Protein AF-A0A1G4KD55-F1 (afdb_monomer)

Sequence (572 aa):
MSKEERQDEDLQRENWERIRSNINFLVDDLDERLVLQTFHSLFSVNVILGSRLLVDALLQKAVKNNGSISSIAALSALVDAYVPSVGSLLVERAAARFLGCFKKNDARGCYAMASLISQLFNYGVAHEIVILQVLHLVTENLNPHSARLTIEIIRQCGCELLAVAKNAHDLVYEGLRTYFQDSKTSYDARREFEVIFELRKRDYRGTPPKIHLPPYEPSRHTYLIDPDQIEVESNTKIVDFVHDPDFATKEEEFGAIQTRVNLLETSPESLPQEPPKDVKIHDMTQSQNLEFKKKVYLTLKGSLSGDEAAHKLLKLRVPDRDKKVVVDTLVMACSQETTYSKFYGVTAERLCSSHRSWQFAFASSFKDGYVLIDDFQAAQVRNMGKLWGHILASDYVGLEVLEVVHMNAEETTSAGRVYLKFLLQELVLDLGIQELKKRLEEPCIQSYLTEMFPVDDVDKTRFSINFFTAIGLGSLTETMRETLKGETLTIQDGGQETNTREFEEAGGAERDDEDQTSTTWEKFNRMRKSRNPNVDDNSVPRDSRRRSRTPPRRRRSRTPTRRRSRSPQARR

InterPro domains:
  IPR003890 MIF4G-like, type 3 [SM00543] (20-203)
  IPR003891 Initiation factor eIF-4 gamma, MA3 [PF02847] (292-395)
  IPR003891 Initiation factor eIF-4 gamma, MA3 [PS51366] (291-407)
  IPR003891 Initiation factor eIF-4 gamma, MA3 [SM00544] (292-398)
  IPR016024 Armadillo-type fold [SSF48371] (10-204)
  IPR050781 Pre-mRNA-splicing factor CWC22 [PTHR18034] (9-509)

Nearest PDB structures (foldseek):
  7dvq-assembly1_V  TM=6.562E-01  e=6.114E-24  Homo sapiens
  7qtt-assembly1_W  TM=7.546E-01  e=4.825E-22  Homo sapiens
  5z58-assembly1_V  TM=7.428E-01  e=3.404E-20  Homo sapiens
  7a5p-assembly1_T  TM=8.810E-01  e=1.532E-09  Homo sapiens
  4c9b-assembly1_B  TM=8.794E-01  e=1.990E-09  Homo sapiens

Solvent-accessible surface area (backbone atoms only — not comparable to full-atom values): 33668 Å² total; per-residue (Å²): 128,55,76,66,57,50,53,52,50,53,51,53,49,54,50,49,53,52,42,47,54,51,47,47,54,47,56,73,68,53,37,80,90,38,32,65,61,43,51,60,57,49,60,77,39,66,53,76,86,32,32,59,51,48,42,50,45,52,55,52,45,27,60,76,38,65,85,37,30,62,33,50,22,52,38,43,34,60,48,23,57,77,42,54,69,47,33,44,50,38,49,45,50,40,52,52,50,23,51,54,19,54,77,70,67,36,62,67,50,27,54,29,29,46,48,38,54,26,34,21,38,69,49,31,27,30,28,70,67,41,57,52,52,53,51,48,68,39,56,74,68,72,42,79,66,35,47,50,50,51,50,51,36,45,69,69,24,37,63,62,36,45,73,75,42,43,71,61,46,53,49,53,54,49,55,52,48,53,50,64,70,76,43,97,65,56,72,66,63,51,52,57,49,51,53,54,51,53,34,54,78,49,73,44,68,83,61,83,77,77,82,90,70,79,96,74,66,67,59,59,34,77,54,86,86,60,90,79,70,70,78,81,76,83,88,68,70,76,83,50,92,71,87,60,94,59,49,69,60,54,49,52,54,42,51,55,49,42,52,54,56,54,51,47,65,71,35,93,74,54,57,81,67,60,70,75,74,57,84,70,70,72,73,85,72,54,57,69,59,54,52,51,49,50,53,52,49,50,45,51,74,73,35,93,46,21,67,55,26,30,53,56,56,60,71,64,64,71,53,78,89,53,43,37,57,52,46,49,47,50,53,52,56,46,21,72,41,97,60,72,56,69,47,59,31,48,20,50,50,53,44,31,72,71,39,68,71,44,25,54,25,48,47,53,45,50,50,55,48,60,76,52,33,75,82,48,53,73,68,28,34,40,22,43,13,36,41,51,12,45,41,48,60,68,66,60,36,66,75,57,56,49,48,78,42,53,38,36,90,87,79,42,48,75,47,49,52,50,23,50,47,33,16,53,52,34,28,35,70,76,59,32,65,67,54,50,44,55,62,61,68,34,81,87,40,44,82,32,38,43,49,48,61,35,80,91,42,72,68,36,30,51,48,29,47,54,51,35,42,74,72,72,48,46,81,75,40,52,69,57,51,51,53,51,47,54,51,51,56,59,45,63,81,61,74,76,94,77,86,94,81,88,86,84,89,85,85,87,84,81,92,77,97,71,92,60,78,67,62,64,55,56,56,60,61,61,67,74,73,78,86,85,82,87,81,88,84,91,85,89,92,86,81,88,89,80,90,82,83,88,87,83,90,81,89,81,88,80,87,84,82,88,86,84,89,80,88,83,81,88,80,136

Radius of gyration: 42.23 Å; Cα contacts (8 Å, |Δi|>4): 513; chains: 1; bounding box: 112×80×106 Å

Structure (mmCIF, N/CA/C/O backbone):
data_AF-A0A1G4KD55-F1
#
_entry.id   AF-A0A1G4KD55-F1
#
loop_
_atom_site.group_PDB
_atom_site.id
_atom_site.type_symbol
_atom_site.label_atom_id
_atom_site.label_alt_id
_atom_site.label_comp_id
_atom_site.label_asym_id
_atom_site.label_entity_id
_atom_site.label_seq_id
_atom_site.pdbx_PDB_ins_code
_atom_site.Cartn_x
_atom_site.Cartn_y
_atom_site.Cartn_z
_atom_site.occupancy
_atom_site.B_iso_or_equiv
_atom_site.auth_seq_id
_atom_site.auth_comp_id
_atom_site.auth_asym_id
_atom_site.auth_atom_id
_atom_site.pdbx_PDB_model_num
ATOM 1 N N . MET A 1 1 ? 34.534 20.663 -51.997 1.00 53.12 1 MET A N 1
ATOM 2 C CA . MET A 1 1 ? 34.188 21.815 -51.151 1.00 53.12 1 MET A CA 1
ATOM 3 C C . MET A 1 1 ? 33.954 23.051 -52.009 1.00 53.12 1 MET A C 1
ATOM 5 O O . MET A 1 1 ? 34.759 23.984 -52.008 1.00 53.12 1 MET A O 1
ATOM 9 N N . SER A 1 2 ? 32.846 23.034 -52.755 1.00 61.84 2 SER A N 1
ATOM 10 C CA . SER A 1 2 ? 32.174 24.241 -53.254 1.00 61.84 2 SER A CA 1
ATOM 11 C C . SER A 1 2 ? 31.857 25.182 -52.076 1.00 61.84 2 SER A C 1
ATOM 13 O O . SER A 1 2 ? 31.840 24.750 -50.923 1.00 61.84 2 SER A O 1
ATOM 15 N N . LYS A 1 3 ? 31.628 26.479 -52.325 1.00 65.06 3 LYS A N 1
ATOM 16 C CA . LYS A 1 3 ? 31.260 27.431 -51.253 1.00 65.06 3 LYS A CA 1
ATOM 17 C C . LYS A 1 3 ? 29.971 27.021 -50.529 1.00 65.06 3 LYS A C 1
ATOM 19 O O . LYS A 1 3 ? 29.880 27.238 -49.329 1.00 65.06 3 LYS A O 1
ATOM 24 N N . GLU A 1 4 ? 29.040 26.405 -51.249 1.00 66.31 4 GLU A N 1
ATOM 25 C CA . GLU A 1 4 ? 27.761 25.912 -50.721 1.00 66.31 4 GLU A CA 1
ATOM 26 C C . GLU A 1 4 ? 27.958 24.686 -49.814 1.00 66.31 4 GLU A C 1
ATOM 28 O O . GLU A 1 4 ? 27.433 24.661 -48.709 1.00 66.31 4 GLU A O 1
ATOM 33 N N . GLU A 1 5 ? 28.823 23.738 -50.201 1.00 65.44 5 GLU A N 1
ATOM 34 C CA . GLU A 1 5 ? 29.169 22.561 -49.377 1.00 65.44 5 GLU A CA 1
ATOM 35 C C . GLU A 1 5 ? 29.830 22.947 -48.043 1.00 65.44 5 GLU A C 1
ATOM 37 O O . GLU A 1 5 ? 29.653 22.265 -47.042 1.00 65.44 5 GLU A O 1
ATOM 42 N N . ARG A 1 6 ? 30.596 24.049 -48.007 1.00 70.06 6 ARG A N 1
ATOM 43 C CA . ARG A 1 6 ? 31.193 24.548 -46.753 1.00 70.06 6 ARG A CA 1
ATOM 44 C C . ARG A 1 6 ? 30.158 25.182 -45.827 1.00 70.06 6 ARG A C 1
ATOM 46 O O . ARG A 1 6 ? 30.255 25.013 -44.622 1.00 70.06 6 ARG A O 1
ATOM 53 N N . GLN A 1 7 ? 29.191 25.909 -46.387 1.00 76.31 7 GLN A N 1
ATOM 54 C CA . GLN A 1 7 ? 28.129 26.539 -45.599 1.00 76.31 7 GLN A CA 1
ATOM 55 C C . GLN A 1 7 ? 27.183 25.500 -44.992 1.00 76.31 7 GLN A C 1
ATOM 57 O O . GLN A 1 7 ? 26.773 25.666 -43.847 1.00 76.31 7 GLN A O 1
ATOM 62 N N . ASP A 1 8 ? 26.877 24.426 -45.723 1.00 81.88 8 ASP A N 1
ATOM 63 C CA . ASP A 1 8 ? 26.071 23.317 -45.202 1.00 81.88 8 ASP A CA 1
ATOM 64 C C . ASP A 1 8 ? 26.793 22.566 -44.071 1.00 81.88 8 ASP A C 1
ATOM 66 O O . ASP A 1 8 ? 26.222 22.344 -43.005 1.00 81.88 8 ASP A O 1
ATOM 70 N N . GLU A 1 9 ? 28.089 22.274 -44.241 1.00 84.88 9 GLU A N 1
ATOM 71 C CA . GLU A 1 9 ? 28.900 21.634 -43.197 1.00 84.88 9 GLU A CA 1
ATOM 72 C C . GLU A 1 9 ? 28.960 22.468 -41.903 1.00 84.88 9 GLU A C 1
ATOM 74 O O . GLU A 1 9 ? 28.840 21.916 -40.805 1.00 84.88 9 GLU A O 1
ATOM 79 N N . ASP A 1 10 ? 29.107 23.792 -42.017 1.00 85.25 10 ASP A N 1
ATOM 80 C CA . ASP A 1 10 ? 29.128 24.702 -40.868 1.00 85.25 10 ASP A CA 1
ATOM 81 C C . ASP A 1 10 ? 27.771 24.727 -40.132 1.00 85.25 10 ASP A C 1
ATOM 83 O O . ASP A 1 10 ? 27.735 24.699 -38.898 1.00 85.25 10 ASP A O 1
ATOM 87 N N . LEU A 1 11 ? 26.650 24.707 -40.866 1.00 84.44 11 LEU A N 1
ATOM 88 C CA . LEU A 1 11 ? 25.297 24.647 -40.293 1.00 84.44 11 LEU A CA 1
ATOM 89 C C . LEU A 1 11 ? 25.029 23.316 -39.580 1.00 84.44 11 LEU A C 1
ATOM 91 O O . LEU A 1 11 ? 24.518 23.304 -38.455 1.00 84.44 11 LEU A O 1
ATOM 95 N N . GLN A 1 12 ? 25.401 22.192 -40.200 1.00 87.50 12 GLN A N 1
ATOM 96 C CA . GLN A 1 12 ? 25.276 20.872 -39.582 1.00 87.50 12 GLN A CA 1
ATOM 97 C C . GLN A 1 12 ? 26.111 20.781 -38.298 1.00 87.50 12 GLN A C 1
ATOM 99 O O . GLN A 1 12 ? 25.661 20.203 -37.304 1.00 87.50 12 GLN A O 1
ATOM 104 N N . ARG A 1 13 ? 27.305 21.385 -38.288 1.00 88.12 13 ARG A N 1
ATOM 105 C CA . ARG A 1 13 ? 28.181 21.420 -37.113 1.00 88.12 13 ARG A CA 1
ATOM 106 C C . ARG A 1 13 ? 27.575 22.227 -35.969 1.00 88.12 13 ARG A C 1
ATOM 108 O O . ARG A 1 13 ? 27.559 21.746 -34.837 1.00 88.12 13 ARG A O 1
ATOM 115 N N . GLU A 1 14 ? 27.030 23.407 -36.253 1.00 87.62 14 GLU A N 1
ATOM 116 C CA . GLU A 1 14 ? 26.344 24.215 -35.239 1.00 87.62 14 GLU A CA 1
ATOM 117 C C . GLU A 1 14 ? 25.122 23.475 -34.669 1.00 87.62 14 GLU A C 1
ATOM 119 O O . GLU A 1 14 ? 24.916 23.443 -33.452 1.00 87.62 14 GLU A O 1
ATOM 124 N N . ASN A 1 15 ? 24.330 22.819 -35.526 1.00 88.25 15 ASN A N 1
ATOM 125 C CA . ASN A 1 15 ? 23.197 22.013 -35.076 1.00 88.25 15 ASN A CA 1
ATOM 126 C C . ASN A 1 15 ? 23.655 20.850 -34.183 1.00 88.25 15 ASN A C 1
ATOM 128 O O . ASN A 1 15 ? 23.103 20.624 -33.107 1.00 88.25 15 ASN A O 1
ATOM 132 N N . TRP A 1 16 ? 24.721 20.155 -34.574 1.00 89.75 16 TRP A N 1
ATOM 133 C CA . TRP A 1 16 ? 25.300 19.067 -33.795 1.00 89.75 16 TRP A CA 1
ATOM 134 C C . TRP A 1 16 ? 25.768 19.514 -32.398 1.00 89.75 16 TRP A C 1
ATOM 136 O O . TRP A 1 16 ? 25.500 18.827 -31.408 1.00 89.75 16 TRP A O 1
ATOM 146 N N . GLU A 1 17 ? 26.396 20.687 -32.273 1.00 89.12 17 GLU A N 1
ATOM 147 C CA . GLU A 1 17 ? 26.810 21.244 -30.975 1.00 89.12 17 GLU A CA 1
ATOM 148 C C . GLU A 1 17 ? 25.615 21.603 -30.078 1.00 89.12 17 GLU A C 1
ATOM 150 O O . GLU A 1 17 ? 25.641 21.353 -28.863 1.00 89.12 17 GLU A O 1
ATOM 155 N N . ARG A 1 18 ? 24.538 22.136 -30.670 1.00 89.25 18 ARG A N 1
ATOM 156 C CA . ARG A 1 18 ? 23.273 22.406 -29.966 1.00 89.25 18 ARG A CA 1
ATOM 157 C C . ARG A 1 18 ? 22.626 21.112 -29.479 1.00 89.25 18 ARG A C 1
ATOM 159 O O . ARG A 1 18 ? 22.265 21.020 -28.305 1.00 89.25 18 ARG A O 1
ATOM 166 N N . ILE A 1 19 ? 22.545 20.099 -30.348 1.00 90.94 19 ILE A N 1
ATOM 167 C CA . ILE A 1 19 ? 22.025 18.768 -30.011 1.00 90.94 19 ILE A CA 1
ATOM 168 C C . ILE A 1 19 ? 22.807 18.188 -28.829 1.00 90.94 19 ILE A C 1
ATOM 170 O O . ILE A 1 19 ? 22.216 17.780 -27.829 1.00 90.94 19 ILE A O 1
ATOM 174 N N . ARG A 1 20 ? 24.142 18.215 -28.902 1.00 91.38 20 ARG A N 1
ATOM 175 C CA . ARG A 1 20 ? 25.029 17.700 -27.854 1.00 91.38 20 ARG A CA 1
ATOM 176 C C . ARG A 1 20 ? 24.815 18.391 -26.511 1.00 91.38 20 ARG A C 1
ATOM 178 O O . ARG A 1 20 ? 24.722 17.716 -25.488 1.00 91.38 20 ARG A O 1
ATOM 185 N N . SER A 1 21 ? 24.751 19.721 -26.505 1.00 91.56 21 SER A N 1
ATOM 186 C CA . SER A 1 21 ? 24.595 20.505 -25.275 1.00 91.56 21 SER A CA 1
ATOM 187 C C . SER A 1 21 ? 23.249 20.235 -24.600 1.00 91.56 21 SER A C 1
ATOM 189 O O . SER A 1 21 ? 23.205 19.998 -23.393 1.00 91.56 21 SER A O 1
ATOM 191 N N . ASN A 1 22 ? 22.170 20.180 -25.386 1.00 92.56 22 ASN A N 1
ATOM 192 C CA . ASN A 1 22 ? 20.829 19.895 -24.881 1.00 92.56 22 ASN A CA 1
ATOM 193 C C . ASN A 1 22 ? 20.698 18.459 -24.355 1.00 92.56 22 ASN A C 1
ATOM 195 O O . ASN A 1 22 ? 20.178 18.262 -23.259 1.00 92.56 22 ASN A O 1
ATOM 199 N N . ILE A 1 23 ? 21.204 17.461 -25.092 1.00 93.94 23 ILE A N 1
ATOM 200 C CA . ILE A 1 23 ? 21.186 16.057 -24.652 1.00 93.94 23 ILE A CA 1
ATOM 201 C C . ILE A 1 23 ? 21.944 15.900 -23.333 1.00 93.94 23 ILE A C 1
ATOM 203 O O . ILE A 1 23 ? 21.418 15.288 -22.409 1.00 93.94 23 ILE A O 1
ATOM 207 N N . ASN A 1 24 ? 23.144 16.475 -23.215 1.00 92.88 24 ASN A N 1
ATOM 208 C CA . ASN A 1 24 ? 23.925 16.378 -21.981 1.00 92.88 24 ASN A CA 1
ATOM 209 C C . ASN A 1 24 ? 23.195 17.011 -20.794 1.00 92.88 24 ASN A C 1
ATOM 211 O O . ASN A 1 24 ? 23.136 16.401 -19.733 1.00 92.88 24 ASN A O 1
ATOM 215 N N . PHE A 1 25 ? 22.594 18.189 -20.985 1.00 92.38 25 PHE A N 1
ATOM 216 C CA . PHE A 1 25 ? 21.820 18.860 -19.943 1.00 92.38 25 PHE A CA 1
ATOM 217 C C . PHE A 1 25 ? 20.617 18.020 -19.482 1.00 92.38 25 PHE A C 1
ATOM 219 O O . PHE A 1 25 ? 20.445 17.786 -18.287 1.00 92.38 25 PHE A O 1
ATOM 226 N N . LEU A 1 26 ? 19.822 17.508 -20.429 1.00 92.31 26 LEU A N 1
ATOM 227 C CA . LEU A 1 26 ? 18.643 16.685 -20.140 1.00 92.31 26 LEU A CA 1
ATOM 228 C C . LEU A 1 26 ? 19.009 15.351 -19.483 1.00 92.31 26 LEU A C 1
ATOM 230 O O . LEU A 1 26 ? 18.340 14.907 -18.550 1.00 92.31 26 LEU A O 1
ATOM 234 N N . VAL A 1 27 ? 20.070 14.704 -19.968 1.00 92.56 27 VAL A N 1
ATOM 235 C CA . VAL A 1 27 ? 20.536 13.439 -19.406 1.00 92.56 27 VAL A CA 1
ATOM 236 C C . VAL A 1 27 ? 21.106 13.666 -18.016 1.00 92.56 27 VAL A C 1
ATOM 238 O O . VAL A 1 27 ? 20.756 12.891 -17.136 1.00 92.56 27 VAL A O 1
ATOM 241 N N . ASP A 1 28 ? 21.908 14.704 -17.764 1.00 91.44 28 ASP A N 1
ATOM 242 C CA . ASP A 1 28 ? 22.486 14.967 -16.438 1.00 91.44 28 ASP A CA 1
ATOM 243 C C . ASP A 1 28 ? 21.407 15.211 -15.363 1.00 91.44 28 ASP A C 1
ATOM 245 O O . ASP A 1 28 ? 21.547 14.675 -14.259 1.00 91.44 28 ASP A O 1
ATOM 249 N N . ASP A 1 29 ? 20.290 15.865 -15.701 1.00 88.75 29 ASP A N 1
ATOM 250 C CA . ASP A 1 29 ? 19.156 16.127 -14.789 1.00 88.75 29 ASP A CA 1
ATOM 251 C C . ASP A 1 29 ? 18.153 14.956 -14.656 1.00 88.75 29 ASP A C 1
ATOM 253 O O . ASP A 1 29 ? 17.239 14.986 -13.838 1.00 88.75 29 ASP A O 1
ATOM 257 N N . LEU A 1 30 ? 18.321 13.874 -15.428 1.00 91.25 30 LEU A N 1
ATOM 258 C CA . LEU A 1 30 ? 17.419 12.713 -15.389 1.00 91.25 30 LEU A CA 1
ATOM 259 C C . LEU A 1 30 ? 17.301 12.083 -13.982 1.00 91.25 30 LEU A C 1
ATOM 261 O O . LEU A 1 30 ? 18.277 11.546 -13.448 1.00 91.25 30 LEU A O 1
ATOM 265 N N . ASP A 1 31 ? 16.083 12.054 -13.450 1.00 87.19 31 ASP A N 1
ATOM 266 C CA . ASP A 1 31 ? 15.702 11.404 -12.191 1.00 87.19 31 ASP A CA 1
ATOM 267 C C . ASP A 1 31 ? 14.422 10.564 -12.380 1.00 87.19 31 ASP A C 1
ATOM 269 O O . ASP A 1 31 ? 13.709 10.736 -13.368 1.00 87.19 31 ASP A O 1
ATOM 273 N N . GLU A 1 32 ? 14.104 9.656 -11.448 1.00 87.00 32 GLU A N 1
ATOM 274 C CA . GLU A 1 32 ? 12.939 8.747 -11.532 1.00 87.00 32 GLU A CA 1
ATOM 275 C C . GLU A 1 32 ? 11.612 9.488 -11.765 1.00 87.00 32 GLU A C 1
ATOM 277 O O . GLU A 1 32 ? 10.743 9.007 -12.490 1.00 87.00 32 GLU A O 1
ATOM 282 N N . ARG A 1 33 ? 11.458 10.682 -11.178 1.00 87.56 33 ARG A N 1
ATOM 283 C CA . ARG A 1 33 ? 10.244 11.509 -11.304 1.00 87.56 33 ARG A CA 1
ATOM 284 C C . ARG A 1 33 ? 10.180 12.298 -12.608 1.00 87.56 33 ARG A C 1
ATOM 286 O O . ARG A 1 33 ? 9.094 12.693 -13.021 1.00 87.56 33 ARG A O 1
ATOM 293 N N . LEU A 1 34 ? 11.332 12.546 -13.228 1.00 88.12 34 LEU A N 1
ATOM 294 C CA . LEU A 1 34 ? 11.466 13.422 -14.389 1.00 88.12 34 LEU A CA 1
ATOM 295 C C . LEU A 1 34 ? 11.507 12.652 -15.710 1.00 88.12 34 LEU A C 1
ATOM 297 O O . LEU A 1 34 ? 11.429 13.287 -16.751 1.00 88.12 34 LEU A O 1
ATOM 301 N N . VAL A 1 35 ? 11.550 11.312 -15.696 1.00 91.62 35 VAL A N 1
ATOM 302 C CA . VAL A 1 35 ? 11.684 10.466 -16.902 1.00 91.62 35 VAL A CA 1
ATOM 303 C C . VAL A 1 35 ? 10.754 10.894 -18.042 1.00 91.62 35 VAL A C 1
ATOM 305 O O . VAL A 1 35 ? 11.215 11.043 -19.171 1.00 91.62 35 VAL A O 1
ATOM 308 N N . LEU A 1 36 ? 9.469 11.135 -17.758 1.00 90.06 36 LEU A N 1
ATOM 309 C CA . LEU A 1 36 ? 8.501 11.551 -18.780 1.00 90.06 36 LEU A CA 1
ATOM 310 C C . LEU A 1 36 ? 8.781 12.961 -19.299 1.00 90.06 36 LEU A C 1
ATOM 312 O O . LEU A 1 36 ? 8.829 13.176 -20.504 1.00 90.06 36 LEU A O 1
ATOM 316 N N . GLN A 1 37 ? 9.035 13.916 -18.406 1.00 89.62 37 GLN A N 1
ATOM 317 C CA . GLN A 1 37 ? 9.364 15.283 -18.804 1.00 89.62 37 GLN A CA 1
ATOM 318 C C . GLN A 1 37 ? 10.655 15.328 -19.632 1.00 89.62 37 GLN A C 1
ATOM 320 O O . GLN A 1 37 ? 10.712 16.022 -20.648 1.00 89.62 37 GLN A O 1
ATOM 325 N N . THR A 1 38 ? 11.679 14.572 -19.231 1.00 91.00 38 THR A N 1
ATOM 326 C CA . THR A 1 38 ? 12.937 14.447 -19.967 1.00 91.00 38 THR A CA 1
ATOM 327 C C . THR A 1 38 ? 12.704 13.802 -21.328 1.00 91.00 38 THR A C 1
ATOM 329 O O . THR A 1 38 ? 13.240 14.302 -22.310 1.00 91.00 38 THR A O 1
ATOM 332 N N . PHE A 1 39 ? 11.876 12.755 -21.413 1.00 92.06 39 PHE A N 1
ATOM 333 C CA . PHE A 1 39 ? 11.479 12.134 -22.678 1.00 92.06 39 PHE A CA 1
ATOM 334 C C . PHE A 1 39 ? 10.860 13.159 -23.636 1.00 92.06 39 PHE A C 1
ATOM 336 O O . PHE A 1 39 ? 11.372 13.337 -24.736 1.00 92.06 39 PHE A O 1
ATOM 343 N N . HIS A 1 40 ? 9.840 13.902 -23.205 1.00 89.62 40 HIS A N 1
ATOM 344 C CA . HIS A 1 40 ? 9.198 14.925 -24.040 1.00 89.62 40 HIS A CA 1
ATOM 345 C C . HIS A 1 40 ? 10.180 16.028 -24.460 1.00 89.62 40 HIS A C 1
ATOM 347 O O . HIS A 1 40 ? 10.271 16.391 -25.633 1.00 89.62 40 HIS A O 1
ATOM 353 N N . SER A 1 41 ? 10.996 16.504 -23.517 1.00 89.69 41 SER A N 1
ATOM 354 C CA . SER A 1 41 ? 12.012 17.529 -23.785 1.00 89.69 41 SER A CA 1
ATOM 355 C C . SER A 1 41 ? 13.081 17.043 -24.767 1.00 89.69 41 SER A C 1
ATOM 357 O O . SER A 1 41 ? 13.603 17.836 -25.546 1.00 89.69 41 SER A O 1
ATOM 359 N N . LEU A 1 42 ? 13.396 15.746 -24.777 1.00 91.12 42 LEU A N 1
ATOM 360 C CA . LEU A 1 42 ? 14.388 15.160 -25.675 1.00 91.12 42 LEU A CA 1
ATOM 361 C C . LEU A 1 42 ? 13.943 15.235 -27.142 1.00 91.12 42 LEU A C 1
ATOM 363 O O . LEU A 1 42 ? 14.772 15.492 -28.009 1.00 91.12 42 LEU A O 1
ATOM 367 N N . PHE A 1 43 ? 12.639 15.117 -27.413 1.00 89.00 43 PHE A N 1
ATOM 368 C CA . PHE A 1 43 ? 12.069 15.275 -28.757 1.00 89.00 43 PHE A CA 1
ATOM 369 C C . PHE A 1 43 ? 11.960 16.737 -29.219 1.00 89.00 43 PHE A C 1
ATOM 371 O O . PHE A 1 43 ? 11.512 16.987 -30.336 1.00 89.00 43 PHE A O 1
ATOM 378 N N . SER A 1 44 ? 12.420 17.717 -28.430 1.00 86.44 44 SER A N 1
ATOM 379 C CA . SER A 1 44 ? 12.666 19.080 -28.938 1.00 86.44 44 SER A CA 1
ATOM 380 C C . SER A 1 44 ? 13.918 19.171 -29.823 1.00 86.44 44 SER A C 1
ATOM 382 O O . SER A 1 44 ? 14.101 20.147 -30.546 1.00 86.44 44 SER A O 1
ATOM 384 N N . VAL A 1 45 ? 14.774 18.147 -29.779 1.00 88.06 45 VAL A N 1
ATOM 385 C CA . VAL A 1 45 ? 16.076 18.081 -30.443 1.00 88.06 45 VAL A CA 1
ATOM 386 C C . VAL A 1 45 ? 16.130 16.831 -31.317 1.00 88.06 45 VAL A C 1
ATOM 388 O O . VAL A 1 45 ? 15.589 15.801 -30.936 1.00 88.06 45 VAL A O 1
ATOM 391 N N . ASN A 1 46 ? 16.804 16.885 -32.472 1.00 88.06 46 ASN A N 1
ATOM 392 C CA . ASN A 1 46 ? 16.868 15.745 -33.391 1.00 88.06 46 ASN A CA 1
ATOM 393 C C . ASN A 1 46 ? 17.651 14.553 -32.799 1.00 88.06 46 ASN A C 1
ATOM 395 O O . ASN A 1 46 ? 18.881 14.483 -32.863 1.00 88.06 46 ASN A O 1
ATOM 399 N N . VAL A 1 47 ? 16.908 13.593 -32.242 1.00 88.88 47 VAL A N 1
ATOM 400 C CA . VAL A 1 47 ? 17.443 12.383 -31.598 1.00 88.88 47 VAL A CA 1
ATOM 401 C C . VAL A 1 47 ? 18.016 11.385 -32.610 1.00 88.88 47 VAL A C 1
ATOM 403 O O . VAL A 1 47 ? 18.901 10.613 -32.254 1.00 88.88 47 VAL A O 1
ATOM 406 N N . ILE A 1 48 ? 17.574 11.402 -33.873 1.00 88.12 48 ILE A N 1
ATOM 407 C CA . ILE A 1 48 ? 18.098 10.501 -34.915 1.00 88.12 48 ILE A CA 1
ATOM 408 C C . ILE A 1 48 ? 19.557 10.864 -35.214 1.00 88.12 48 ILE A C 1
ATOM 410 O O . ILE A 1 48 ? 20.453 10.020 -35.105 1.00 88.12 48 ILE A O 1
ATOM 414 N N . LEU A 1 49 ? 19.803 12.145 -35.505 1.00 86.56 49 LEU A N 1
ATOM 415 C CA . LEU A 1 49 ? 21.149 12.685 -35.719 1.00 86.56 49 LEU A CA 1
ATOM 416 C C . LEU A 1 49 ? 21.989 12.621 -34.435 1.00 86.56 49 LEU A C 1
ATOM 418 O O . LEU A 1 49 ? 23.176 12.297 -34.467 1.00 86.56 49 LEU A O 1
ATOM 422 N N . GLY A 1 50 ? 21.355 12.870 -33.287 1.00 88.19 50 GLY A N 1
ATOM 423 C CA . GLY A 1 50 ? 21.967 12.801 -31.964 1.00 88.19 50 GLY A CA 1
ATOM 424 C C . GLY A 1 50 ? 22.072 11.401 -31.354 1.00 88.19 50 GLY A C 1
ATOM 425 O O . GLY A 1 50 ? 22.450 11.300 -30.190 1.00 88.19 50 GLY A O 1
ATOM 426 N N . SER A 1 51 ? 21.760 10.322 -32.079 1.00 89.75 51 SER A N 1
ATOM 427 C CA . SER A 1 51 ? 21.646 8.963 -31.513 1.00 89.75 51 SER A CA 1
ATOM 428 C C . SER A 1 51 ? 22.918 8.508 -30.790 1.00 89.75 51 SER A C 1
ATOM 430 O O . SER A 1 51 ? 22.869 8.036 -29.654 1.00 89.75 51 SER A O 1
ATOM 432 N N . ARG A 1 52 ? 24.081 8.739 -31.406 1.00 89.44 52 ARG A N 1
ATOM 433 C CA . ARG A 1 52 ? 25.400 8.455 -30.817 1.00 89.44 52 ARG A CA 1
ATOM 434 C C . ARG A 1 52 ? 25.691 9.303 -29.578 1.00 89.44 52 ARG A C 1
ATOM 436 O O . ARG A 1 52 ? 26.248 8.793 -28.610 1.00 89.44 52 ARG A O 1
ATOM 443 N N . LEU A 1 53 ? 25.294 10.576 -29.603 1.00 91.12 53 LEU A N 1
ATOM 444 C CA . LEU A 1 53 ? 25.471 11.511 -28.489 1.00 91.12 53 LEU A CA 1
ATOM 445 C C . LEU A 1 53 ? 24.614 11.113 -27.290 1.00 91.12 53 LEU A C 1
ATOM 447 O O . LEU A 1 53 ? 25.097 11.113 -26.162 1.00 91.12 53 LEU A O 1
ATOM 451 N N . LEU A 1 54 ? 23.360 10.735 -27.547 1.00 93.56 54 LEU A N 1
ATOM 452 C CA . LEU A 1 54 ? 22.435 10.261 -26.527 1.00 93.56 54 LEU A CA 1
ATOM 453 C C . LEU A 1 54 ? 22.952 8.986 -25.869 1.00 93.56 54 LEU A C 1
ATOM 455 O O . LEU A 1 54 ? 23.038 8.929 -24.645 1.00 93.56 54 LEU A O 1
ATOM 459 N N . VAL A 1 55 ? 23.343 7.986 -26.663 1.00 93.56 55 VAL A N 1
ATOM 460 C CA . VAL A 1 55 ? 23.880 6.727 -26.132 1.00 93.56 55 VAL A CA 1
ATOM 461 C C . VAL A 1 55 ? 25.131 6.978 -25.289 1.00 93.56 55 VAL A C 1
ATOM 463 O O . VAL A 1 55 ? 25.213 6.472 -24.171 1.00 93.56 55 VAL A O 1
ATOM 466 N N . ASP A 1 56 ? 26.077 7.796 -25.757 1.00 91.75 56 ASP A N 1
ATOM 467 C CA . ASP A 1 56 ? 27.270 8.128 -24.971 1.00 91.75 56 ASP A CA 1
ATOM 468 C C . ASP A 1 56 ? 26.917 8.848 -23.657 1.00 91.75 56 ASP A C 1
ATOM 470 O O . ASP A 1 56 ? 27.380 8.437 -22.590 1.00 91.75 56 ASP A O 1
ATOM 474 N N . ALA A 1 57 ? 26.029 9.847 -23.694 1.00 92.88 57 ALA A N 1
ATOM 475 C CA . ALA A 1 57 ? 25.575 10.562 -22.501 1.00 92.88 57 ALA A CA 1
ATOM 476 C C . ALA A 1 57 ? 24.918 9.619 -21.474 1.00 92.88 57 ALA A C 1
ATOM 478 O O . ALA A 1 57 ? 25.255 9.665 -20.285 1.00 92.88 57 ALA A O 1
ATOM 479 N N . LEU A 1 58 ? 24.041 8.709 -21.917 1.00 94.75 58 LEU A N 1
ATOM 480 C CA . LEU A 1 58 ? 23.390 7.716 -21.053 1.00 94.75 58 LEU A CA 1
ATOM 481 C C . LEU A 1 58 ? 24.410 6.747 -20.436 1.00 94.75 58 LEU A C 1
ATOM 483 O O . LEU A 1 58 ? 24.378 6.498 -19.228 1.00 94.75 58 LEU A O 1
ATOM 487 N N . LEU A 1 59 ? 25.361 6.241 -21.228 1.00 93.31 59 LEU A N 1
ATOM 488 C CA . LEU A 1 59 ? 26.415 5.347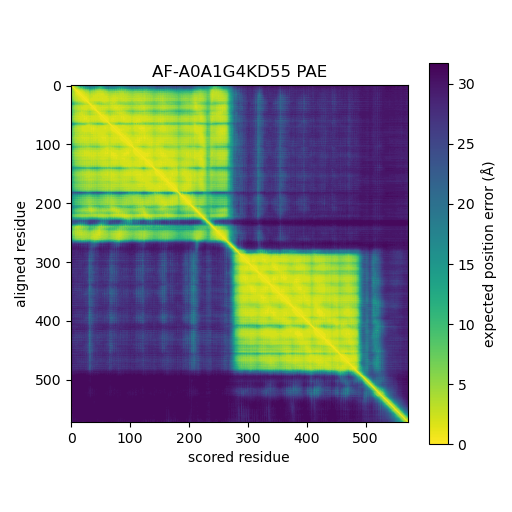 -20.736 1.00 93.31 59 LEU A CA 1
ATOM 489 C C . LEU A 1 59 ? 27.351 6.054 -19.745 1.00 93.31 59 LEU A C 1
ATOM 491 O O . LEU A 1 59 ? 27.765 5.462 -18.745 1.00 93.31 59 LEU A O 1
ATOM 495 N N . GLN A 1 60 ? 27.698 7.320 -19.991 1.00 91.81 60 GLN A N 1
ATOM 496 C CA . GLN A 1 60 ? 28.495 8.121 -19.062 1.00 91.81 60 GLN A CA 1
ATOM 497 C C . GLN A 1 60 ? 27.752 8.371 -17.751 1.00 91.81 60 GLN A C 1
ATOM 499 O O . GLN A 1 60 ? 28.344 8.203 -16.679 1.00 91.81 60 GLN A O 1
ATOM 504 N N . LYS A 1 61 ? 26.463 8.724 -17.814 1.00 92.75 61 LYS A N 1
ATOM 505 C CA . LYS A 1 61 ? 25.643 8.922 -16.618 1.00 92.75 61 LYS A CA 1
ATOM 506 C C . LYS A 1 61 ? 25.509 7.637 -15.804 1.00 92.75 61 LYS A C 1
ATOM 508 O O . LYS A 1 61 ? 25.686 7.696 -14.589 1.00 92.75 61 LYS A O 1
ATOM 513 N N . ALA A 1 62 ? 25.329 6.485 -16.453 1.00 92.81 62 ALA A N 1
ATOM 514 C CA . ALA A 1 62 ? 25.277 5.189 -15.776 1.00 92.81 62 ALA A CA 1
ATOM 515 C C . ALA A 1 62 ? 26.543 4.902 -14.946 1.00 92.81 62 ALA A C 1
ATOM 517 O O . ALA A 1 62 ? 26.436 4.418 -13.825 1.00 92.81 62 ALA A O 1
ATOM 518 N N . VAL A 1 63 ? 27.739 5.246 -15.445 1.00 91.19 63 VAL A N 1
ATOM 519 C CA . VAL A 1 63 ? 29.006 5.065 -14.700 1.00 91.19 63 VAL A CA 1
ATOM 520 C C . VAL A 1 63 ? 29.208 6.124 -13.605 1.00 91.19 63 VAL A C 1
ATOM 522 O O . VAL A 1 63 ? 29.796 5.840 -12.551 1.00 91.19 63 VAL A O 1
ATOM 525 N N . LYS A 1 64 ? 28.755 7.363 -13.838 1.00 90.75 64 LYS A N 1
ATOM 526 C CA . LYS A 1 64 ? 28.843 8.457 -12.857 1.00 90.75 64 LYS A CA 1
ATOM 527 C C . LYS A 1 64 ? 27.905 8.220 -11.670 1.00 90.75 64 LYS A C 1
ATOM 529 O O . LYS A 1 64 ? 28.356 8.362 -10.534 1.00 90.75 64 LYS A O 1
ATOM 534 N N . ASN A 1 65 ? 26.654 7.834 -11.929 1.00 87.12 65 ASN A N 1
ATOM 535 C CA . ASN A 1 65 ? 25.601 7.664 -10.932 1.00 87.12 65 ASN A CA 1
ATOM 536 C C . ASN A 1 65 ? 24.787 6.374 -11.157 1.00 87.12 65 ASN A C 1
ATOM 538 O O . ASN A 1 65 ? 23.783 6.370 -11.877 1.00 87.12 65 ASN A O 1
ATOM 542 N N . ASN A 1 66 ? 25.154 5.308 -10.440 1.00 81.06 66 ASN A N 1
ATOM 543 C CA . ASN A 1 66 ? 24.445 4.026 -10.495 1.00 81.06 66 ASN A CA 1
ATOM 544 C C . ASN A 1 66 ? 22.976 4.109 -10.033 1.00 81.06 66 ASN A C 1
ATOM 546 O O . ASN A 1 66 ? 22.176 3.263 -10.422 1.00 81.06 66 ASN A O 1
ATOM 550 N N . GLY A 1 67 ? 22.596 5.113 -9.232 1.00 84.31 67 GLY A N 1
ATOM 551 C CA . GLY A 1 67 ? 21.206 5.294 -8.796 1.00 84.31 67 GLY A CA 1
ATOM 552 C C . GLY A 1 67 ? 20.256 5.648 -9.944 1.00 84.31 67 GLY A C 1
ATOM 553 O O . GLY A 1 67 ? 19.075 5.338 -9.883 1.00 84.31 67 GLY A O 1
ATOM 554 N N . SER A 1 68 ? 20.778 6.225 -11.029 1.00 87.88 68 SER A N 1
ATOM 555 C CA . SER A 1 68 ? 19.977 6.643 -12.186 1.00 87.88 68 SER A CA 1
ATOM 556 C C . SER A 1 68 ? 19.738 5.540 -13.224 1.00 87.88 68 SER A C 1
ATOM 558 O O . SER A 1 68 ? 19.058 5.779 -14.217 1.00 87.88 68 SER A O 1
ATOM 560 N N . ILE A 1 69 ? 20.270 4.328 -13.024 1.00 93.69 69 ILE A N 1
ATOM 561 C CA . ILE A 1 69 ? 20.236 3.255 -14.035 1.00 93.69 69 ILE A CA 1
ATOM 562 C C . ILE A 1 69 ? 18.801 2.827 -14.376 1.00 93.69 69 ILE A C 1
ATOM 564 O O . ILE A 1 69 ? 18.499 2.603 -15.548 1.00 93.69 69 ILE A O 1
ATOM 568 N N . SER A 1 70 ? 17.903 2.760 -13.386 1.00 93.25 70 SER A N 1
ATOM 569 C CA . SER A 1 70 ? 16.484 2.465 -13.636 1.00 93.25 70 SER A CA 1
ATOM 570 C C . SER A 1 70 ? 15.837 3.557 -14.496 1.00 93.25 70 SER A C 1
ATOM 572 O O . SER A 1 70 ? 15.177 3.244 -15.484 1.00 93.25 70 SER A O 1
ATOM 574 N N . SER A 1 71 ? 16.100 4.831 -14.187 1.00 94.25 71 SER A N 1
ATOM 575 C CA . SER A 1 71 ? 15.611 5.987 -14.952 1.00 94.25 71 SER A CA 1
ATOM 576 C C . SER A 1 71 ? 16.173 6.024 -16.373 1.00 94.25 71 SER A C 1
ATOM 578 O O . SER A 1 71 ? 15.442 6.334 -17.309 1.00 94.25 71 SER A O 1
ATOM 580 N N . ILE A 1 72 ? 17.449 5.663 -16.555 1.00 95.25 72 ILE A N 1
ATOM 581 C CA . ILE A 1 72 ? 18.093 5.541 -17.871 1.00 95.25 72 ILE A CA 1
ATOM 582 C C . ILE A 1 72 ? 17.403 4.459 -18.696 1.00 95.25 72 ILE A C 1
ATOM 584 O O . ILE A 1 72 ? 17.052 4.710 -19.846 1.00 95.25 72 ILE A O 1
ATOM 588 N N . ALA A 1 73 ? 17.193 3.269 -18.131 1.00 95.12 73 ALA A N 1
ATOM 589 C CA . ALA A 1 73 ? 16.546 2.176 -18.849 1.00 95.12 73 ALA A CA 1
ATOM 590 C C . ALA A 1 73 ? 15.080 2.498 -19.180 1.00 95.12 73 ALA A C 1
ATOM 592 O O . ALA A 1 73 ? 14.630 2.215 -20.287 1.00 95.12 73 ALA A O 1
ATOM 593 N N . ALA A 1 74 ? 14.372 3.165 -18.265 1.00 95.06 74 ALA A N 1
ATOM 594 C CA . ALA A 1 74 ? 13.007 3.631 -18.474 1.00 95.06 74 ALA A CA 1
ATOM 595 C C . ALA A 1 74 ? 12.909 4.673 -19.605 1.00 95.06 74 ALA A C 1
ATOM 597 O O . ALA A 1 74 ? 12.089 4.523 -20.508 1.00 95.06 74 ALA A O 1
ATOM 598 N N . LEU A 1 75 ? 13.783 5.689 -19.601 1.00 95.38 75 LEU A N 1
ATOM 599 C CA . LEU A 1 75 ? 13.879 6.673 -20.685 1.00 95.38 75 LEU A CA 1
ATOM 600 C C . LEU A 1 75 ? 14.233 5.995 -22.013 1.00 95.38 75 LEU A C 1
ATOM 602 O O . LEU A 1 75 ? 13.626 6.292 -23.038 1.00 95.38 75 LEU A O 1
ATOM 606 N N . SER A 1 76 ? 15.191 5.067 -21.987 1.00 95.31 76 SER A N 1
ATOM 607 C CA . SER A 1 76 ? 15.636 4.342 -23.179 1.00 95.31 76 SER A CA 1
ATOM 608 C C . SER A 1 76 ? 14.501 3.534 -23.794 1.00 95.31 76 SER A C 1
ATOM 610 O O . SER A 1 76 ? 14.352 3.561 -25.005 1.00 95.31 76 SER A O 1
ATOM 612 N N . ALA A 1 77 ? 13.665 2.884 -22.982 1.00 95.19 77 ALA A N 1
ATOM 613 C CA . ALA A 1 77 ? 12.513 2.126 -23.463 1.00 95.19 77 ALA A CA 1
ATOM 614 C C . ALA A 1 77 ? 11.457 3.008 -24.139 1.00 95.19 77 ALA A C 1
ATOM 616 O O . ALA A 1 77 ? 10.922 2.642 -25.184 1.00 95.19 77 ALA A O 1
ATOM 617 N N . LEU A 1 78 ? 11.202 4.201 -23.589 1.00 93.62 78 LEU A N 1
ATOM 618 C CA . LEU A 1 78 ? 10.313 5.167 -24.229 1.00 93.62 78 LEU A CA 1
ATOM 619 C C . LEU A 1 78 ? 10.883 5.663 -25.558 1.00 93.62 78 LEU A C 1
ATOM 621 O O . LEU A 1 78 ? 10.155 5.710 -26.541 1.00 93.62 78 LEU A O 1
ATOM 625 N N . VAL A 1 79 ? 12.167 6.029 -25.607 1.00 93.56 79 VAL A N 1
ATOM 626 C CA . VAL A 1 79 ? 12.812 6.502 -26.845 1.00 93.56 79 VAL A CA 1
ATOM 627 C C . VAL A 1 79 ? 12.849 5.396 -27.899 1.00 93.56 79 VAL A C 1
ATOM 629 O O . VAL A 1 79 ? 12.539 5.656 -29.059 1.00 93.56 79 VAL A O 1
ATOM 632 N N . ASP A 1 80 ? 13.169 4.168 -27.496 1.00 94.75 80 ASP A N 1
ATOM 633 C CA . ASP A 1 80 ? 13.279 2.997 -28.366 1.00 94.75 80 ASP A CA 1
ATOM 634 C C . ASP A 1 80 ? 11.963 2.653 -29.080 1.00 94.75 80 ASP A C 1
ATOM 636 O O . ASP A 1 80 ? 11.972 2.305 -30.259 1.00 94.75 80 ASP A O 1
ATOM 640 N N . ALA A 1 81 ? 10.820 2.864 -28.419 1.00 91.81 81 ALA A N 1
ATOM 641 C CA . ALA A 1 81 ? 9.501 2.680 -29.027 1.00 91.81 81 ALA A CA 1
ATOM 642 C C . ALA A 1 81 ? 9.251 3.599 -30.246 1.00 91.81 81 ALA A C 1
ATOM 644 O O . ALA A 1 81 ? 8.447 3.271 -31.121 1.00 91.81 81 ALA A O 1
ATOM 645 N N . TYR A 1 82 ? 9.937 4.747 -30.332 1.00 90.88 82 TYR A N 1
ATOM 646 C CA . TYR A 1 82 ? 9.831 5.672 -31.470 1.00 90.88 82 TYR A CA 1
ATOM 647 C C . TYR A 1 82 ? 11.034 5.612 -32.401 1.00 90.88 82 TYR A C 1
ATOM 649 O O . TYR A 1 82 ? 10.861 5.770 -33.609 1.00 90.88 82 TYR A O 1
ATOM 657 N N . VAL A 1 83 ? 12.229 5.404 -31.846 1.00 92.06 83 VAL A N 1
ATOM 658 C CA . VAL A 1 83 ? 13.510 5.406 -32.556 1.00 92.06 83 VAL A CA 1
ATOM 659 C C . VAL A 1 83 ? 14.286 4.125 -32.199 1.00 92.06 83 VAL A C 1
ATOM 661 O O . VAL A 1 83 ? 15.216 4.176 -31.389 1.00 92.06 83 VAL A O 1
ATOM 664 N N . PRO A 1 84 ? 13.957 2.972 -32.820 1.00 92.06 84 PRO A N 1
ATOM 665 C CA . PRO A 1 84 ? 14.558 1.678 -32.469 1.00 92.06 84 PRO A CA 1
ATOM 666 C C . PRO A 1 84 ? 16.078 1.601 -32.675 1.00 92.06 84 PRO A C 1
ATOM 668 O O . PRO A 1 84 ? 16.776 0.795 -32.060 1.00 92.06 84 PRO A O 1
ATOM 671 N N . SER A 1 85 ? 16.622 2.458 -33.545 1.00 90.62 85 SER A N 1
ATOM 672 C CA . SER A 1 85 ? 18.066 2.558 -33.771 1.00 90.62 85 SER A CA 1
ATOM 673 C C . SER A 1 85 ? 18.827 2.988 -32.513 1.00 90.62 85 SER A C 1
ATOM 675 O O . SER A 1 85 ? 19.968 2.567 -32.324 1.00 90.62 85 SER A O 1
ATOM 677 N N . VAL A 1 86 ? 18.198 3.769 -31.623 1.00 92.62 86 VAL A N 1
ATOM 678 C CA . VAL A 1 86 ? 18.794 4.180 -30.345 1.00 92.62 86 VAL A CA 1
ATOM 679 C C . VAL A 1 86 ? 18.900 2.994 -29.390 1.00 92.62 86 VAL A C 1
ATOM 681 O O . VAL A 1 86 ? 19.962 2.811 -28.797 1.00 92.62 86 VAL A O 1
ATOM 684 N N . GLY A 1 87 ? 17.854 2.171 -29.251 1.00 93.38 87 GLY A N 1
ATOM 685 C CA . GLY A 1 87 ? 17.894 1.002 -28.368 1.00 93.38 87 GLY A CA 1
ATOM 686 C C . GLY A 1 87 ? 18.888 -0.050 -28.845 1.00 93.38 87 GLY A C 1
ATOM 687 O O . GLY A 1 87 ? 19.702 -0.515 -28.046 1.00 93.38 87 GLY A O 1
ATOM 688 N N . SER A 1 88 ? 18.911 -0.348 -30.150 1.00 92.88 88 SER A N 1
ATOM 689 C CA . SER A 1 88 ? 19.902 -1.259 -30.739 1.00 92.88 88 SER A CA 1
ATOM 690 C C . SER A 1 88 ? 21.334 -0.792 -30.460 1.00 92.88 88 SER A C 1
ATOM 692 O O . SER A 1 88 ? 22.156 -1.570 -29.972 1.00 92.88 88 SER A O 1
ATOM 694 N N . LEU A 1 89 ? 21.627 0.490 -30.715 1.00 91.81 89 LEU A N 1
ATOM 695 C CA . LEU A 1 89 ? 22.950 1.065 -30.476 1.00 91.81 89 LEU A CA 1
ATOM 696 C C . LEU A 1 89 ? 23.304 1.062 -28.981 1.00 91.81 89 LEU A C 1
ATOM 698 O O . LEU A 1 89 ? 24.436 0.756 -28.613 1.00 91.81 89 LEU A O 1
ATOM 702 N N . LEU A 1 90 ? 22.351 1.372 -28.100 1.00 94.50 90 LEU A N 1
ATOM 703 C CA . LEU A 1 90 ? 22.576 1.369 -26.656 1.00 94.50 90 LEU A CA 1
ATOM 704 C C . LEU A 1 90 ? 22.939 -0.026 -26.137 1.00 94.50 90 LEU A C 1
ATOM 706 O O . LEU A 1 90 ? 23.877 -0.149 -25.350 1.00 94.50 90 LEU A O 1
ATOM 710 N N . VAL A 1 91 ? 22.228 -1.067 -26.582 1.00 94.81 91 VAL A N 1
ATOM 711 C CA . VAL A 1 91 ? 22.487 -2.460 -26.183 1.00 94.81 91 VAL A CA 1
ATOM 712 C C . VAL A 1 91 ? 23.861 -2.919 -26.670 1.00 94.81 91 VAL A C 1
ATOM 714 O O . VAL A 1 91 ? 24.645 -3.432 -25.869 1.00 94.81 91 VAL A O 1
ATOM 717 N N . GLU A 1 92 ? 24.183 -2.674 -27.943 1.00 91.94 92 GLU A N 1
ATOM 718 C CA . GLU A 1 92 ? 25.500 -2.953 -28.528 1.00 91.94 92 GLU A CA 1
ATOM 719 C C . GLU A 1 92 ? 26.621 -2.283 -27.719 1.00 91.94 92 GLU A C 1
ATOM 721 O O . GLU A 1 92 ? 27.558 -2.942 -27.257 1.00 91.94 92 GLU A O 1
ATOM 726 N N . ARG A 1 93 ? 26.514 -0.969 -27.482 1.00 90.69 93 ARG A N 1
ATOM 727 C CA . ARG A 1 93 ? 27.568 -0.206 -26.799 1.00 90.69 93 ARG A CA 1
ATOM 728 C C . ARG A 1 93 ? 27.676 -0.535 -25.317 1.00 90.69 93 ARG A C 1
ATOM 730 O O . ARG A 1 93 ? 28.793 -0.583 -24.800 1.00 90.69 93 ARG A O 1
ATOM 737 N N . ALA A 1 94 ? 26.565 -0.793 -24.630 1.00 93.56 94 ALA A N 1
ATOM 738 C CA . ALA A 1 94 ? 26.586 -1.236 -23.239 1.00 93.56 94 ALA A CA 1
ATOM 739 C C . ALA A 1 94 ? 27.299 -2.591 -23.103 1.00 93.56 94 ALA A C 1
ATOM 741 O O . ALA A 1 94 ? 28.148 -2.746 -22.223 1.00 93.56 94 ALA A O 1
ATOM 742 N N . ALA A 1 95 ? 27.017 -3.542 -24.002 1.00 92.25 95 ALA A N 1
ATOM 743 C CA . ALA A 1 95 ? 27.654 -4.857 -24.017 1.00 92.25 95 ALA A CA 1
ATOM 744 C C . ALA A 1 95 ? 29.152 -4.780 -24.365 1.00 92.25 95 ALA A C 1
ATOM 746 O O . ALA A 1 95 ? 29.982 -5.366 -23.667 1.00 92.25 95 ALA A O 1
ATOM 747 N N . ALA A 1 96 ? 29.524 -3.996 -25.381 1.00 88.69 96 ALA A N 1
ATOM 748 C CA . ALA A 1 96 ? 30.925 -3.775 -25.741 1.00 88.69 96 ALA A CA 1
ATOM 749 C C . ALA A 1 96 ? 31.711 -3.093 -24.605 1.00 88.69 96 ALA A C 1
ATOM 751 O O . ALA A 1 96 ? 32.818 -3.514 -24.254 1.00 88.69 96 ALA A O 1
ATOM 752 N N . ARG A 1 97 ? 31.125 -2.070 -23.963 1.00 89.81 97 ARG A N 1
ATOM 753 C CA . ARG A 1 97 ? 31.739 -1.376 -22.821 1.00 89.81 97 ARG A CA 1
ATOM 754 C C . ARG A 1 97 ? 31.863 -2.285 -21.604 1.00 89.81 97 ARG A C 1
ATOM 756 O O . ARG A 1 97 ? 32.897 -2.249 -20.941 1.00 89.81 97 ARG A O 1
ATOM 763 N N . PHE A 1 98 ? 30.858 -3.120 -21.337 1.00 92.50 98 PHE A N 1
ATOM 764 C CA . PHE A 1 98 ? 30.925 -4.153 -20.306 1.00 92.50 98 PHE A CA 1
ATOM 765 C C . PHE A 1 98 ? 32.127 -5.077 -20.528 1.00 92.50 98 PHE A C 1
ATOM 767 O O . PHE A 1 98 ? 32.953 -5.231 -19.631 1.00 92.50 98 PHE A O 1
ATOM 774 N N . LEU A 1 99 ? 32.275 -5.622 -21.737 1.00 90.19 99 LEU A N 1
ATOM 775 C CA . LEU A 1 99 ? 33.363 -6.532 -22.092 1.00 90.19 99 LEU A CA 1
ATOM 776 C C . LEU A 1 99 ? 34.744 -5.862 -21.972 1.00 90.19 99 LEU A C 1
ATOM 778 O O . LEU A 1 99 ? 35.683 -6.446 -21.426 1.00 90.19 99 LEU A O 1
ATOM 782 N N . GLY A 1 100 ? 34.860 -4.608 -22.418 1.00 87.94 100 GLY A N 1
ATOM 783 C CA . GLY A 1 100 ? 36.077 -3.808 -22.272 1.00 87.94 100 GLY A CA 1
ATOM 784 C C . GLY A 1 100 ? 36.452 -3.544 -20.809 1.00 87.94 100 GLY A C 1
ATOM 785 O O . GLY A 1 100 ? 37.622 -3.677 -20.442 1.00 87.94 100 GLY A O 1
ATOM 786 N N . CYS A 1 101 ? 35.476 -3.210 -19.959 1.00 89.19 101 CYS A N 1
ATOM 787 C CA . CYS A 1 101 ? 35.683 -3.067 -18.516 1.00 89.19 101 CYS A CA 1
ATOM 788 C C . CYS A 1 101 ? 36.048 -4.410 -17.864 1.00 89.19 101 CYS A C 1
ATOM 790 O O . CYS A 1 101 ? 36.941 -4.443 -17.018 1.00 89.19 101 CYS A O 1
ATOM 792 N N . PHE A 1 102 ? 35.430 -5.514 -18.298 1.00 88.44 102 PHE A N 1
ATOM 793 C CA . PHE A 1 102 ? 35.665 -6.851 -17.751 1.00 88.44 102 PHE A CA 1
ATOM 794 C C . PHE A 1 102 ? 37.092 -7.324 -18.024 1.00 88.44 102 PHE A C 1
ATOM 796 O O . PHE A 1 102 ? 37.794 -7.723 -17.096 1.00 88.44 102 PHE A O 1
ATOM 803 N N . LYS A 1 103 ? 37.585 -7.163 -19.260 1.00 86.31 103 LYS A N 1
ATOM 804 C CA . LYS A 1 103 ? 38.981 -7.485 -19.602 1.00 86.31 103 LYS A CA 1
ATOM 805 C C . LYS A 1 103 ? 40.001 -6.596 -18.890 1.00 86.31 103 LYS A C 1
ATOM 807 O O . LYS A 1 103 ? 41.070 -7.071 -18.519 1.00 86.31 103 LYS A O 1
ATOM 812 N N . LYS A 1 104 ? 39.681 -5.315 -18.682 1.00 88.25 104 LYS A N 1
ATOM 813 C CA . LYS A 1 104 ? 40.535 -4.373 -17.933 1.00 88.25 104 LYS A CA 1
ATOM 814 C C . LYS A 1 104 ? 40.438 -4.540 -16.414 1.00 88.25 104 LYS A C 1
ATOM 816 O O . LYS A 1 104 ? 41.162 -3.855 -15.695 1.00 88.25 104 LYS A O 1
ATOM 821 N N . ASN A 1 105 ? 39.562 -5.424 -15.931 1.00 85.44 105 ASN A N 1
ATOM 822 C CA . ASN A 1 105 ? 39.248 -5.603 -14.516 1.00 85.44 105 ASN A CA 1
ATOM 823 C C . ASN A 1 105 ? 38.798 -4.294 -13.824 1.00 85.44 105 ASN A C 1
ATOM 825 O O . ASN A 1 105 ? 39.082 -4.057 -12.648 1.00 85.44 105 ASN A O 1
ATOM 829 N N . ASP A 1 106 ? 38.099 -3.423 -14.562 1.00 89.50 106 ASP A N 1
ATOM 830 C CA . ASP A 1 106 ? 37.478 -2.212 -14.024 1.00 89.50 106 ASP A CA 1
ATOM 831 C C . ASP A 1 106 ? 36.146 -2.568 -13.360 1.00 89.50 106 ASP A C 1
ATOM 833 O O . ASP A 1 106 ? 35.094 -2.623 -14.000 1.00 89.50 106 ASP A O 1
ATOM 837 N N . ALA A 1 107 ? 36.203 -2.791 -12.047 1.00 88.75 107 ALA A N 1
ATOM 838 C CA . ALA A 1 107 ? 35.043 -3.110 -11.228 1.00 88.75 107 ALA A CA 1
ATOM 839 C C . ALA A 1 107 ? 33.890 -2.116 -11.434 1.00 88.75 107 ALA A C 1
ATOM 841 O O . ALA A 1 107 ? 32.757 -2.522 -11.685 1.00 88.75 107 ALA A O 1
ATOM 842 N N . ARG A 1 108 ? 34.158 -0.807 -11.348 1.00 90.38 108 ARG A N 1
ATOM 843 C CA . ARG A 1 108 ? 33.100 0.213 -11.366 1.00 90.38 108 ARG A CA 1
ATOM 844 C C . ARG A 1 108 ? 32.359 0.207 -12.701 1.00 90.38 108 ARG A C 1
ATOM 846 O O . ARG A 1 108 ? 31.129 0.206 -12.708 1.00 90.38 108 ARG A O 1
ATOM 853 N N . GLY A 1 109 ? 33.102 0.178 -13.806 1.00 90.44 109 GLY A N 1
ATOM 854 C CA . GLY A 1 109 ? 32.532 0.099 -15.146 1.00 90.44 109 GLY A CA 1
ATOM 855 C C . GLY A 1 109 ? 31.746 -1.193 -15.376 1.00 90.44 109 GLY A C 1
ATOM 856 O O . GLY A 1 109 ? 30.625 -1.135 -15.878 1.00 90.44 109 GLY A O 1
ATOM 857 N N . CYS A 1 110 ? 32.273 -2.339 -14.931 1.00 91.81 110 CYS A N 1
ATOM 858 C CA . CYS A 1 110 ? 31.587 -3.632 -15.026 1.00 91.81 110 CYS A CA 1
ATOM 859 C C . CYS A 1 110 ? 30.236 -3.629 -14.315 1.00 91.81 110 CYS A C 1
ATOM 861 O O . CYS A 1 110 ? 29.233 -3.986 -14.925 1.00 91.81 110 CYS A O 1
ATOM 863 N N . TYR A 1 111 ? 30.192 -3.201 -13.048 1.00 93.44 111 TYR A N 1
ATOM 864 C CA . TYR A 1 111 ? 28.946 -3.165 -12.278 1.00 93.44 111 TYR A CA 1
ATOM 865 C C . TYR A 1 111 ? 27.924 -2.211 -12.892 1.00 93.44 111 TYR A C 1
ATOM 867 O O . TYR A 1 111 ? 26.752 -2.570 -12.996 1.00 93.44 111 TYR A O 1
ATOM 875 N N . ALA A 1 112 ? 28.351 -1.020 -13.323 1.00 94.50 112 ALA A N 1
ATOM 876 C CA . ALA A 1 112 ? 27.460 -0.047 -13.948 1.00 94.50 112 ALA A CA 1
ATOM 877 C C . ALA A 1 112 ? 26.856 -0.588 -15.253 1.00 94.50 112 ALA A C 1
ATOM 879 O O . ALA A 1 112 ? 25.642 -0.526 -15.436 1.00 94.50 112 ALA A O 1
ATOM 880 N N . MET A 1 113 ? 27.676 -1.166 -16.139 1.00 94.88 113 MET A N 1
ATOM 881 C CA . MET A 1 113 ? 27.190 -1.706 -17.413 1.00 94.88 113 MET A CA 1
ATOM 882 C C . MET A 1 113 ? 26.359 -2.977 -17.225 1.00 94.88 113 MET A C 1
ATOM 884 O O . MET A 1 113 ? 25.302 -3.089 -17.830 1.00 94.88 113 MET A O 1
ATOM 888 N N . ALA A 1 114 ? 26.764 -3.900 -16.349 1.00 95.00 114 ALA A N 1
ATOM 889 C CA . ALA A 1 114 ? 25.977 -5.097 -16.047 1.00 95.00 114 ALA A CA 1
ATOM 890 C C . ALA A 1 114 ? 24.598 -4.742 -15.477 1.00 95.00 114 ALA A C 1
ATOM 892 O O . ALA A 1 114 ? 23.587 -5.316 -15.884 1.00 95.00 114 ALA A O 1
ATOM 893 N N . SER A 1 115 ? 24.550 -3.752 -14.581 1.00 95.44 115 SER A N 1
ATOM 894 C CA . SER A 1 115 ? 23.297 -3.225 -14.035 1.00 95.44 115 SER A CA 1
ATOM 895 C C . SER A 1 115 ? 22.441 -2.579 -15.123 1.00 95.44 115 SER A C 1
ATOM 897 O O . SER A 1 115 ? 21.244 -2.834 -15.215 1.00 95.44 115 SER A O 1
ATOM 899 N N . LEU A 1 116 ? 23.055 -1.777 -15.998 1.00 96.31 116 LEU A N 1
ATOM 900 C CA . LEU A 1 116 ? 22.350 -1.142 -17.107 1.00 96.31 116 LEU A CA 1
ATOM 901 C C . LEU A 1 116 ? 21.747 -2.170 -18.064 1.00 96.31 116 LEU A C 1
ATOM 903 O O . LEU A 1 116 ? 20.558 -2.086 -18.347 1.00 96.31 116 LEU A O 1
ATOM 907 N N . ILE A 1 117 ? 22.516 -3.167 -18.505 1.00 96.69 117 ILE A N 1
ATOM 908 C CA . ILE A 1 117 ? 22.015 -4.234 -19.382 1.00 96.69 117 ILE A CA 1
ATOM 909 C C . ILE A 1 117 ? 20.869 -4.991 -18.684 1.00 96.69 117 ILE A C 1
ATOM 911 O O . ILE A 1 117 ? 19.838 -5.245 -19.306 1.00 96.69 117 ILE A O 1
ATOM 915 N N . SER A 1 118 ? 20.994 -5.268 -17.378 1.00 96.00 118 SER A N 1
ATOM 916 C CA . SER A 1 118 ? 19.944 -5.915 -16.570 1.00 96.00 118 SER A CA 1
ATOM 917 C C . SER A 1 118 ? 18.644 -5.107 -16.544 1.00 96.00 118 SER A C 1
ATOM 919 O O . SER A 1 118 ? 17.564 -5.667 -16.737 1.00 96.00 118 SER A O 1
ATOM 921 N N . GLN A 1 119 ? 18.726 -3.786 -16.355 1.00 95.56 119 GLN A N 1
ATOM 922 C CA . GLN A 1 119 ? 17.544 -2.924 -16.402 1.00 95.56 119 GLN A CA 1
ATOM 923 C C . GLN A 1 119 ? 16.994 -2.766 -17.826 1.00 95.56 119 GLN A C 1
ATOM 925 O O . GLN A 1 119 ? 15.780 -2.794 -18.001 1.00 95.56 119 GLN A O 1
ATOM 930 N N . LEU A 1 120 ? 17.836 -2.679 -18.859 1.00 96.38 120 LEU A N 1
ATOM 931 C CA . LEU A 1 120 ? 17.377 -2.646 -20.255 1.00 96.38 120 LEU A CA 1
ATOM 932 C C . LEU A 1 120 ? 16.585 -3.907 -20.628 1.00 96.38 120 LEU A C 1
ATOM 934 O O . LEU A 1 120 ? 15.593 -3.811 -21.346 1.00 96.38 120 LEU A O 1
ATOM 938 N N . PHE A 1 121 ? 16.967 -5.074 -20.102 1.00 96.19 121 PHE A N 1
ATOM 939 C CA . PHE A 1 121 ? 16.177 -6.299 -20.240 1.00 96.19 121 PHE A CA 1
ATOM 940 C C . PHE A 1 121 ? 14.851 -6.217 -19.466 1.00 96.19 121 PHE A C 1
ATOM 942 O O . PHE A 1 121 ? 13.801 -6.558 -20.009 1.00 96.19 121 PHE A O 1
ATOM 949 N N . ASN A 1 122 ? 14.855 -5.672 -18.243 1.00 94.56 122 ASN A N 1
ATOM 950 C CA . ASN A 1 122 ? 13.628 -5.466 -17.463 1.00 94.56 122 ASN A CA 1
ATOM 951 C C . ASN A 1 122 ? 12.607 -4.550 -18.161 1.00 94.56 122 ASN A C 1
ATOM 953 O O . ASN A 1 122 ? 11.404 -4.786 -18.032 1.00 94.56 122 ASN A O 1
ATOM 957 N N . TYR A 1 123 ? 13.055 -3.518 -18.877 1.00 94.69 123 TYR A N 1
ATOM 958 C CA . TYR A 1 123 ? 12.191 -2.630 -19.667 1.00 94.69 123 TYR A CA 1
ATOM 959 C C . TYR A 1 123 ? 12.018 -3.097 -21.127 1.00 94.69 123 TYR A C 1
ATOM 961 O O . TYR A 1 123 ? 11.498 -2.365 -21.958 1.00 94.69 123 TYR A O 1
ATOM 969 N N . GLY A 1 124 ? 12.431 -4.321 -21.469 1.00 93.25 124 GLY A N 1
ATOM 970 C CA . GLY A 1 124 ? 12.154 -4.910 -22.781 1.00 93.25 124 GLY A CA 1
ATOM 971 C C . GLY A 1 124 ? 12.914 -4.300 -23.964 1.00 93.25 124 GLY A C 1
ATOM 972 O O . GLY A 1 124 ? 12.532 -4.578 -25.096 1.00 93.25 124 GLY A O 1
ATOM 973 N N . VAL A 1 125 ? 13.978 -3.529 -23.718 1.00 96.00 125 VAL A N 1
ATOM 974 C CA . VAL A 1 125 ? 14.879 -2.986 -24.755 1.00 96.00 125 VAL A CA 1
ATOM 975 C C . VAL A 1 125 ? 15.917 -4.029 -25.166 1.00 96.00 125 VAL A C 1
ATOM 977 O O . VAL A 1 125 ? 16.201 -4.214 -26.343 1.00 96.00 125 VAL A O 1
ATOM 980 N N . ALA A 1 126 ? 16.492 -4.748 -24.200 1.00 96.56 126 ALA A N 1
ATOM 981 C CA . ALA A 1 126 ? 17.437 -5.828 -24.479 1.00 96.56 126 ALA A CA 1
ATOM 982 C C . ALA A 1 126 ? 16.716 -7.181 -24.551 1.00 96.56 126 ALA A C 1
ATOM 984 O O . ALA A 1 126 ? 15.822 -7.465 -23.755 1.00 96.56 126 ALA A O 1
ATOM 985 N N . HIS A 1 127 ? 17.133 -8.042 -25.477 1.00 95.69 127 HIS A N 1
ATOM 986 C CA . HIS A 1 127 ? 16.699 -9.437 -25.535 1.00 95.69 127 HIS A CA 1
ATOM 987 C C . HIS A 1 127 ? 17.429 -10.300 -24.484 1.00 95.69 127 HIS A C 1
ATOM 989 O O . HIS A 1 127 ? 18.584 -10.026 -24.150 1.00 95.69 127 HIS A O 1
ATOM 995 N N . GLU A 1 128 ? 16.815 -11.395 -24.007 1.00 94.62 128 GLU A N 1
ATOM 996 C CA . GLU A 1 128 ? 17.415 -12.263 -22.970 1.00 94.62 128 GLU A CA 1
ATOM 997 C C . GLU A 1 128 ? 18.785 -12.836 -23.360 1.00 94.62 128 GLU A C 1
ATOM 999 O O . GLU A 1 128 ? 19.631 -13.050 -22.500 1.00 94.62 128 GLU A O 1
ATOM 1004 N N . ILE A 1 129 ? 19.033 -13.037 -24.659 1.00 94.19 129 ILE A N 1
ATOM 1005 C CA . ILE A 1 129 ? 20.292 -13.581 -25.190 1.00 94.19 129 ILE A CA 1
ATOM 1006 C C . ILE A 1 129 ? 21.484 -12.729 -24.737 1.00 94.19 129 ILE A C 1
ATOM 1008 O O . ILE A 1 129 ? 22.516 -13.288 -24.374 1.00 94.19 129 ILE A O 1
ATOM 1012 N N . VAL A 1 130 ? 21.332 -11.401 -24.682 1.00 94.25 130 VAL A N 1
ATOM 1013 C CA . VAL A 1 130 ? 22.404 -10.493 -24.247 1.00 94.25 130 VAL A CA 1
ATOM 1014 C C . VAL A 1 130 ? 22.740 -10.736 -22.773 1.00 94.25 130 VAL A C 1
ATOM 1016 O O . VAL A 1 130 ? 23.906 -10.890 -22.415 1.00 94.25 130 VAL A O 1
ATOM 1019 N N . ILE A 1 131 ? 21.718 -10.850 -21.918 1.00 95.50 131 ILE A N 1
ATOM 1020 C CA . ILE A 1 131 ? 21.883 -11.160 -20.489 1.00 95.50 131 ILE A CA 1
ATOM 1021 C C . ILE A 1 131 ? 22.523 -12.533 -20.295 1.00 95.50 131 ILE A C 1
ATOM 1023 O O . ILE A 1 131 ? 23.419 -12.682 -19.468 1.00 95.50 131 ILE A O 1
ATOM 1027 N N . LEU A 1 132 ? 22.095 -13.533 -21.067 1.00 94.56 132 LEU A N 1
ATOM 1028 C CA . LEU A 1 132 ? 22.629 -14.890 -20.990 1.00 94.56 132 LEU A CA 1
ATOM 1029 C C . LEU A 1 132 ? 24.103 -14.957 -21.399 1.00 94.56 132 LEU A C 1
ATOM 1031 O O . LEU A 1 132 ? 24.877 -15.636 -20.731 1.00 94.56 132 LEU A O 1
ATOM 1035 N N . GLN A 1 133 ? 24.511 -14.229 -22.440 1.00 93.31 133 GLN A N 1
ATOM 1036 C CA . GLN A 1 133 ? 25.916 -14.137 -22.851 1.00 93.31 133 GLN A CA 1
ATOM 1037 C C . GLN A 1 133 ? 26.777 -13.440 -21.792 1.00 93.31 133 GLN A C 1
ATOM 1039 O O . GLN A 1 133 ? 27.860 -13.926 -21.467 1.00 93.31 133 GLN A O 1
ATOM 1044 N N . VAL A 1 134 ? 26.278 -12.347 -21.202 1.00 93.31 134 VAL A N 1
ATOM 1045 C CA . VAL A 1 134 ? 26.951 -11.658 -20.088 1.00 93.31 134 VAL A CA 1
ATOM 1046 C C . VAL A 1 134 ? 27.095 -12.588 -18.880 1.00 93.31 134 VAL A C 1
ATOM 1048 O O . VAL A 1 134 ? 28.185 -12.708 -18.326 1.00 93.31 134 VAL A O 1
ATOM 1051 N N . LEU A 1 135 ? 26.029 -13.292 -18.489 1.00 94.38 135 LEU A N 1
ATOM 1052 C CA . LEU A 1 135 ? 26.071 -14.263 -17.392 1.00 94.38 135 LEU A CA 1
ATOM 1053 C C . LEU A 1 135 ? 27.038 -15.410 -17.688 1.00 94.38 135 LEU A C 1
ATOM 1055 O O . LEU A 1 135 ? 27.790 -15.800 -16.801 1.00 94.38 135 LEU A O 1
ATOM 1059 N N . HIS A 1 136 ? 27.066 -15.923 -18.918 1.00 92.12 136 HIS A N 1
ATOM 1060 C CA . HIS A 1 136 ? 28.000 -16.973 -19.322 1.00 92.12 136 HIS A CA 1
ATOM 1061 C C . HIS A 1 136 ? 29.460 -16.524 -19.167 1.00 92.12 136 HIS A C 1
ATOM 1063 O O . HIS A 1 136 ? 30.230 -17.198 -18.487 1.00 92.12 136 HIS A O 1
ATOM 1069 N N . LEU A 1 137 ? 29.807 -15.336 -19.676 1.00 90.62 137 LEU A N 1
ATOM 1070 C CA . LEU A 1 137 ? 31.145 -14.742 -19.540 1.00 90.62 137 LEU A CA 1
ATOM 1071 C C . LEU A 1 137 ? 31.587 -14.582 -18.079 1.00 90.62 137 LEU A C 1
ATOM 1073 O O . LEU A 1 137 ? 32.742 -14.833 -17.739 1.00 90.62 137 LEU A O 1
ATOM 1077 N N . VAL A 1 138 ? 30.678 -14.149 -17.203 1.00 91.12 138 VAL A N 1
ATOM 1078 C CA . VAL A 1 138 ? 31.000 -13.911 -15.787 1.00 91.12 138 VAL A CA 1
ATOM 1079 C C . VAL A 1 138 ? 31.051 -15.223 -14.990 1.00 91.12 138 VAL A C 1
ATOM 1081 O O . VAL A 1 138 ? 31.774 -15.305 -13.999 1.00 91.12 138 VAL A O 1
ATOM 1084 N N . THR A 1 139 ? 30.323 -16.260 -15.413 1.00 90.81 139 THR A N 1
ATOM 1085 C CA . THR A 1 139 ? 30.238 -17.546 -14.695 1.00 90.81 139 THR A CA 1
ATOM 1086 C C . THR A 1 139 ? 31.245 -18.598 -15.160 1.00 90.81 139 THR A C 1
ATOM 1088 O O . THR A 1 139 ? 31.488 -19.544 -14.415 1.00 90.81 139 THR A O 1
ATOM 1091 N N . GLU A 1 140 ? 31.874 -18.437 -16.329 1.00 86.94 140 GLU A N 1
ATOM 1092 C CA . GLU A 1 140 ? 32.862 -19.391 -16.860 1.00 86.94 140 GLU A CA 1
ATOM 1093 C C . GLU A 1 140 ? 34.043 -19.608 -15.898 1.00 86.94 140 GLU A C 1
ATOM 1095 O O . GLU A 1 140 ? 34.467 -20.738 -15.668 1.00 86.94 140 GLU A O 1
ATOM 1100 N N . ASN A 1 141 ? 34.529 -18.531 -15.270 1.00 83.62 141 ASN A N 1
ATOM 1101 C CA . ASN A 1 141 ? 35.610 -18.566 -14.285 1.00 83.62 141 ASN A CA 1
ATOM 1102 C C . ASN A 1 141 ? 35.210 -17.822 -13.002 1.00 83.62 141 ASN A C 1
ATOM 1104 O O . ASN A 1 141 ? 35.626 -16.683 -12.767 1.00 83.62 141 ASN A O 1
ATOM 1108 N N . LEU A 1 142 ? 34.409 -18.479 -12.155 1.00 84.56 142 LEU A N 1
ATOM 1109 C CA . LEU A 1 142 ? 33.921 -17.899 -10.901 1.00 84.56 142 LEU A CA 1
ATOM 1110 C C . LEU A 1 142 ? 35.064 -17.593 -9.914 1.00 84.56 142 LEU A C 1
ATOM 1112 O O . LEU A 1 142 ? 35.659 -18.461 -9.279 1.00 84.56 142 LEU A O 1
ATOM 1116 N N . ASN A 1 143 ? 35.323 -16.303 -9.748 1.00 85.75 143 ASN A N 1
ATOM 1117 C CA . ASN A 1 143 ? 36.124 -15.674 -8.702 1.00 85.75 143 ASN A CA 1
ATOM 1118 C C . ASN A 1 143 ? 35.227 -14.800 -7.785 1.00 85.75 143 ASN A C 1
ATOM 1120 O O . ASN A 1 143 ? 34.083 -14.514 -8.150 1.00 85.75 143 ASN A O 1
ATOM 1124 N N . PRO A 1 144 ? 35.711 -14.294 -6.630 1.00 85.69 144 PRO A N 1
ATOM 1125 C CA . PRO A 1 144 ? 34.871 -13.511 -5.715 1.00 85.69 144 PRO A CA 1
ATOM 1126 C C . PRO A 1 144 ? 34.230 -12.263 -6.346 1.00 85.69 144 PRO A C 1
ATOM 1128 O O . PRO A 1 144 ? 33.123 -11.882 -5.978 1.00 85.69 144 PRO A O 1
ATOM 1131 N N . HIS A 1 145 ? 34.906 -11.622 -7.304 1.00 86.31 145 HIS A N 1
ATOM 1132 C CA . HIS A 1 145 ? 34.407 -10.425 -7.982 1.00 86.31 145 HIS A CA 1
ATOM 1133 C C . HIS A 1 145 ? 33.288 -10.755 -8.982 1.00 86.31 145 HIS A C 1
ATOM 1135 O O . HIS A 1 145 ? 32.227 -10.136 -8.953 1.00 86.31 145 HIS A O 1
ATOM 1141 N N . SER A 1 146 ? 33.503 -11.771 -9.814 1.00 89.31 146 SER A N 1
ATOM 1142 C CA . SER A 1 146 ? 32.539 -12.302 -10.781 1.00 89.31 146 SER A CA 1
ATOM 1143 C C . SER A 1 146 ? 31.324 -12.953 -10.109 1.00 89.31 146 SER A C 1
ATOM 1145 O O . SER A 1 146 ? 30.203 -12.767 -10.571 1.00 89.31 146 SER A O 1
ATOM 1147 N N . ALA A 1 147 ? 31.497 -13.622 -8.963 1.00 89.75 147 ALA A N 1
ATOM 1148 C CA . ALA A 1 147 ? 30.391 -14.166 -8.179 1.00 89.75 147 ALA A CA 1
ATOM 1149 C C . ALA A 1 147 ? 29.472 -13.043 -7.673 1.00 89.75 147 ALA A C 1
ATOM 1151 O O . ALA A 1 147 ? 28.253 -13.128 -7.817 1.00 89.75 147 ALA A O 1
ATOM 1152 N N . ARG A 1 148 ? 30.051 -11.950 -7.157 1.00 90.12 148 ARG A N 1
ATOM 1153 C CA . ARG A 1 148 ? 29.292 -10.755 -6.756 1.00 90.12 148 ARG A CA 1
ATOM 1154 C C . ARG A 1 148 ? 28.616 -10.056 -7.935 1.00 90.12 148 ARG A C 1
ATOM 1156 O O . ARG A 1 148 ? 27.468 -9.643 -7.817 1.00 90.12 148 ARG A O 1
ATOM 1163 N N . LEU A 1 149 ? 29.290 -9.971 -9.079 1.00 92.44 149 LEU A N 1
ATOM 1164 C CA . LEU A 1 149 ? 28.722 -9.400 -10.300 1.00 92.44 149 LEU A CA 1
ATOM 1165 C C . LEU A 1 149 ? 27.537 -10.234 -10.816 1.00 92.44 149 LEU A C 1
ATOM 1167 O O . LEU A 1 149 ? 26.504 -9.680 -11.178 1.00 92.44 149 LEU A O 1
ATOM 1171 N N . THR A 1 150 ? 27.651 -11.564 -10.773 1.00 94.12 150 THR A N 1
ATOM 1172 C CA . THR A 1 150 ? 26.565 -12.501 -11.108 1.00 94.12 150 THR A CA 1
ATOM 1173 C C . THR A 1 150 ? 25.380 -12.327 -10.159 1.00 94.12 150 THR A C 1
ATOM 1175 O O . THR A 1 150 ? 24.235 -12.252 -10.603 1.00 94.12 150 THR A O 1
ATOM 1178 N N . ILE A 1 151 ? 25.652 -12.221 -8.853 1.00 92.75 151 ILE A N 1
ATOM 1179 C CA . ILE A 1 151 ? 24.648 -11.916 -7.828 1.00 92.75 151 ILE A CA 1
ATOM 1180 C C . ILE A 1 151 ? 23.919 -10.610 -8.159 1.00 92.75 151 ILE A C 1
ATOM 1182 O O . ILE A 1 151 ? 22.692 -10.589 -8.105 1.00 92.75 151 ILE A O 1
ATOM 1186 N N . GLU A 1 152 ? 24.638 -9.554 -8.541 1.00 92.00 152 GLU A N 1
ATOM 1187 C CA . GLU A 1 152 ? 24.036 -8.260 -8.870 1.00 92.00 152 GLU A CA 1
ATOM 1188 C C . GLU A 1 152 ? 23.128 -8.335 -10.107 1.00 92.00 152 GLU A C 1
ATOM 1190 O O . GLU A 1 152 ? 21.997 -7.852 -10.062 1.00 92.00 152 GLU A O 1
ATOM 1195 N N . ILE A 1 153 ? 23.564 -9.012 -11.175 1.00 94.38 153 ILE A N 1
ATOM 1196 C CA . ILE A 1 153 ? 22.742 -9.228 -12.379 1.00 94.38 153 ILE A CA 1
ATOM 1197 C C . ILE A 1 153 ? 21.447 -9.964 -12.007 1.00 94.38 153 ILE A C 1
ATOM 1199 O O . ILE A 1 153 ? 20.343 -9.489 -12.277 1.00 94.38 153 ILE A O 1
ATOM 1203 N N . ILE A 1 154 ? 21.560 -11.094 -11.301 1.00 94.00 154 ILE A N 1
ATOM 1204 C CA . ILE A 1 154 ? 20.403 -11.899 -10.883 1.00 94.00 154 ILE A CA 1
ATOM 1205 C C . ILE A 1 154 ? 19.487 -11.132 -9.924 1.00 94.00 154 ILE A C 1
ATOM 1207 O O . ILE A 1 154 ? 18.267 -11.304 -9.965 1.00 94.00 154 ILE A O 1
ATOM 1211 N N . ARG A 1 155 ? 20.035 -10.264 -9.073 1.00 92.19 155 ARG A N 1
ATOM 1212 C CA . ARG A 1 155 ? 19.245 -9.410 -8.182 1.00 92.19 155 ARG A CA 1
ATOM 1213 C C . ARG A 1 155 ? 18.345 -8.456 -8.956 1.00 92.19 155 ARG A C 1
ATOM 1215 O O . ARG A 1 155 ? 17.213 -8.224 -8.537 1.00 92.19 155 ARG A O 1
ATOM 1222 N N . GLN A 1 156 ? 18.856 -7.904 -10.052 1.00 91.56 156 GLN A N 1
ATOM 1223 C CA . GLN A 1 156 ? 18.161 -6.895 -10.840 1.00 91.56 156 GLN A CA 1
ATOM 1224 C C . GLN A 1 156 ? 17.181 -7.500 -11.841 1.00 91.56 156 GLN A C 1
ATOM 1226 O O . GLN A 1 156 ? 16.057 -7.014 -11.938 1.00 91.56 156 GLN A O 1
ATOM 1231 N N . CYS A 1 157 ? 17.576 -8.549 -12.567 1.00 94.31 157 CYS A N 1
ATOM 1232 C CA . CYS A 1 157 ? 16.773 -9.104 -13.659 1.00 94.31 157 CYS A CA 1
ATOM 1233 C C . CYS A 1 157 ? 16.319 -10.556 -13.464 1.00 94.31 157 CYS A C 1
ATOM 1235 O O . CYS A 1 157 ? 15.712 -11.141 -14.359 1.00 94.31 157 CYS A O 1
ATOM 1237 N N . GLY A 1 158 ? 16.586 -11.164 -12.305 1.00 93.88 158 GLY A N 1
ATOM 1238 C CA . GLY A 1 158 ? 16.285 -12.576 -12.064 1.00 93.88 158 GLY A CA 1
ATOM 1239 C C . GLY A 1 158 ? 14.797 -12.929 -12.133 1.00 93.88 158 GLY A C 1
ATOM 1240 O O . GLY A 1 158 ? 14.475 -14.051 -12.507 1.00 93.88 158 GLY A O 1
ATOM 1241 N N . CYS A 1 159 ? 13.897 -11.986 -11.833 1.00 93.44 159 CYS A N 1
ATOM 1242 C CA . CYS A 1 159 ? 12.449 -12.191 -11.950 1.00 93.44 159 CYS A CA 1
ATOM 1243 C C . CYS A 1 159 ? 12.015 -12.379 -13.415 1.00 93.44 159 CYS A C 1
ATOM 1245 O O . CYS A 1 159 ? 11.387 -13.380 -13.754 1.00 93.44 159 CYS A O 1
ATOM 1247 N N . GLU A 1 160 ? 12.418 -11.459 -14.297 1.00 92.88 160 GLU A N 1
ATOM 1248 C CA . GLU A 1 160 ? 12.144 -11.553 -15.738 1.00 92.88 160 GLU A CA 1
ATOM 1249 C C . GLU A 1 160 ? 12.874 -12.746 -16.366 1.00 92.88 160 GLU A C 1
ATOM 1251 O O . GLU A 1 160 ? 12.310 -13.478 -17.176 1.00 92.88 160 GLU A O 1
ATOM 1256 N N . LEU A 1 161 ? 14.109 -13.020 -15.933 1.00 94.94 161 LEU A N 1
ATOM 1257 C CA . LEU A 1 161 ? 14.870 -14.164 -16.428 1.00 94.94 161 LEU A CA 1
ATOM 1258 C C . LEU A 1 161 ? 14.222 -15.500 -16.032 1.00 94.94 161 LEU A C 1
ATOM 1260 O O . LEU A 1 161 ? 14.208 -16.430 -16.833 1.00 94.94 161 LEU A O 1
ATOM 1264 N N . LEU A 1 162 ? 13.647 -15.594 -14.829 1.00 94.56 162 LEU A N 1
ATOM 1265 C CA . LEU A 1 162 ? 12.879 -16.760 -14.389 1.00 94.56 162 LEU A CA 1
ATOM 1266 C C . LEU A 1 162 ? 11.615 -16.963 -15.239 1.00 94.56 162 LEU A C 1
ATOM 1268 O O . LEU A 1 162 ? 11.247 -18.105 -15.515 1.00 94.56 162 LEU A O 1
ATOM 1272 N N . ALA A 1 163 ? 10.963 -15.873 -15.656 1.00 93.00 163 ALA A N 1
ATOM 1273 C CA . ALA A 1 163 ? 9.762 -15.923 -16.484 1.00 93.00 163 ALA A CA 1
ATOM 1274 C C . ALA A 1 163 ? 10.059 -16.357 -17.927 1.00 93.00 163 ALA A C 1
ATOM 1276 O O . ALA A 1 163 ? 9.297 -17.140 -18.494 1.00 93.00 163 ALA A O 1
ATOM 1277 N N . VAL A 1 164 ? 11.161 -15.873 -18.510 1.00 94.19 164 VAL A N 1
ATOM 1278 C CA . VAL A 1 164 ? 11.462 -16.092 -19.932 1.00 94.19 164 VAL A CA 1
ATOM 1279 C C . VAL A 1 164 ? 12.409 -17.275 -20.173 1.00 94.19 164 VAL A C 1
ATOM 1281 O O . VAL A 1 164 ? 12.163 -18.093 -21.055 1.00 94.19 164 VAL A O 1
ATOM 1284 N N . ALA A 1 165 ? 13.457 -17.428 -19.358 1.00 94.25 165 ALA A N 1
ATOM 1285 C CA . ALA A 1 165 ? 14.530 -18.409 -19.552 1.00 94.25 165 ALA A CA 1
ATOM 1286 C C . ALA A 1 165 ? 14.860 -19.188 -18.262 1.00 94.25 165 ALA A C 1
ATOM 1288 O O . ALA A 1 165 ? 16.006 -19.228 -17.803 1.00 94.25 165 ALA A O 1
ATOM 1289 N N . LYS A 1 166 ? 13.854 -19.868 -17.693 1.00 94.62 166 LYS A N 1
ATOM 1290 C CA . LYS A 1 166 ? 13.962 -20.617 -16.425 1.00 94.62 166 LYS A CA 1
ATOM 1291 C C . LYS A 1 166 ? 15.162 -21.570 -16.347 1.00 94.62 166 LYS A C 1
ATOM 1293 O O . LYS A 1 166 ? 15.849 -21.598 -15.335 1.00 94.62 166 LYS A O 1
ATOM 1298 N N . ASN A 1 167 ? 15.437 -22.340 -17.400 1.00 94.50 167 ASN A N 1
ATOM 1299 C CA . ASN A 1 167 ? 16.529 -23.323 -17.369 1.00 94.50 167 ASN A CA 1
ATOM 1300 C C . ASN A 1 167 ? 17.901 -22.655 -17.195 1.00 94.50 167 ASN A C 1
ATOM 1302 O O . ASN A 1 167 ? 18.746 -23.156 -16.458 1.00 94.50 167 ASN A O 1
ATOM 1306 N N . ALA A 1 168 ? 18.119 -21.522 -17.866 1.00 93.00 168 ALA A N 1
ATOM 1307 C CA . ALA A 1 168 ? 19.369 -20.781 -17.760 1.00 93.00 168 ALA A CA 1
ATOM 1308 C C . ALA A 1 168 ? 19.487 -20.079 -16.401 1.00 93.00 168 ALA A C 1
ATOM 1310 O O . ALA A 1 168 ? 20.549 -20.099 -15.784 1.00 93.00 168 ALA A O 1
ATOM 1311 N N . HIS A 1 169 ? 18.377 -19.529 -15.901 1.00 95.00 169 HIS A N 1
ATOM 1312 C CA . HIS A 1 169 ? 18.278 -19.009 -14.538 1.00 95.00 169 HIS A CA 1
ATOM 1313 C C . HIS A 1 169 ? 18.669 -20.066 -13.492 1.00 95.00 169 HIS A C 1
ATOM 1315 O O . HIS A 1 169 ? 19.546 -19.818 -12.662 1.00 95.00 169 HIS A O 1
ATOM 1321 N N . ASP A 1 170 ? 18.086 -21.263 -13.577 1.00 94.31 170 ASP A N 1
ATOM 1322 C CA . ASP A 1 170 ? 18.357 -22.367 -12.655 1.00 94.31 170 ASP A CA 1
ATOM 1323 C C . ASP A 1 170 ? 19.834 -22.807 -12.711 1.00 94.31 170 ASP A C 1
ATOM 1325 O O . ASP A 1 170 ? 20.437 -23.059 -11.665 1.00 94.31 170 ASP A O 1
ATOM 1329 N N . LEU A 1 171 ? 20.442 -22.827 -13.905 1.00 93.94 171 LEU A N 1
ATOM 1330 C CA . LEU A 1 171 ? 21.857 -23.167 -14.103 1.00 93.94 171 LEU A CA 1
ATOM 1331 C C . LEU A 1 171 ? 22.797 -22.157 -13.431 1.00 93.94 171 LEU A C 1
ATOM 1333 O O . LEU A 1 171 ? 23.758 -22.561 -12.777 1.00 93.94 171 LEU A O 1
ATOM 1337 N N . VAL A 1 172 ? 22.505 -20.856 -13.526 1.00 93.88 172 VAL A N 1
ATOM 1338 C CA . VAL A 1 172 ? 23.298 -19.812 -12.851 1.00 93.88 172 VAL A CA 1
ATOM 1339 C C . VAL A 1 172 ? 23.240 -19.976 -11.331 1.00 93.88 172 VAL A C 1
ATOM 1341 O O . VAL A 1 172 ? 24.264 -19.875 -10.654 1.00 93.88 172 VAL A O 1
ATOM 1344 N N . TYR A 1 173 ? 22.062 -20.279 -10.781 1.00 93.06 173 TYR A N 1
ATOM 1345 C CA . TYR A 1 173 ? 21.912 -20.548 -9.350 1.00 93.06 173 TYR A CA 1
ATOM 1346 C C . TYR A 1 173 ? 22.688 -21.787 -8.896 1.00 93.06 173 TYR A C 1
ATOM 1348 O O . TYR A 1 173 ? 23.249 -21.777 -7.798 1.00 93.06 173 TYR A O 1
ATOM 1356 N N . GLU A 1 174 ? 22.727 -22.837 -9.717 1.00 91.88 174 GLU A N 1
ATOM 1357 C CA . GLU A 1 174 ? 23.506 -24.037 -9.418 1.00 91.88 174 GLU A CA 1
ATOM 1358 C C . GLU A 1 174 ? 25.014 -23.752 -9.466 1.00 91.88 174 GLU A C 1
ATOM 1360 O O . GLU A 1 174 ? 25.731 -24.134 -8.545 1.00 91.88 174 GLU A O 1
ATOM 1365 N N . GLY A 1 175 ? 25.486 -22.988 -10.458 1.00 90.25 175 GLY A N 1
ATOM 1366 C CA . GLY A 1 175 ? 26.887 -22.560 -10.545 1.00 90.25 175 GLY A CA 1
ATOM 1367 C C . GLY A 1 175 ? 27.337 -21.707 -9.352 1.00 90.25 175 GLY A C 1
ATOM 1368 O O . GLY A 1 175 ? 28.422 -21.907 -8.808 1.00 90.25 175 GLY A O 1
ATOM 1369 N N . LEU A 1 176 ? 26.486 -20.793 -8.874 1.00 91.00 176 LEU A N 1
ATOM 1370 C CA . LEU A 1 176 ? 26.768 -20.057 -7.638 1.00 91.00 176 LEU A CA 1
ATOM 1371 C C . LEU A 1 176 ? 26.776 -20.995 -6.421 1.00 91.00 176 LEU A C 1
ATOM 1373 O O . LEU A 1 176 ? 27.635 -20.868 -5.549 1.00 91.00 176 LEU A O 1
ATOM 1377 N N . ARG A 1 177 ? 25.849 -21.956 -6.348 1.00 90.44 177 ARG A N 1
ATOM 1378 C CA . ARG A 1 177 ? 25.763 -22.900 -5.228 1.00 90.44 177 ARG A CA 1
ATOM 1379 C C . ARG A 1 177 ? 27.018 -23.754 -5.089 1.00 90.44 177 ARG A C 1
ATOM 1381 O O . ARG A 1 177 ? 27.542 -23.840 -3.978 1.00 90.44 177 ARG A O 1
ATOM 1388 N N . THR A 1 178 ? 27.494 -24.353 -6.177 1.00 89.94 178 THR A N 1
ATOM 1389 C CA . THR A 1 178 ? 28.716 -25.170 -6.171 1.00 89.94 178 THR A CA 1
ATOM 1390 C C . THR A 1 178 ? 29.919 -24.332 -5.748 1.00 89.94 178 THR A C 1
ATOM 1392 O O . THR A 1 178 ? 30.642 -24.710 -4.827 1.00 89.94 178 THR A O 1
ATOM 1395 N N . TYR A 1 179 ? 30.054 -23.121 -6.299 1.00 88.88 179 TYR A N 1
ATOM 1396 C CA . TYR A 1 179 ? 31.116 -22.192 -5.920 1.00 88.88 179 TYR A CA 1
ATOM 1397 C C . TYR A 1 179 ? 31.135 -21.899 -4.413 1.00 88.88 179 TYR A C 1
ATOM 1399 O O . TYR A 1 179 ? 32.188 -22.004 -3.783 1.00 88.88 179 TYR A O 1
ATOM 1407 N N . PHE A 1 180 ? 29.996 -21.562 -3.799 1.00 87.44 180 PHE A N 1
ATOM 1408 C CA . PHE A 1 180 ? 29.939 -21.222 -2.370 1.00 87.44 180 PHE A CA 1
ATOM 1409 C C . PHE A 1 180 ? 30.070 -22.429 -1.424 1.00 87.44 180 PHE A C 1
ATOM 1411 O O . PHE A 1 180 ? 30.462 -22.238 -0.270 1.00 87.44 180 PHE A O 1
ATOM 1418 N N . GLN A 1 181 ? 29.770 -23.646 -1.891 1.00 85.81 181 GLN A N 1
ATOM 1419 C CA . GLN A 1 181 ? 29.960 -24.886 -1.129 1.00 85.81 181 GLN A CA 1
ATOM 1420 C C . GLN A 1 181 ? 31.424 -25.341 -1.114 1.00 85.81 181 GLN A C 1
ATOM 1422 O O . GLN A 1 181 ? 31.936 -25.696 -0.051 1.00 85.81 181 GLN A O 1
ATOM 1427 N N . ASP A 1 182 ? 32.100 -25.279 -2.263 1.00 77.69 182 ASP A N 1
ATOM 1428 C CA . ASP A 1 182 ? 33.453 -25.821 -2.432 1.00 77.69 182 ASP A CA 1
ATOM 1429 C C . ASP A 1 182 ? 34.551 -24.837 -1.998 1.00 77.69 182 ASP A C 1
ATOM 1431 O O . ASP A 1 182 ? 35.642 -25.237 -1.580 1.00 77.69 182 ASP A O 1
ATOM 1435 N N . SER A 1 183 ? 34.280 -23.530 -2.056 1.00 69.81 183 SER A N 1
ATOM 1436 C CA . SER A 1 183 ? 35.269 -22.502 -1.728 1.00 69.81 183 SER A CA 1
ATOM 1437 C C . SER A 1 183 ? 35.223 -22.059 -0.256 1.00 69.81 183 SER A C 1
ATOM 1439 O O . SER A 1 183 ? 34.168 -21.843 0.355 1.00 69.81 183 SER A O 1
ATOM 1441 N N . LYS A 1 184 ? 36.408 -21.820 0.328 1.00 70.31 184 LYS A N 1
ATOM 1442 C CA . LYS A 1 184 ? 36.560 -21.042 1.573 1.00 70.31 184 LYS A CA 1
ATOM 1443 C C . LYS A 1 184 ? 36.282 -19.560 1.283 1.00 70.31 184 LYS A C 1
ATOM 1445 O O . LYS A 1 184 ? 37.191 -18.738 1.236 1.00 70.31 184 LYS A O 1
ATOM 1450 N N . THR A 1 185 ? 35.019 -19.241 1.027 1.00 73.44 185 THR A N 1
ATOM 1451 C CA . THR A 1 185 ? 34.513 -17.886 0.787 1.00 73.44 185 THR A CA 1
ATOM 1452 C C . THR A 1 185 ? 34.448 -17.069 2.071 1.00 73.44 185 THR A C 1
ATOM 1454 O O . THR A 1 185 ? 34.274 -17.607 3.167 1.00 73.44 185 THR A O 1
ATOM 1457 N N . SER A 1 186 ? 34.585 -15.748 1.932 1.00 78.81 186 SER A N 1
ATOM 1458 C CA . SER A 1 186 ? 34.395 -14.817 3.042 1.00 78.81 186 SER A CA 1
ATOM 1459 C C . SER A 1 186 ? 32.957 -14.870 3.565 1.00 78.81 186 SER A C 1
ATOM 1461 O O . SER A 1 186 ? 32.017 -15.191 2.833 1.00 78.81 186 SER A O 1
ATOM 1463 N N . TYR A 1 187 ? 32.784 -14.523 4.841 1.00 82.56 187 TYR A N 1
ATOM 1464 C CA . TYR A 1 187 ? 31.468 -14.443 5.476 1.00 82.56 187 TYR A CA 1
ATOM 1465 C C . TYR A 1 187 ? 30.517 -13.499 4.718 1.00 82.56 187 TYR A C 1
ATOM 1467 O O . TYR A 1 187 ? 29.362 -13.846 4.482 1.00 82.56 187 TYR A O 1
ATOM 1475 N N . ASP A 1 188 ? 31.025 -12.354 4.252 1.00 81.00 188 ASP A N 1
ATOM 1476 C CA . ASP A 1 188 ? 30.226 -11.359 3.528 1.00 81.00 188 ASP A CA 1
ATOM 1477 C C . ASP A 1 188 ? 29.676 -11.896 2.204 1.00 81.00 188 ASP A C 1
ATOM 1479 O O . ASP A 1 188 ? 28.497 -11.716 1.907 1.00 81.00 188 ASP A O 1
ATOM 1483 N N . ALA A 1 189 ? 30.499 -12.610 1.429 1.00 80.06 189 ALA A N 1
ATOM 1484 C CA . ALA A 1 189 ? 30.069 -13.175 0.152 1.00 80.06 189 ALA A CA 1
ATOM 1485 C C . ALA A 1 189 ? 29.013 -14.281 0.348 1.00 80.06 189 ALA A C 1
ATOM 1487 O O . ALA A 1 189 ? 28.070 -14.387 -0.433 1.00 80.06 189 ALA A O 1
ATOM 1488 N N . ARG A 1 190 ? 29.123 -15.071 1.428 1.00 83.69 190 ARG A N 1
ATOM 1489 C CA . ARG A 1 190 ? 28.106 -16.073 1.796 1.00 83.69 190 ARG A CA 1
ATOM 1490 C C . ARG A 1 190 ? 26.782 -15.426 2.184 1.00 83.69 190 ARG A C 1
ATOM 1492 O O . ARG A 1 190 ? 25.734 -15.879 1.737 1.00 83.69 190 ARG A O 1
ATOM 1499 N N . ARG A 1 191 ? 26.824 -14.336 2.953 1.00 86.25 191 ARG A N 1
ATOM 1500 C CA . ARG A 1 191 ? 25.624 -13.569 3.308 1.00 86.25 191 ARG A CA 1
ATOM 1501 C C . ARG A 1 191 ? 24.940 -12.985 2.067 1.00 86.25 191 ARG A C 1
ATOM 1503 O O . ARG A 1 191 ? 23.721 -13.060 1.959 1.00 86.25 191 ARG A O 1
ATOM 1510 N N . GLU A 1 192 ? 25.702 -12.417 1.130 1.00 84.62 192 GLU A N 1
ATOM 1511 C CA . GLU A 1 192 ? 25.172 -11.904 -0.146 1.00 84.62 192 GLU A CA 1
ATOM 1512 C C . GLU A 1 192 ? 24.476 -13.012 -0.954 1.00 84.62 192 GLU A C 1
ATOM 1514 O O . GLU A 1 192 ? 23.368 -12.820 -1.459 1.00 84.62 192 GLU A O 1
ATOM 1519 N N . PHE A 1 193 ? 25.081 -14.198 -1.006 1.00 87.06 193 PHE A N 1
ATOM 1520 C CA . PHE A 1 193 ? 24.503 -15.376 -1.647 1.00 87.06 193 PHE A CA 1
ATOM 1521 C C . PHE A 1 193 ? 23.207 -15.858 -0.972 1.00 87.06 193 PHE A C 1
ATOM 1523 O O . PHE A 1 193 ? 22.212 -16.110 -1.657 1.00 87.06 193 PHE A O 1
ATOM 1530 N N . GLU A 1 194 ? 23.174 -15.935 0.362 1.00 88.69 194 GLU A N 1
ATOM 1531 C CA . GLU A 1 194 ? 21.976 -16.314 1.125 1.00 88.69 194 GLU A CA 1
ATOM 1532 C C . GLU A 1 194 ? 20.801 -15.366 0.858 1.00 88.69 194 GLU A C 1
ATOM 1534 O O . GLU A 1 194 ? 19.673 -15.821 0.659 1.00 88.69 194 GLU A O 1
ATOM 1539 N N . VAL A 1 195 ? 21.063 -14.056 0.778 1.00 89.06 195 VAL A N 1
ATOM 1540 C CA . VAL A 1 195 ? 20.042 -13.044 0.463 1.00 89.06 195 VAL A CA 1
ATOM 1541 C C . VAL A 1 195 ? 19.409 -13.299 -0.907 1.00 89.06 195 VAL A C 1
ATOM 1543 O O . VAL A 1 195 ? 18.189 -13.212 -1.045 1.00 89.06 195 VAL A O 1
ATOM 1546 N N . ILE A 1 196 ? 20.207 -13.649 -1.918 1.00 90.06 196 ILE A N 1
ATOM 1547 C CA . ILE A 1 196 ? 19.711 -13.939 -3.272 1.00 90.06 196 ILE A CA 1
ATOM 1548 C C . ILE A 1 196 ? 18.970 -15.279 -3.346 1.00 90.06 196 ILE A C 1
ATOM 1550 O O . ILE A 1 196 ? 18.009 -15.415 -4.110 1.00 90.06 196 ILE A O 1
ATOM 1554 N N . PHE A 1 197 ? 19.365 -16.265 -2.540 1.00 89.75 197 PHE A N 1
ATOM 1555 C CA . PHE A 1 197 ? 18.633 -17.526 -2.410 1.00 89.75 197 PHE A CA 1
ATOM 1556 C C . PHE A 1 197 ? 17.275 -17.337 -1.729 1.00 89.75 197 PHE A C 1
ATOM 1558 O O . PHE A 1 197 ? 16.276 -17.885 -2.194 1.00 89.75 197 PHE A O 1
ATOM 1565 N N . GLU A 1 198 ? 17.209 -16.534 -0.668 1.00 91.12 198 GLU A N 1
ATOM 1566 C CA . GLU A 1 198 ? 15.944 -16.144 -0.038 1.00 91.12 198 GLU A CA 1
ATOM 1567 C C . GLU A 1 198 ? 15.057 -15.343 -0.998 1.00 91.12 198 GLU A C 1
ATOM 1569 O O . GLU A 1 198 ? 13.850 -15.582 -1.060 1.00 91.12 198 GLU A O 1
ATOM 1574 N N . LEU A 1 199 ? 15.646 -14.453 -1.806 1.00 90.25 199 LEU A N 1
ATOM 1575 C CA . LEU A 1 199 ? 14.918 -13.722 -2.842 1.00 90.25 199 LEU A CA 1
ATOM 1576 C C . LEU A 1 199 ? 14.282 -14.680 -3.864 1.00 90.25 199 LEU A C 1
ATOM 1578 O O . LEU A 1 199 ? 13.099 -14.538 -4.167 1.00 90.25 199 LEU A O 1
ATOM 1582 N N . ARG A 1 200 ? 15.019 -15.704 -4.323 1.00 91.38 200 ARG A N 1
ATOM 1583 C CA . ARG A 1 200 ? 14.485 -16.750 -5.215 1.00 91.38 200 ARG A CA 1
ATOM 1584 C C . ARG A 1 200 ? 13.375 -17.567 -4.561 1.00 91.38 200 ARG A C 1
ATOM 1586 O O . ARG A 1 200 ? 12.356 -17.795 -5.197 1.00 91.38 200 ARG A O 1
ATOM 1593 N N . LYS A 1 201 ? 13.532 -17.990 -3.299 1.00 91.12 201 LYS A N 1
ATOM 1594 C CA . LYS A 1 201 ? 12.492 -18.747 -2.565 1.00 91.12 201 LYS A CA 1
ATOM 1595 C C . LYS A 1 201 ? 11.178 -17.978 -2.436 1.00 91.12 201 LYS A C 1
ATOM 1597 O O . LYS A 1 201 ? 10.122 -18.587 -2.293 1.00 91.12 201 LYS A O 1
ATOM 1602 N N . ARG A 1 202 ? 11.251 -16.648 -2.431 1.00 92.06 202 ARG A N 1
ATOM 1603 C CA . ARG A 1 202 ? 10.093 -15.751 -2.380 1.00 92.06 202 ARG A CA 1
ATOM 1604 C C . ARG A 1 202 ? 9.585 -15.366 -3.768 1.00 92.06 202 ARG A C 1
ATOM 1606 O O . ARG A 1 202 ? 8.810 -14.419 -3.851 1.00 92.06 202 ARG A O 1
ATOM 1613 N N . ASP A 1 203 ? 10.024 -16.033 -4.835 1.00 88.38 203 ASP A N 1
ATOM 1614 C CA . ASP A 1 203 ? 9.700 -15.694 -6.226 1.00 88.38 203 ASP A CA 1
ATOM 1615 C C . ASP A 1 203 ? 9.969 -14.212 -6.542 1.00 88.38 203 ASP A C 1
ATOM 1617 O O . ASP A 1 203 ? 9.137 -13.526 -7.131 1.00 88.38 203 ASP A O 1
ATOM 1621 N N . TYR A 1 204 ? 11.103 -13.681 -6.068 1.00 91.56 204 TYR A N 1
ATOM 1622 C CA . TYR A 1 204 ? 11.502 -12.275 -6.223 1.00 91.56 204 TYR A CA 1
ATOM 1623 C C . TYR A 1 204 ? 10.545 -11.241 -5.601 1.00 91.56 204 TYR A C 1
ATOM 1625 O O . TYR A 1 204 ? 10.667 -10.042 -5.848 1.00 91.56 204 TYR A O 1
ATOM 1633 N N . ARG A 1 205 ? 9.631 -11.654 -4.714 1.00 82.62 205 ARG A N 1
ATOM 1634 C CA . ARG A 1 205 ? 8.779 -10.716 -3.966 1.00 82.62 205 ARG A CA 1
ATOM 1635 C C . ARG A 1 205 ? 9.639 -9.830 -3.060 1.00 82.62 205 ARG A C 1
ATOM 1637 O O . ARG A 1 205 ? 10.266 -10.318 -2.119 1.00 82.62 205 ARG A O 1
ATOM 1644 N N . GLY A 1 206 ? 9.629 -8.524 -3.330 1.00 76.62 206 GLY A N 1
ATOM 1645 C CA . GLY A 1 206 ? 10.413 -7.519 -2.605 1.00 76.62 206 GLY A CA 1
ATOM 1646 C C . GLY A 1 206 ? 11.531 -6.863 -3.422 1.00 76.62 206 GLY A C 1
ATOM 1647 O O . GLY A 1 206 ? 12.242 -6.024 -2.874 1.00 76.62 206 GLY A O 1
ATOM 1648 N N . THR A 1 207 ? 11.693 -7.200 -4.708 1.00 81.56 207 THR A N 1
ATOM 1649 C CA . THR A 1 207 ? 12.487 -6.367 -5.627 1.00 81.56 207 THR A CA 1
ATOM 1650 C C . THR A 1 207 ? 11.843 -4.985 -5.779 1.00 81.56 207 THR A C 1
ATOM 1652 O O . THR A 1 207 ? 10.609 -4.898 -5.771 1.00 81.56 207 THR A O 1
ATOM 1655 N N . PRO A 1 208 ? 12.635 -3.904 -5.919 1.00 78.12 208 PRO A N 1
ATOM 1656 C CA . PRO A 1 208 ? 12.086 -2.574 -6.151 1.00 78.12 208 PRO A CA 1
ATOM 1657 C C . PRO A 1 208 ? 11.182 -2.584 -7.396 1.00 78.12 208 PRO A C 1
ATOM 1659 O O . PRO A 1 208 ? 11.518 -3.247 -8.383 1.00 78.12 208 PRO A O 1
ATOM 1662 N N . PRO A 1 209 ? 10.019 -1.912 -7.349 1.00 81.25 209 PRO A N 1
ATOM 1663 C CA . PRO A 1 209 ? 9.118 -1.859 -8.491 1.00 81.25 209 PRO A CA 1
ATOM 1664 C C . PRO A 1 209 ? 9.771 -1.111 -9.659 1.00 81.25 209 PRO A C 1
ATOM 1666 O O . PRO A 1 209 ? 10.566 -0.193 -9.455 1.00 81.25 209 PRO A O 1
ATOM 1669 N N . LYS A 1 210 ? 9.410 -1.496 -10.888 1.00 86.25 210 LYS A N 1
ATOM 1670 C CA . LYS A 1 210 ? 9.782 -0.744 -12.094 1.00 86.25 210 LYS A CA 1
ATOM 1671 C C . LYS A 1 210 ? 9.136 0.645 -12.053 1.00 86.25 210 LYS A C 1
ATOM 1673 O O . LYS A 1 210 ? 8.052 0.809 -11.487 1.00 86.25 210 LYS A O 1
ATOM 1678 N N . ILE A 1 211 ? 9.780 1.623 -12.683 1.00 88.62 211 ILE A N 1
ATOM 1679 C CA . ILE A 1 211 ? 9.214 2.961 -12.867 1.00 88.62 211 ILE A CA 1
ATOM 1680 C C . ILE A 1 211 ? 7.954 2.818 -13.721 1.00 88.62 211 ILE A C 1
ATOM 1682 O O . ILE A 1 211 ? 7.951 2.119 -14.736 1.00 88.62 211 ILE A O 1
ATOM 1686 N N . HIS A 1 212 ? 6.871 3.456 -13.284 1.00 85.81 212 HIS A N 1
ATOM 1687 C CA . HIS A 1 212 ? 5.611 3.422 -14.008 1.00 85.81 212 HIS A CA 1
ATOM 1688 C C . HIS A 1 212 ? 5.730 4.252 -15.289 1.00 85.81 212 HIS A C 1
ATOM 1690 O O . HIS A 1 212 ? 5.873 5.474 -15.235 1.00 85.81 212 HIS A O 1
ATOM 1696 N N . LEU A 1 213 ? 5.638 3.584 -16.435 1.00 87.25 213 LEU A N 1
ATOM 1697 C CA . LEU A 1 213 ? 5.673 4.198 -17.758 1.00 87.25 213 LEU A CA 1
ATOM 1698 C C . LEU A 1 213 ? 4.292 4.101 -18.427 1.00 87.25 213 LEU A C 1
ATOM 1700 O O . LEU A 1 213 ? 3.555 3.152 -18.147 1.00 87.25 213 LEU A O 1
ATOM 1704 N N . PRO A 1 214 ? 3.932 5.048 -19.314 1.00 85.06 214 PRO A N 1
ATOM 1705 C CA . PRO A 1 214 ? 2.818 4.880 -20.239 1.00 85.06 214 PRO A CA 1
ATOM 1706 C C . PRO A 1 214 ? 2.952 3.567 -21.024 1.00 85.06 214 PRO A C 1
ATOM 1708 O O . PRO A 1 214 ? 4.079 3.117 -21.236 1.00 85.06 214 PRO A O 1
ATOM 1711 N N . PRO A 1 215 ? 1.850 2.946 -21.476 1.00 83.50 215 PRO A N 1
ATOM 1712 C CA . PRO A 1 215 ? 1.929 1.766 -22.330 1.00 83.50 215 PRO A CA 1
ATOM 1713 C C . PRO A 1 215 ? 2.779 2.048 -23.577 1.00 83.50 215 PRO A C 1
ATOM 1715 O O . PRO A 1 215 ? 2.508 2.998 -24.309 1.00 83.50 215 PRO A O 1
ATOM 1718 N N . TYR A 1 216 ? 3.795 1.222 -23.817 1.00 86.69 216 TYR A N 1
ATOM 1719 C CA . TYR A 1 216 ? 4.631 1.258 -25.017 1.00 86.69 216 TYR A CA 1
ATOM 1720 C C . TYR A 1 216 ? 4.839 -0.162 -25.544 1.00 86.69 216 TYR A C 1
ATOM 1722 O O . TYR A 1 216 ? 4.719 -1.138 -24.798 1.00 86.69 216 TYR A O 1
ATOM 1730 N N . GLU A 1 217 ? 5.144 -0.278 -26.834 1.00 84.88 217 GLU A N 1
ATOM 1731 C CA . GLU A 1 217 ? 5.491 -1.552 -27.461 1.00 84.88 217 GLU A CA 1
ATOM 1732 C C . GLU A 1 217 ? 7.002 -1.798 -27.306 1.00 84.88 217 GLU A C 1
ATOM 1734 O O . GLU A 1 217 ? 7.798 -1.019 -27.833 1.00 84.88 217 GLU A O 1
ATOM 1739 N N . PRO A 1 218 ? 7.433 -2.836 -26.564 1.00 85.38 218 PRO A N 1
ATOM 1740 C CA . PRO A 1 218 ? 8.852 -3.099 -26.354 1.00 85.38 218 PRO A CA 1
ATOM 1741 C C . PRO A 1 218 ? 9.500 -3.678 -27.620 1.00 85.38 218 PRO A C 1
ATOM 1743 O O . PRO A 1 218 ? 9.061 -4.713 -28.129 1.00 85.38 218 PRO A O 1
ATOM 1746 N N . SER A 1 219 ? 10.588 -3.059 -28.082 1.00 88.31 219 SER A N 1
ATOM 1747 C CA . SER A 1 219 ? 11.435 -3.586 -29.154 1.00 88.31 219 SER A CA 1
ATOM 1748 C C . SER A 1 219 ? 12.660 -4.275 -28.548 1.00 88.31 219 SER A C 1
ATOM 1750 O O . SER A 1 219 ? 13.595 -3.637 -28.081 1.00 88.31 219 SER A O 1
ATOM 1752 N N . ARG A 1 220 ? 12.664 -5.613 -28.537 1.00 91.38 220 ARG A N 1
ATOM 1753 C CA . ARG A 1 220 ? 13.763 -6.393 -27.946 1.00 91.38 220 ARG A CA 1
ATOM 1754 C C . ARG A 1 220 ? 14.922 -6.537 -28.924 1.00 91.38 220 ARG A C 1
ATOM 1756 O O . ARG A 1 220 ? 14.860 -7.348 -29.846 1.00 91.38 220 ARG A O 1
ATOM 1763 N N . HIS A 1 221 ? 16.006 -5.819 -28.667 1.00 93.25 221 HIS A N 1
ATOM 1764 C CA . HIS A 1 221 ? 17.217 -5.856 -29.481 1.00 93.25 221 HIS A CA 1
ATOM 1765 C C . HIS A 1 221 ? 18.168 -6.965 -29.033 1.00 93.25 221 HIS A C 1
ATOM 1767 O O . HIS A 1 221 ? 18.490 -7.111 -27.850 1.00 93.25 221 HIS A O 1
ATOM 1773 N N . THR A 1 222 ? 18.638 -7.756 -29.994 1.00 91.81 222 THR A N 1
ATOM 1774 C CA . THR A 1 222 ? 19.679 -8.768 -29.792 1.00 91.81 222 THR A CA 1
ATOM 1775 C C . THR A 1 222 ? 21.036 -8.218 -30.201 1.00 91.81 222 THR A C 1
ATOM 1777 O O . THR A 1 222 ? 21.159 -7.617 -31.263 1.00 91.81 222 THR A O 1
ATOM 1780 N N . TYR A 1 223 ? 22.066 -8.523 -29.422 1.00 89.75 223 TYR A N 1
ATOM 1781 C CA . TYR A 1 223 ? 23.455 -8.282 -29.790 1.00 89.75 223 TYR A CA 1
ATOM 1782 C C . TYR A 1 223 ? 24.278 -9.520 -29.440 1.00 89.75 223 TYR A C 1
ATOM 1784 O O . TYR A 1 223 ? 24.127 -10.063 -28.345 1.00 89.75 223 TYR A O 1
ATOM 1792 N N . LEU A 1 224 ? 25.100 -9.992 -30.378 1.00 87.88 224 LEU A N 1
ATOM 1793 C CA . LEU A 1 224 ? 25.989 -11.127 -30.158 1.00 87.88 224 LEU A CA 1
ATOM 1794 C C . LEU A 1 224 ? 27.345 -10.597 -29.698 1.00 87.88 224 LEU A C 1
ATOM 1796 O O . LEU A 1 224 ? 28.044 -9.922 -30.448 1.00 87.88 224 LEU A O 1
ATOM 1800 N N . ILE A 1 225 ? 27.697 -10.884 -28.449 1.00 82.88 225 ILE A N 1
ATOM 1801 C CA . ILE A 1 225 ? 28.972 -10.483 -27.865 1.00 82.88 225 ILE A CA 1
ATOM 1802 C C . ILE A 1 225 ? 30.069 -11.402 -28.407 1.00 82.88 225 ILE A C 1
ATOM 1804 O O . ILE A 1 225 ? 30.162 -12.555 -27.991 1.00 82.88 225 ILE A O 1
ATOM 1808 N N . ASP A 1 226 ? 30.928 -10.874 -29.277 1.00 79.38 226 ASP A N 1
ATOM 1809 C CA . ASP A 1 226 ? 32.155 -11.559 -29.681 1.00 79.38 226 ASP A CA 1
ATOM 1810 C C . ASP A 1 226 ? 33.312 -11.202 -28.727 1.00 79.38 226 ASP A C 1
ATOM 1812 O O . ASP A 1 226 ? 33.720 -10.036 -28.657 1.00 79.38 226 ASP A O 1
ATOM 1816 N N . PRO A 1 227 ? 33.895 -12.176 -27.998 1.00 70.00 227 PRO A N 1
ATOM 1817 C CA . PRO A 1 227 ? 35.002 -11.923 -27.077 1.00 70.00 227 PRO A CA 1
ATOM 1818 C C . PRO A 1 227 ? 36.293 -11.491 -27.789 1.00 70.00 227 PRO A C 1
ATOM 1820 O O . PRO A 1 227 ? 37.156 -10.889 -27.145 1.00 70.00 227 PRO A O 1
ATOM 1823 N N . ASP A 1 228 ? 36.427 -11.760 -29.089 1.00 68.44 228 ASP A N 1
ATOM 1824 C CA . ASP A 1 228 ? 37.645 -11.513 -29.870 1.00 68.44 228 ASP A CA 1
ATOM 1825 C C . ASP A 1 228 ? 37.604 -10.209 -30.687 1.00 68.44 228 ASP A C 1
ATOM 1827 O O . ASP A 1 228 ? 38.654 -9.658 -31.009 1.00 68.44 228 ASP A O 1
ATOM 1831 N N . GLN A 1 229 ? 36.422 -9.636 -30.946 1.00 63.53 229 GLN A N 1
ATOM 1832 C CA . GLN A 1 229 ? 36.250 -8.397 -31.729 1.00 63.53 229 GLN A CA 1
ATOM 1833 C C . GLN A 1 229 ? 36.520 -7.104 -30.923 1.00 63.53 229 GLN A C 1
ATOM 1835 O O . GLN A 1 229 ? 35.869 -6.083 -31.111 1.00 63.53 229 GLN A O 1
ATOM 1840 N N . ILE A 1 230 ? 37.471 -7.123 -29.986 1.00 54.31 230 ILE A N 1
ATOM 1841 C CA . ILE A 1 230 ? 37.682 -6.013 -29.026 1.00 54.31 230 ILE A CA 1
ATOM 1842 C C . ILE A 1 230 ? 38.681 -4.963 -29.521 1.00 54.31 230 ILE A C 1
ATOM 1844 O O . ILE A 1 230 ? 38.916 -3.943 -28.867 1.00 54.31 230 ILE A O 1
ATOM 1848 N N . GLU A 1 231 ? 39.272 -5.166 -30.690 1.00 51.19 231 GLU A N 1
ATOM 1849 C CA . GLU A 1 231 ? 40.057 -4.110 -31.307 1.00 51.19 231 GLU A CA 1
ATOM 1850 C C . GLU A 1 231 ? 39.121 -3.121 -32.009 1.00 51.19 231 GLU A C 1
ATOM 1852 O O . GLU A 1 231 ? 38.390 -3.490 -32.920 1.00 51.19 231 GLU A O 1
ATOM 1857 N N . VAL A 1 232 ? 39.218 -1.850 -31.590 1.00 48.31 232 VAL A N 1
ATOM 1858 C CA . VAL A 1 232 ? 38.476 -0.667 -32.072 1.00 48.31 232 VAL A CA 1
ATOM 1859 C C . VAL A 1 232 ? 37.093 -0.551 -31.416 1.00 48.31 232 VAL A C 1
ATOM 1861 O O . VAL A 1 232 ? 36.106 -1.074 -31.891 1.00 48.31 232 VAL A O 1
ATOM 1864 N N . GLU A 1 233 ? 36.950 0.076 -30.250 1.00 46.91 233 GLU A N 1
ATOM 1865 C CA . GLU A 1 233 ? 36.807 1.531 -30.156 1.00 46.91 233 GLU A CA 1
ATOM 1866 C C . GLU A 1 233 ? 37.263 2.019 -28.774 1.00 46.91 233 GLU A C 1
ATOM 1868 O O . GLU A 1 233 ? 36.506 2.167 -27.812 1.00 46.91 233 GLU A O 1
ATOM 1873 N N . SER A 1 234 ? 38.545 2.334 -28.670 1.00 45.84 234 SER A N 1
ATOM 1874 C CA . SER A 1 234 ? 39.024 3.272 -27.667 1.00 45.84 234 SER A CA 1
ATOM 1875 C C . SER A 1 234 ? 38.353 4.641 -27.884 1.00 45.84 234 SER A C 1
ATOM 1877 O O . SER A 1 234 ? 38.841 5.454 -28.657 1.00 45.84 234 SER A O 1
ATOM 1879 N N . ASN A 1 235 ? 37.217 4.871 -27.228 1.00 46.50 235 ASN A N 1
ATOM 1880 C CA . ASN A 1 235 ? 36.830 6.098 -26.518 1.00 46.50 235 ASN A CA 1
ATOM 1881 C C . ASN A 1 235 ? 36.965 7.503 -27.156 1.00 46.50 235 ASN A C 1
ATOM 1883 O O . ASN A 1 235 ? 36.860 8.461 -26.396 1.00 46.50 235 ASN A O 1
ATOM 1887 N N . THR A 1 236 ? 37.141 7.712 -28.466 1.00 48.47 236 THR A N 1
ATOM 1888 C CA . THR A 1 236 ? 37.300 9.109 -28.951 1.00 48.47 236 THR A CA 1
ATOM 1889 C C . THR A 1 236 ? 36.645 9.526 -30.263 1.00 48.47 236 THR A C 1
ATOM 1891 O O . THR A 1 236 ? 36.491 10.724 -30.428 1.00 48.47 236 THR A O 1
ATOM 1894 N N . LYS A 1 237 ? 36.194 8.636 -31.160 1.00 54.00 237 LYS A N 1
ATOM 1895 C CA . LYS A 1 237 ? 35.711 9.072 -32.499 1.00 54.00 237 LYS A CA 1
ATOM 1896 C C . LYS A 1 237 ? 34.197 9.039 -32.731 1.00 54.00 237 LYS A C 1
ATOM 1898 O O . LYS A 1 237 ? 33.726 9.421 -33.794 1.00 54.00 237 LYS A O 1
ATOM 1903 N N . ILE A 1 238 ? 33.418 8.561 -31.761 1.00 60.44 238 ILE A N 1
ATOM 1904 C CA . ILE A 1 238 ? 31.953 8.406 -31.905 1.00 60.44 238 ILE A CA 1
ATOM 1905 C C . ILE A 1 238 ? 31.226 9.740 -31.681 1.00 60.44 238 ILE A C 1
ATOM 1907 O O . ILE A 1 238 ? 30.154 9.970 -32.238 1.00 60.44 238 ILE A O 1
ATOM 1911 N N . VAL A 1 239 ? 31.839 10.607 -30.872 1.00 65.75 239 VAL A N 1
ATOM 1912 C CA . VAL A 1 239 ? 31.382 11.961 -30.529 1.00 65.75 239 VAL A CA 1
ATOM 1913 C C . VAL A 1 239 ? 32.043 12.993 -31.450 1.00 65.75 239 VAL A C 1
ATOM 1915 O O . VAL A 1 239 ? 31.951 14.185 -31.195 1.00 65.75 239 VAL A O 1
ATOM 1918 N N . ASP A 1 240 ? 32.738 12.572 -32.504 1.00 77.81 240 ASP A N 1
ATOM 1919 C CA . ASP A 1 240 ? 33.256 13.520 -33.484 1.00 77.81 240 ASP A CA 1
ATOM 1920 C C . ASP A 1 240 ? 32.152 13.850 -34.489 1.00 77.81 240 ASP A C 1
ATOM 1922 O O . ASP A 1 240 ? 31.369 12.986 -34.897 1.00 77.81 240 ASP A O 1
ATOM 1926 N N . PHE A 1 241 ? 32.082 15.120 -34.877 1.00 81.56 241 PHE A N 1
ATOM 1927 C CA . PHE A 1 241 ? 31.180 15.562 -35.927 1.00 81.56 241 PHE A CA 1
ATOM 1928 C C . PHE A 1 241 ? 31.548 14.877 -37.250 1.00 81.56 241 PHE A C 1
ATOM 1930 O O . PHE A 1 241 ? 32.705 14.900 -37.676 1.00 81.56 241 PHE A O 1
ATOM 1937 N N . VAL A 1 242 ? 30.549 14.286 -37.903 1.00 81.56 242 VAL A N 1
ATOM 1938 C CA . VAL A 1 242 ? 30.666 13.701 -39.239 1.00 81.56 242 VAL A CA 1
ATOM 1939 C C . VAL A 1 242 ? 29.604 14.351 -40.109 1.00 81.56 242 VAL A C 1
ATOM 1941 O O . VAL A 1 242 ? 28.428 14.308 -39.760 1.00 81.56 242 VAL A O 1
ATOM 1944 N N . HIS A 1 243 ? 30.029 14.940 -41.227 1.00 82.06 243 HIS A N 1
ATOM 1945 C CA . HIS A 1 243 ? 29.120 15.506 -42.218 1.00 82.06 243 HIS A CA 1
ATOM 1946 C C . HIS A 1 243 ? 28.217 14.409 -42.791 1.00 82.06 243 HIS A C 1
ATOM 1948 O O . HIS A 1 243 ? 28.714 13.394 -43.291 1.00 82.06 243 HIS A O 1
ATOM 1954 N N . ASP A 1 244 ? 26.905 14.629 -42.742 1.00 82.00 244 ASP A N 1
ATOM 1955 C CA . ASP A 1 244 ? 25.910 13.665 -43.196 1.00 82.00 244 ASP A CA 1
ATOM 1956 C C . ASP A 1 244 ? 25.325 14.116 -44.543 1.00 82.00 244 ASP A C 1
ATOM 1958 O O . ASP A 1 244 ? 24.680 15.164 -44.606 1.00 82.00 244 ASP A O 1
ATOM 1962 N N . PRO A 1 245 ? 25.547 13.370 -45.641 1.00 82.81 245 PRO A N 1
ATOM 1963 C CA . PRO A 1 245 ? 24.956 13.713 -46.932 1.00 82.81 245 PRO A CA 1
ATOM 1964 C C . PRO A 1 245 ? 23.427 13.545 -46.943 1.00 82.81 245 PRO A C 1
ATOM 1966 O O . PRO A 1 245 ? 22.758 14.194 -47.742 1.00 82.81 245 PRO A O 1
ATOM 1969 N N . ASP A 1 246 ? 22.870 12.728 -46.040 1.00 84.81 246 ASP A N 1
ATOM 1970 C CA . ASP A 1 246 ? 21.435 12.428 -45.955 1.00 84.81 246 ASP A CA 1
ATOM 1971 C C . ASP A 1 246 ? 20.724 13.271 -44.876 1.00 84.81 246 ASP A C 1
ATOM 1973 O O . ASP A 1 246 ? 19.621 12.936 -44.434 1.00 84.81 246 ASP A O 1
ATOM 1977 N N . PHE A 1 247 ? 21.340 14.377 -44.441 1.00 85.31 247 PHE A N 1
ATOM 1978 C CA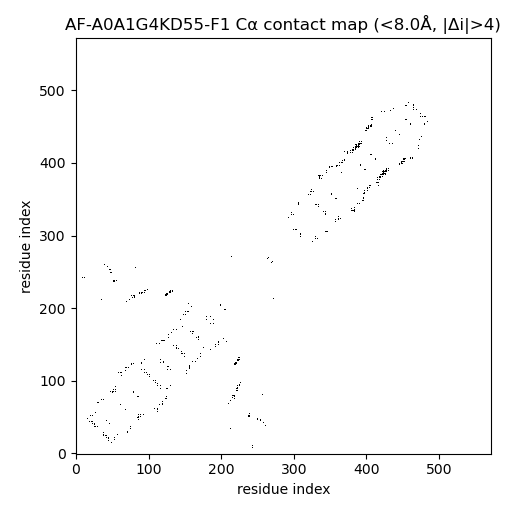 . PHE A 1 247 ? 20.869 15.222 -43.339 1.00 85.31 247 PHE A CA 1
ATOM 1979 C C . PHE A 1 247 ? 19.393 15.633 -43.475 1.00 85.31 247 PHE A C 1
ATOM 1981 O O . PHE A 1 247 ? 18.619 15.454 -42.534 1.00 85.31 247 PHE A O 1
ATOM 1988 N N . ALA A 1 248 ? 18.983 16.094 -44.662 1.00 85.19 248 ALA A N 1
ATOM 1989 C CA . ALA A 1 248 ? 17.608 16.525 -44.922 1.00 85.19 248 ALA A CA 1
ATOM 1990 C C . ALA A 1 248 ? 16.586 15.391 -44.723 1.00 85.19 248 ALA A C 1
ATOM 1992 O O . ALA A 1 248 ? 15.538 15.597 -44.119 1.00 85.19 248 ALA A O 1
ATOM 1993 N N . THR A 1 249 ? 16.910 14.167 -45.158 1.00 88.44 249 THR A N 1
ATOM 1994 C CA . THR A 1 249 ? 16.002 13.015 -45.012 1.00 88.44 249 THR A CA 1
ATOM 1995 C C . THR A 1 249 ? 15.812 12.622 -43.547 1.00 88.44 249 THR A C 1
ATOM 1997 O O . THR A 1 249 ? 14.689 12.387 -43.108 1.00 88.44 249 THR A O 1
ATOM 2000 N N . LYS A 1 250 ? 16.887 12.641 -42.749 1.00 85.94 250 LYS A N 1
ATOM 2001 C CA . LYS A 1 250 ? 16.831 12.358 -41.305 1.00 85.94 250 LYS A CA 1
ATOM 2002 C C . LYS A 1 250 ? 16.111 13.454 -40.527 1.00 85.94 250 LYS A C 1
ATOM 2004 O O . LYS A 1 250 ? 15.532 13.187 -39.474 1.00 85.94 250 LYS A O 1
ATOM 2009 N N . GLU A 1 251 ? 16.154 14.691 -41.012 1.00 87.00 251 GLU A N 1
ATOM 2010 C CA . GLU A 1 251 ? 15.388 15.800 -40.448 1.00 87.00 251 GLU A CA 1
ATOM 2011 C C . GLU A 1 251 ? 13.885 15.647 -40.725 1.00 87.00 251 GLU A C 1
ATOM 2013 O O . GLU A 1 251 ? 13.081 15.804 -39.805 1.00 87.00 251 GLU A O 1
ATOM 2018 N N . GLU A 1 252 ? 13.505 15.233 -41.938 1.00 88.44 252 GLU A N 1
ATOM 2019 C CA . GLU A 1 252 ? 12.117 14.902 -42.287 1.00 88.44 252 GLU A CA 1
ATOM 2020 C C . GLU A 1 252 ? 11.581 13.708 -41.479 1.00 88.44 252 GLU A C 1
ATOM 2022 O O . GLU A 1 252 ? 10.493 13.787 -40.897 1.00 88.44 252 GLU A O 1
ATOM 2027 N N . GLU A 1 253 ? 12.357 12.621 -41.380 1.00 88.44 253 GLU A N 1
ATOM 2028 C CA . GLU A 1 253 ? 12.020 11.451 -40.557 1.00 88.44 253 GLU A CA 1
ATOM 2029 C C . GLU A 1 253 ? 11.813 11.843 -39.090 1.00 88.44 253 GLU A C 1
ATOM 2031 O O . GLU A 1 253 ? 10.824 11.448 -38.462 1.00 88.44 253 GLU A O 1
ATOM 2036 N N . PHE A 1 254 ? 12.711 12.666 -38.543 1.00 89.75 254 PHE A N 1
ATOM 2037 C CA . PHE A 1 254 ? 12.581 13.158 -37.179 1.00 89.75 254 PHE A CA 1
ATOM 2038 C C . PHE A 1 254 ? 11.339 14.041 -37.006 1.00 89.75 254 PHE A C 1
ATOM 2040 O O . PHE A 1 254 ? 10.611 13.868 -36.030 1.00 89.75 254 PHE A O 1
ATOM 2047 N N . GLY A 1 255 ? 11.043 14.933 -37.958 1.00 87.81 255 GLY A N 1
ATOM 2048 C CA . GLY A 1 255 ? 9.845 15.777 -37.935 1.00 87.81 255 GLY A CA 1
ATOM 2049 C C . GLY A 1 255 ? 8.542 14.968 -37.918 1.00 87.81 255 GLY A C 1
ATOM 2050 O O . GLY A 1 255 ? 7.604 15.296 -37.180 1.00 87.81 255 GLY A O 1
ATOM 2051 N N . ALA A 1 256 ? 8.493 13.854 -38.655 1.00 88.31 256 ALA A N 1
ATOM 2052 C CA . ALA A 1 256 ? 7.365 12.925 -38.621 1.00 88.31 256 ALA A CA 1
ATOM 2053 C C . ALA A 1 256 ? 7.208 12.258 -37.241 1.00 88.31 256 ALA A C 1
ATOM 2055 O O . ALA A 1 256 ? 6.098 12.174 -36.705 1.00 88.31 256 ALA A O 1
ATOM 2056 N N . ILE A 1 257 ? 8.317 11.827 -36.629 1.00 87.38 257 ILE A N 1
ATOM 2057 C CA . ILE A 1 257 ? 8.310 11.230 -35.286 1.00 87.38 257 ILE A CA 1
ATOM 2058 C C . ILE A 1 257 ? 7.911 12.261 -34.226 1.00 87.38 257 ILE A C 1
ATOM 2060 O O . ILE A 1 257 ? 7.065 11.960 -33.386 1.00 87.38 257 ILE A O 1
ATOM 2064 N N . GLN A 1 258 ? 8.455 13.476 -34.285 1.00 87.81 258 GLN A N 1
ATOM 2065 C CA . GLN A 1 258 ? 8.138 14.566 -33.364 1.00 87.81 258 GLN A CA 1
ATOM 2066 C C . GLN A 1 258 ? 6.645 14.914 -33.410 1.00 87.81 258 GLN A C 1
ATOM 2068 O O . GLN A 1 258 ? 6.000 15.050 -32.371 1.00 87.81 258 GLN A O 1
ATOM 2073 N N . THR A 1 259 ? 6.062 14.971 -34.611 1.00 85.88 259 THR A N 1
ATOM 2074 C CA . THR A 1 259 ? 4.618 15.185 -34.783 1.00 85.88 259 THR A CA 1
ATOM 2075 C C . THR A 1 259 ? 3.812 14.062 -34.128 1.00 85.88 259 THR A C 1
ATOM 2077 O O . THR A 1 259 ? 2.835 14.332 -33.433 1.00 85.88 259 THR A O 1
ATOM 2080 N N . ARG A 1 260 ? 4.236 12.802 -34.290 1.00 84.38 260 ARG A N 1
ATOM 2081 C CA . ARG A 1 260 ? 3.590 11.642 -33.659 1.00 84.38 260 ARG A CA 1
ATOM 2082 C C . ARG A 1 260 ? 3.662 11.693 -32.127 1.00 84.38 260 ARG A C 1
ATOM 2084 O O . ARG A 1 260 ? 2.659 11.405 -31.482 1.00 84.38 260 ARG A O 1
ATOM 2091 N N . VAL A 1 261 ? 4.802 12.086 -31.556 1.00 83.31 261 VAL A N 1
ATOM 2092 C CA . VAL A 1 261 ? 4.973 12.255 -30.099 1.00 83.31 261 VAL A CA 1
ATOM 2093 C C . VAL A 1 261 ? 4.063 13.373 -29.568 1.00 83.31 261 VAL A C 1
ATOM 2095 O O . VAL A 1 261 ? 3.326 13.156 -28.610 1.00 83.31 261 VAL A O 1
ATOM 2098 N N . ASN A 1 262 ? 4.011 14.524 -30.243 1.00 81.62 262 ASN A N 1
ATOM 2099 C CA . ASN A 1 262 ? 3.168 15.658 -29.836 1.00 81.62 262 ASN A CA 1
ATOM 2100 C C . ASN A 1 262 ? 1.658 15.383 -29.991 1.00 81.62 262 ASN A C 1
ATOM 2102 O O . ASN A 1 262 ? 0.840 15.869 -29.206 1.00 81.62 262 ASN A O 1
ATOM 2106 N N . LEU A 1 263 ? 1.263 14.600 -31.002 1.00 77.88 263 LEU A N 1
ATOM 2107 C CA . LEU A 1 263 ? -0.126 14.162 -31.192 1.00 77.88 263 LEU A CA 1
ATOM 2108 C C . LEU A 1 263 ? -0.593 13.244 -30.065 1.00 77.88 263 LEU A C 1
ATOM 2110 O O . LEU A 1 263 ? -1.764 13.286 -29.691 1.00 77.88 263 LEU A O 1
ATOM 2114 N N . LEU A 1 264 ? 0.313 12.443 -29.501 1.00 67.19 264 LEU A N 1
ATOM 2115 C CA . LEU A 1 264 ? -0.011 11.644 -28.331 1.00 67.19 264 LEU A CA 1
ATOM 2116 C C . LEU A 1 264 ? -0.310 12.546 -27.136 1.00 67.19 264 LEU A C 1
ATOM 2118 O O . LEU A 1 264 ? -1.326 12.305 -26.506 1.00 67.19 264 LEU A O 1
ATOM 2122 N N . GLU A 1 265 ? 0.444 13.624 -26.890 1.00 60.12 265 GLU A N 1
ATOM 2123 C CA . GLU A 1 265 ? 0.186 14.592 -25.800 1.00 60.12 265 GLU A CA 1
ATOM 2124 C C . GLU A 1 265 ? -1.117 15.396 -25.950 1.00 60.12 265 GLU A C 1
ATOM 2126 O O . GLU A 1 265 ? -1.762 15.739 -24.960 1.00 60.12 265 GLU A O 1
ATOM 2131 N N . THR A 1 266 ? -1.508 15.722 -27.185 1.00 53.41 266 THR A N 1
ATOM 2132 C CA . THR A 1 266 ? -2.719 16.520 -27.467 1.00 53.41 266 THR A CA 1
ATOM 2133 C C . THR A 1 266 ? -3.986 15.682 -27.587 1.00 53.41 266 THR A C 1
ATOM 2135 O O . THR A 1 266 ? -5.092 16.227 -27.528 1.00 53.41 266 THR A O 1
ATOM 2138 N N . SER A 1 267 ? -3.851 14.361 -27.699 1.00 41.97 267 SER A N 1
ATOM 2139 C CA . SER A 1 267 ? -4.976 13.455 -27.529 1.00 41.97 267 SER A CA 1
ATOM 2140 C C . SER A 1 267 ? -5.383 13.454 -26.048 1.00 41.97 267 SER A C 1
ATOM 2142 O O . SER A 1 267 ? -4.552 13.132 -25.198 1.00 41.97 267 SER A O 1
ATOM 2144 N N . PRO A 1 268 ? -6.648 13.746 -25.689 1.00 45.59 268 PRO A N 1
ATOM 2145 C CA . PRO A 1 268 ? -7.125 13.751 -24.298 1.00 45.59 268 PRO A CA 1
ATOM 2146 C C . PRO A 1 268 ? -7.074 12.375 -23.593 1.00 45.59 268 PRO A C 1
ATOM 2148 O O . PRO A 1 268 ? -7.631 12.213 -22.508 1.00 45.59 268 PRO A O 1
ATOM 2151 N N . GLU A 1 269 ? -6.404 11.391 -24.194 1.00 43.81 269 GLU A N 1
ATOM 2152 C CA . GLU A 1 269 ? -6.165 10.038 -23.691 1.00 43.81 269 GLU A CA 1
ATOM 2153 C C . GLU A 1 269 ? -4.770 9.838 -23.055 1.00 43.81 269 GLU A C 1
ATOM 2155 O O . GLU A 1 269 ? -4.532 8.765 -22.504 1.00 43.81 269 GLU A O 1
ATOM 2160 N N . SER A 1 270 ? -3.863 10.830 -23.097 1.00 42.56 270 SER A N 1
ATOM 2161 C CA . SER A 1 270 ? -2.463 10.711 -22.620 1.00 42.56 270 SER A CA 1
ATOM 2162 C C . SER A 1 270 ? -2.071 11.611 -21.440 1.00 42.56 270 SER A C 1
ATOM 2164 O O . SER A 1 270 ? -0.915 11.614 -21.013 1.00 42.56 270 SER A O 1
ATOM 2166 N N . LEU A 1 271 ? -3.031 12.299 -20.815 1.00 37.78 271 LEU A N 1
ATOM 2167 C CA . LEU A 1 271 ? -2.928 12.445 -19.361 1.00 37.78 271 LEU A CA 1
ATOM 2168 C C . LEU A 1 271 ? -2.808 11.017 -18.810 1.00 37.78 271 LEU A C 1
ATOM 2170 O O . LEU A 1 271 ? -3.482 10.145 -19.368 1.00 37.78 271 LEU A O 1
ATOM 2174 N N . PRO A 1 272 ? -1.972 10.737 -17.784 1.00 34.88 272 PRO A N 1
ATOM 2175 C CA . PRO A 1 272 ? -1.931 9.408 -17.184 1.00 34.88 272 PRO A CA 1
ATOM 2176 C C . PRO A 1 272 ? -3.374 8.978 -17.014 1.00 34.88 272 PRO A C 1
ATOM 2178 O O . PRO A 1 272 ? -4.136 9.733 -16.407 1.00 34.88 272 PRO A O 1
ATOM 2181 N N . GLN A 1 273 ? -3.766 7.876 -17.664 1.00 34.44 273 GLN A N 1
ATOM 2182 C CA . GLN A 1 273 ? -5.119 7.371 -17.544 1.00 34.44 273 GLN A CA 1
ATOM 2183 C C . GLN A 1 273 ? -5.372 7.265 -16.042 1.00 34.44 273 GLN A C 1
ATOM 2185 O O . GLN A 1 273 ? -4.910 6.336 -15.380 1.00 34.44 273 GLN A O 1
ATOM 2190 N N . GLU A 1 274 ? -6.121 8.226 -15.490 1.00 38.34 274 GLU A N 1
ATOM 2191 C CA . GLU A 1 274 ? -7.070 7.867 -14.464 1.00 38.34 274 GLU A CA 1
ATOM 2192 C C . GLU A 1 274 ? -7.762 6.639 -15.049 1.00 38.34 274 GLU A C 1
ATOM 2194 O O . GLU A 1 274 ? -8.200 6.716 -16.209 1.00 38.34 274 GLU A O 1
ATOM 2199 N N . PRO A 1 275 ? -7.728 5.505 -14.324 1.00 35.44 275 PRO A N 1
ATOM 2200 C CA . PRO A 1 275 ? -8.171 4.213 -14.830 1.00 35.44 275 PRO A CA 1
ATOM 2201 C C . PRO A 1 275 ? -9.439 4.434 -15.639 1.00 35.44 275 PRO A C 1
ATOM 2203 O O . PRO A 1 275 ? -10.302 5.176 -15.152 1.00 35.44 275 PRO A O 1
ATOM 2206 N N . PRO A 1 276 ? -9.450 3.898 -16.877 1.00 37.88 276 PRO A N 1
ATOM 2207 C CA . PRO A 1 276 ? -10.174 4.420 -18.041 1.00 37.88 276 PRO A CA 1
ATOM 2208 C C . PRO A 1 276 ? -11.435 5.053 -17.540 1.00 37.88 276 PRO A C 1
ATOM 2210 O O . PRO A 1 276 ? -12.207 4.226 -17.076 1.00 37.88 276 PRO A O 1
ATOM 2213 N N . LYS A 1 277 ? -11.566 6.409 -17.499 1.00 46.75 277 LYS A N 1
ATOM 2214 C CA . LYS A 1 277 ? -12.639 7.100 -16.744 1.00 46.75 277 LYS A CA 1
ATOM 2215 C C . LYS A 1 277 ? -13.828 6.199 -16.826 1.00 46.75 277 LYS A C 1
ATOM 2217 O O . LYS A 1 277 ? -14.454 6.141 -17.894 1.00 46.75 277 LYS A O 1
ATOM 2222 N N . ASP A 1 278 ? -14.026 5.424 -15.748 1.00 44.62 278 ASP A N 1
ATOM 2223 C CA . ASP A 1 278 ? -15.105 4.467 -15.761 1.00 44.62 278 ASP A CA 1
ATOM 2224 C C . ASP A 1 278 ? -16.253 5.382 -16.157 1.00 44.62 278 ASP A C 1
ATOM 2226 O O . ASP A 1 278 ? -16.314 6.546 -15.706 1.00 44.62 278 ASP A O 1
ATOM 2230 N N . VAL A 1 279 ? -17.153 4.949 -17.034 1.00 49.16 279 VAL A N 1
ATOM 2231 C CA . VAL A 1 279 ? -18.488 5.486 -16.842 1.00 49.16 279 VAL A CA 1
ATOM 2232 C C . VAL A 1 279 ? -18.748 5.079 -15.399 1.00 49.16 279 VAL A C 1
ATOM 2234 O O . VAL A 1 279 ? -19.038 3.916 -15.135 1.00 49.16 279 VAL A O 1
ATOM 2237 N N . LYS A 1 280 ? -18.438 5.976 -14.447 1.00 46.16 280 LYS A N 1
ATOM 2238 C CA . LYS A 1 280 ? -18.641 5.809 -13.027 1.00 46.16 280 LYS A CA 1
ATOM 2239 C C . LYS A 1 280 ? -20.133 5.920 -13.026 1.00 46.16 280 LYS A C 1
ATOM 2241 O O . LYS A 1 280 ? -20.685 7.012 -12.919 1.00 46.16 280 LYS A O 1
ATOM 2246 N N . ILE A 1 281 ? -20.760 4.786 -13.334 1.00 62.44 281 ILE A N 1
ATOM 2247 C CA . ILE A 1 281 ? -22.165 4.543 -13.165 1.00 62.44 281 ILE A CA 1
ATOM 2248 C C . ILE A 1 281 ? -22.294 4.823 -11.688 1.00 62.44 281 ILE A C 1
ATOM 2250 O O . ILE A 1 281 ? -21.875 4.024 -10.850 1.00 62.44 281 ILE A O 1
ATOM 2254 N N . HIS A 1 282 ? -22.690 6.056 -11.390 1.00 53.03 282 HIS A N 1
ATOM 2255 C CA . HIS A 1 282 ? -22.820 6.500 -10.032 1.00 53.03 282 HIS A CA 1
ATOM 2256 C C . HIS A 1 282 ? -23.968 5.663 -9.512 1.00 53.03 282 HIS A C 1
ATOM 2258 O O . HIS A 1 282 ? -25.119 5.865 -9.905 1.00 53.03 282 HIS A O 1
ATOM 2264 N N . ASP A 1 283 ? -23.629 4.642 -8.732 1.00 56.38 283 ASP A N 1
ATOM 2265 C CA . ASP A 1 283 ? -24.610 3.701 -8.247 1.00 56.38 283 ASP A CA 1
ATOM 2266 C C . ASP A 1 283 ? -25.496 4.432 -7.238 1.00 56.38 283 ASP A C 1
ATOM 2268 O O . ASP A 1 283 ? -25.197 4.528 -6.050 1.00 56.38 283 ASP A O 1
ATOM 2272 N N . MET A 1 284 ? -26.599 4.988 -7.736 1.00 75.00 284 MET A N 1
ATOM 2273 C CA . MET A 1 284 ? -27.638 5.601 -6.915 1.00 75.00 284 MET A CA 1
ATOM 2274 C C . MET A 1 284 ? -28.407 4.545 -6.108 1.00 75.00 284 MET A C 1
ATOM 2276 O O . MET A 1 284 ? -29.212 4.901 -5.253 1.00 75.00 284 MET A O 1
ATOM 2280 N N . THR A 1 285 ? -28.199 3.249 -6.377 1.00 69.81 285 THR A N 1
ATOM 2281 C CA . THR A 1 285 ? -29.040 2.166 -5.852 1.00 69.81 285 THR A CA 1
ATOM 2282 C C . THR A 1 285 ? -28.525 1.546 -4.552 1.00 69.81 285 THR A C 1
ATOM 2284 O O . THR A 1 285 ? -29.243 0.746 -3.957 1.00 69.81 285 THR A O 1
ATOM 2287 N N . GLN A 1 286 ? -27.326 1.916 -4.067 1.00 77.69 286 GLN A N 1
ATOM 2288 C CA . GLN A 1 286 ? -26.700 1.374 -2.840 1.00 77.69 286 GLN A CA 1
ATOM 2289 C C . GLN A 1 286 ? -26.792 -0.168 -2.724 1.00 77.69 286 GLN A C 1
ATOM 2291 O O . GLN A 1 286 ? -26.807 -0.727 -1.620 1.00 77.69 286 GLN A O 1
ATOM 2296 N N . SER A 1 287 ? -26.854 -0.877 -3.858 1.00 81.81 287 SER A N 1
ATOM 2297 C CA . SER A 1 287 ? -27.247 -2.291 -3.903 1.00 81.81 287 SER A CA 1
ATOM 2298 C C . SER A 1 287 ? -26.249 -3.183 -3.163 1.00 81.81 287 SER A C 1
ATOM 2300 O O . SER A 1 287 ? -26.643 -4.063 -2.395 1.00 81.81 287 SER A O 1
ATOM 2302 N N . GLN A 1 288 ? -24.955 -2.889 -3.310 1.00 83.88 288 GLN A N 1
ATOM 2303 C CA . GLN A 1 288 ? -23.874 -3.610 -2.632 1.00 83.88 288 GLN A CA 1
ATOM 2304 C C . GLN A 1 288 ? -23.926 -3.441 -1.105 1.00 83.88 288 GLN A C 1
ATOM 2306 O O . GLN A 1 288 ? -23.711 -4.401 -0.366 1.00 83.88 288 GLN A O 1
ATOM 2311 N N . ASN A 1 289 ? -24.272 -2.244 -0.616 1.00 86.62 289 ASN A N 1
ATOM 2312 C CA . ASN A 1 289 ? -24.398 -1.980 0.819 1.00 86.62 289 ASN A CA 1
ATOM 2313 C C . ASN A 1 289 ? -25.594 -2.749 1.406 1.00 86.62 289 ASN A C 1
ATOM 2315 O O . ASN A 1 289 ? -25.482 -3.388 2.450 1.00 86.62 289 ASN A O 1
ATOM 2319 N N . LEU A 1 290 ? -26.727 -2.779 0.697 1.00 88.94 290 LEU A N 1
ATOM 2320 C CA . LEU A 1 290 ? -27.892 -3.569 1.107 1.00 88.94 290 LEU A CA 1
ATOM 2321 C C . LEU A 1 290 ? -27.599 -5.073 1.136 1.00 88.94 290 LEU A C 1
ATOM 2323 O O . LEU A 1 290 ? -28.021 -5.758 2.068 1.00 88.94 290 LEU A O 1
ATOM 2327 N N . GLU A 1 291 ? -26.884 -5.599 0.143 1.00 91.31 291 GLU A N 1
ATOM 2328 C CA . GLU A 1 291 ? -26.478 -7.006 0.125 1.00 91.31 291 GLU A CA 1
ATOM 2329 C C . GLU A 1 291 ? -25.522 -7.332 1.280 1.00 91.31 291 GLU A C 1
ATOM 2331 O O . GLU A 1 291 ? -25.702 -8.338 1.974 1.00 91.31 291 GLU A O 1
ATOM 2336 N N . PHE A 1 292 ? -24.571 -6.441 1.564 1.00 93.19 292 PHE A N 1
ATOM 2337 C CA . PHE A 1 292 ? -23.669 -6.580 2.701 1.00 93.19 292 PHE A CA 1
ATOM 2338 C C . PHE A 1 292 ? -24.417 -6.552 4.044 1.00 93.19 292 PHE A C 1
ATOM 2340 O O . PHE A 1 292 ? -24.244 -7.463 4.857 1.00 93.19 292 PHE A O 1
ATOM 2347 N N . LYS A 1 293 ? -25.328 -5.591 4.255 1.00 93.75 293 LYS A N 1
ATOM 2348 C CA . LYS A 1 293 ? -26.193 -5.531 5.449 1.00 93.75 293 LYS A CA 1
ATOM 2349 C C . LYS A 1 293 ? -27.036 -6.797 5.606 1.00 93.75 293 LYS A C 1
ATOM 2351 O O . LYS A 1 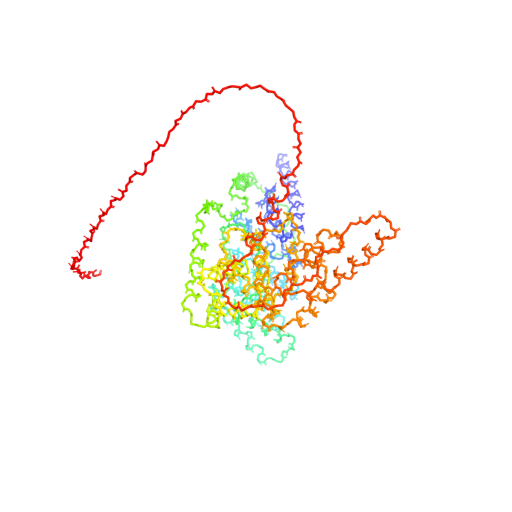293 ? -27.103 -7.357 6.699 1.00 93.75 293 LYS A O 1
ATOM 2356 N N . LYS A 1 294 ? -27.628 -7.310 4.518 1.00 94.25 294 LYS A N 1
ATOM 2357 C CA . LYS A 1 294 ? -28.368 -8.587 4.530 1.00 94.25 294 LYS A CA 1
ATOM 2358 C C . LYS A 1 294 ? -27.473 -9.750 4.949 1.00 94.25 294 LYS A C 1
ATOM 2360 O O . LYS A 1 294 ? -27.891 -10.568 5.764 1.00 94.25 294 LYS A O 1
ATOM 2365 N N . LYS A 1 295 ? -26.242 -9.818 4.435 1.00 95.19 295 LYS A N 1
ATOM 2366 C CA . LYS A 1 295 ? -25.267 -10.857 4.793 1.00 95.19 295 LYS A CA 1
ATOM 2367 C C . LYS A 1 295 ? -24.905 -10.811 6.280 1.00 95.19 295 LYS A C 1
ATOM 2369 O O . LYS A 1 295 ? -24.892 -11.858 6.929 1.00 95.19 295 LYS A O 1
ATOM 2374 N N . VAL A 1 296 ? -24.658 -9.622 6.832 1.00 96.25 296 VAL A N 1
ATOM 2375 C CA . VAL A 1 296 ? -24.395 -9.427 8.269 1.00 96.25 296 VAL A CA 1
ATOM 2376 C C . VAL A 1 296 ? -25.612 -9.840 9.099 1.00 96.25 296 VAL A C 1
ATOM 2378 O O . VAL A 1 296 ? -25.480 -10.658 10.006 1.00 96.25 296 VAL A O 1
ATOM 2381 N N . TYR A 1 297 ? -26.807 -9.363 8.743 1.00 96.50 297 TYR A N 1
ATOM 2382 C CA . TYR A 1 297 ? -28.052 -9.695 9.440 1.00 96.50 297 TYR A CA 1
ATOM 2383 C C . TYR A 1 297 ? -28.338 -11.205 9.456 1.00 96.50 297 TYR A C 1
ATOM 2385 O O . TYR A 1 297 ? -28.638 -11.774 10.505 1.00 96.50 297 TYR A O 1
ATOM 2393 N N . LEU A 1 298 ? -28.185 -11.881 8.313 1.00 95.94 298 LEU A N 1
ATOM 2394 C CA . LEU A 1 298 ? -28.336 -13.336 8.212 1.00 95.94 298 LEU A CA 1
ATOM 2395 C C . LEU A 1 298 ? -27.286 -14.083 9.041 1.00 95.94 298 LEU A C 1
ATOM 2397 O O . LEU A 1 298 ? -27.591 -15.126 9.612 1.00 95.94 298 LEU A O 1
ATOM 2401 N N . THR A 1 299 ? -26.068 -13.548 9.143 1.00 95.69 299 THR A N 1
ATOM 2402 C CA . THR A 1 299 ? -25.013 -14.130 9.987 1.00 95.69 299 THR A CA 1
ATOM 2403 C C . THR A 1 299 ? -25.370 -14.022 11.471 1.00 95.69 299 THR A C 1
ATOM 2405 O O . THR A 1 299 ? -25.192 -14.994 12.205 1.00 95.69 299 THR A O 1
ATOM 2408 N N . LEU A 1 300 ? -25.923 -12.882 11.901 1.00 95.81 300 LEU A N 1
ATOM 2409 C CA . LEU A 1 300 ? -26.396 -12.673 13.274 1.00 95.81 300 LEU A CA 1
ATOM 2410 C C . LEU A 1 300 ? -27.554 -13.625 13.606 1.00 95.81 300 LEU A C 1
ATOM 2412 O O . L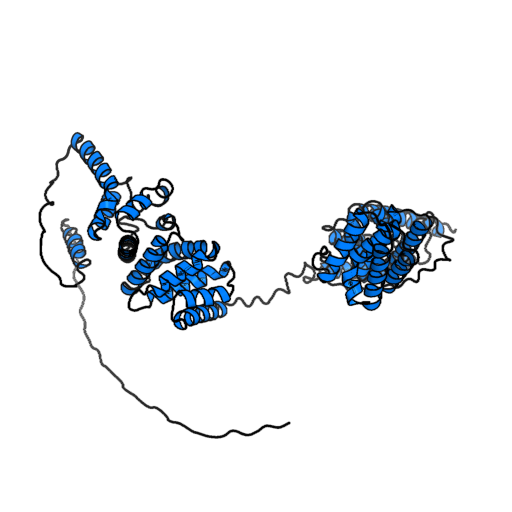EU A 1 300 ? -27.461 -14.396 14.554 1.00 95.81 300 LEU A O 1
ATOM 2416 N N . LYS A 1 301 ? -28.612 -13.639 12.787 1.00 93.12 301 LYS A N 1
ATOM 2417 C CA . LYS A 1 301 ? -29.807 -14.474 13.015 1.00 93.12 301 LYS A CA 1
ATOM 2418 C C . LYS A 1 301 ? -29.579 -15.972 12.799 1.00 93.12 301 LYS A C 1
ATOM 2420 O O . LYS A 1 301 ? -30.323 -16.781 13.340 1.00 93.12 301 LYS A O 1
ATOM 2425 N N . GLY A 1 302 ? -28.576 -16.349 12.009 1.00 93.75 302 GLY A N 1
ATOM 2426 C CA . GLY A 1 302 ? -28.180 -17.740 11.777 1.00 93.75 302 GLY A CA 1
ATOM 2427 C C . GLY A 1 302 ? -27.185 -18.293 12.802 1.00 93.75 302 GLY A C 1
ATOM 2428 O O . GLY A 1 302 ? -26.610 -19.356 12.565 1.00 93.75 302 GLY A O 1
ATOM 2429 N N . SER A 1 303 ? -26.914 -17.570 13.889 1.00 96.44 303 SER A N 1
ATOM 2430 C CA . SER A 1 303 ? -26.006 -17.995 14.958 1.00 96.44 303 SER A CA 1
ATOM 2431 C C . SER A 1 303 ? -26.777 -18.222 16.251 1.00 96.44 303 SER A C 1
ATOM 2433 O O . SER A 1 303 ? -27.727 -17.499 16.537 1.00 96.44 303 SER A O 1
ATOM 2435 N N . LEU A 1 304 ? -26.377 -19.235 17.021 1.00 92.94 304 LEU A N 1
ATOM 2436 C CA . LEU A 1 304 ? -27.057 -19.594 18.265 1.00 92.94 304 LEU A CA 1
ATOM 2437 C C . LEU A 1 304 ? -26.528 -18.784 19.456 1.00 92.94 304 LEU A C 1
ATOM 2439 O O . LEU A 1 304 ? -27.301 -18.375 20.317 1.00 92.94 304 LEU A O 1
ATOM 2443 N N . SER A 1 305 ? -25.212 -18.557 19.501 1.00 96.25 305 SER A N 1
ATOM 2444 C CA . SER A 1 305 ? -24.529 -17.812 20.567 1.00 96.25 305 SER A CA 1
ATOM 2445 C C . SER A 1 305 ? -23.838 -16.561 20.025 1.00 96.25 305 SER A C 1
ATOM 2447 O O . SER A 1 305 ? -23.424 -16.527 18.862 1.00 96.25 305 SER A O 1
ATOM 2449 N N . GLY A 1 306 ? -23.671 -15.547 20.881 1.00 95.06 306 GLY A N 1
ATOM 2450 C CA . GLY A 1 306 ? -22.953 -14.318 20.536 1.00 95.06 306 GLY A CA 1
ATOM 2451 C C . GLY A 1 306 ? -21.488 -14.579 20.169 1.00 95.06 306 GLY A C 1
ATOM 2452 O O . GLY A 1 306 ? -20.974 -13.989 19.222 1.00 95.06 306 GLY A O 1
ATOM 2453 N N . ASP A 1 307 ? -20.845 -15.552 20.824 1.00 95.88 307 ASP A N 1
ATOM 2454 C CA . ASP A 1 307 ? -19.480 -15.983 20.483 1.00 95.88 307 ASP A CA 1
ATOM 2455 C C . ASP A 1 307 ? -19.399 -16.559 19.060 1.00 95.88 307 ASP A C 1
ATOM 2457 O O . ASP A 1 307 ? -18.474 -16.269 18.298 1.00 95.88 307 ASP A O 1
ATOM 2461 N N . GLU A 1 308 ? -20.396 -17.362 18.676 1.00 96.94 308 GLU A N 1
ATOM 2462 C CA . GLU A 1 308 ? -20.480 -17.958 17.343 1.00 96.94 308 GLU A CA 1
ATOM 2463 C C . GLU A 1 308 ? -20.705 -16.878 16.276 1.00 96.94 308 GLU A C 1
ATOM 2465 O O . GLU A 1 308 ? -20.051 -16.888 15.227 1.00 96.94 308 GLU A O 1
ATOM 2470 N N . ALA A 1 309 ? -21.601 -15.928 16.559 1.00 97.44 309 ALA A N 1
ATOM 2471 C CA . ALA A 1 309 ? -21.879 -14.798 15.684 1.00 97.44 309 ALA A CA 1
ATOM 2472 C C . ALA A 1 309 ? -20.626 -13.937 15.476 1.00 97.44 309 ALA A C 1
ATOM 2474 O O . ALA A 1 309 ? -20.253 -13.664 14.333 1.00 97.44 309 ALA A O 1
ATOM 2475 N N . ALA A 1 310 ? -19.928 -13.582 16.559 1.00 96.94 310 ALA A N 1
ATOM 2476 C CA . ALA A 1 310 ? -18.689 -12.818 16.499 1.00 96.94 310 ALA A CA 1
ATOM 2477 C C . ALA A 1 310 ? -17.606 -13.557 15.702 1.00 96.94 310 ALA A C 1
ATOM 2479 O O . ALA A 1 310 ? -17.003 -12.977 14.801 1.00 96.94 310 ALA A O 1
ATOM 2480 N N . HIS A 1 311 ? -17.408 -14.856 15.946 1.00 96.69 311 HIS A N 1
ATOM 2481 C CA . HIS A 1 311 ? -16.439 -15.654 15.194 1.00 96.69 311 HIS A CA 1
ATOM 2482 C C . HIS A 1 311 ? -16.750 -15.681 13.687 1.00 96.69 311 HIS A C 1
ATOM 2484 O O . HIS A 1 311 ? -15.852 -15.492 12.859 1.00 96.69 311 HIS A O 1
ATOM 2490 N N . LYS A 1 312 ? -18.023 -15.859 13.300 1.00 97.31 312 LYS A N 1
ATOM 2491 C CA . LYS A 1 312 ? -18.438 -15.809 11.887 1.00 97.31 312 LYS A CA 1
ATOM 2492 C C . LYS A 1 312 ? -18.217 -14.425 11.272 1.00 97.31 312 LYS A C 1
ATOM 2494 O O . LYS A 1 312 ? -17.723 -14.355 10.147 1.00 97.31 312 LYS A O 1
ATOM 2499 N N . LEU A 1 313 ? -18.534 -13.344 11.988 1.00 96.44 313 LEU A N 1
ATOM 2500 C CA . LEU A 1 313 ? -18.317 -11.970 11.519 1.00 96.44 313 LEU A CA 1
ATOM 2501 C C . LEU A 1 313 ? -16.826 -11.650 11.348 1.00 96.44 313 LEU A C 1
ATOM 2503 O O . LEU A 1 313 ? -16.435 -11.087 10.327 1.00 96.44 313 LEU A O 1
ATOM 2507 N N . LEU A 1 314 ? -15.972 -12.078 12.280 1.00 95.50 314 LEU A N 1
ATOM 2508 C CA . LEU A 1 314 ? -14.520 -11.899 12.177 1.00 95.50 314 LEU A CA 1
ATOM 2509 C C . LEU A 1 314 ? -13.923 -12.698 11.011 1.00 95.50 314 LEU A C 1
ATOM 2511 O O . LEU A 1 314 ? -13.015 -12.219 10.327 1.00 95.50 314 LEU A O 1
ATOM 2515 N N . LYS A 1 315 ? -14.481 -13.877 10.705 1.00 96.19 315 LYS A N 1
ATOM 2516 C CA . LYS A 1 315 ? -14.076 -14.683 9.544 1.00 96.19 315 LYS A CA 1
ATOM 2517 C C . LYS A 1 315 ? -14.339 -13.982 8.204 1.00 96.19 315 LYS A C 1
ATOM 2519 O O . LYS A 1 315 ? -13.656 -14.293 7.230 1.00 96.19 315 LYS A O 1
ATOM 2524 N N . LEU A 1 316 ? -15.267 -13.019 8.145 1.00 92.19 316 LEU A N 1
ATOM 2525 C CA . LEU A 1 316 ? -15.519 -12.219 6.940 1.00 92.19 316 LEU A CA 1
ATOM 2526 C C . LEU A 1 316 ? -14.388 -11.231 6.617 1.00 92.19 316 LEU A C 1
ATOM 2528 O O . LEU A 1 316 ? -14.351 -10.746 5.490 1.00 92.19 316 LEU A O 1
ATOM 2532 N N . ARG A 1 317 ? -13.481 -10.942 7.567 1.00 92.38 317 ARG A N 1
ATOM 2533 C CA . ARG A 1 317 ? -12.355 -9.998 7.405 1.00 92.38 317 ARG A CA 1
ATOM 2534 C C . ARG A 1 317 ? -12.789 -8.657 6.800 1.00 92.38 317 ARG A C 1
ATOM 2536 O O . ARG A 1 317 ? -12.235 -8.193 5.807 1.00 92.38 317 ARG A O 1
ATOM 2543 N N . VAL A 1 318 ? -13.811 -8.056 7.407 1.00 92.94 318 VAL A N 1
ATOM 2544 C CA . VAL A 1 318 ? -14.393 -6.787 6.955 1.00 92.94 318 VAL A CA 1
ATOM 2545 C C . VAL A 1 318 ? -13.339 -5.663 7.017 1.00 92.94 318 VAL A C 1
ATOM 2547 O O . VAL A 1 318 ? -12.712 -5.504 8.071 1.00 92.94 318 VAL A O 1
ATOM 2550 N N . PRO A 1 319 ? -13.137 -4.885 5.931 1.00 92.88 319 PRO A N 1
ATOM 2551 C CA . PRO A 1 319 ? -12.254 -3.717 5.926 1.00 92.88 319 PRO A CA 1
ATOM 2552 C C . PRO A 1 319 ? -12.681 -2.664 6.954 1.00 92.88 319 PRO A C 1
ATOM 2554 O O . PRO A 1 319 ? -13.871 -2.509 7.213 1.00 92.88 319 PRO A O 1
ATOM 2557 N N . ASP A 1 320 ? -11.737 -1.888 7.494 1.00 92.56 320 ASP A N 1
ATOM 2558 C CA . ASP A 1 320 ? -12.025 -0.929 8.576 1.00 92.56 320 ASP A CA 1
ATOM 2559 C C . ASP A 1 320 ? -13.119 0.093 8.224 1.00 92.56 320 ASP A C 1
ATOM 2561 O O . ASP A 1 320 ? -13.969 0.386 9.062 1.00 92.56 320 ASP A O 1
ATOM 2565 N N . ARG A 1 321 ? -13.168 0.553 6.966 1.00 90.94 321 ARG A N 1
ATOM 2566 C CA . ARG A 1 321 ? -14.202 1.478 6.465 1.00 90.94 321 ARG A CA 1
ATOM 2567 C C . ARG A 1 321 ? -15.633 0.930 6.579 1.00 90.94 321 ARG A C 1
ATOM 2569 O O . ARG A 1 321 ? -16.567 1.695 6.782 1.00 90.94 321 ARG A O 1
ATOM 2576 N N . ASP A 1 322 ? -15.796 -0.389 6.475 1.00 93.81 322 ASP A N 1
ATOM 2577 C CA . ASP A 1 322 ? -17.100 -1.058 6.419 1.00 93.81 322 ASP A CA 1
ATOM 2578 C C . ASP A 1 322 ? -17.510 -1.623 7.793 1.00 93.81 322 ASP A C 1
ATOM 2580 O O . ASP A 1 322 ? -18.635 -2.093 7.971 1.00 93.81 322 ASP A O 1
ATOM 2584 N N . LYS A 1 323 ? -16.627 -1.554 8.804 1.00 95.56 323 LYS A N 1
ATOM 2585 C CA . LYS A 1 323 ? -16.911 -2.043 10.165 1.00 95.56 323 LYS A CA 1
ATOM 2586 C C . LYS A 1 323 ? -18.063 -1.296 10.821 1.00 95.56 323 LYS A C 1
ATOM 2588 O O . LYS A 1 323 ? -18.886 -1.933 11.474 1.00 95.56 323 LYS A O 1
ATOM 2593 N N . LYS A 1 324 ? -18.178 0.016 10.592 1.00 95.62 324 LYS A N 1
ATOM 2594 C CA . LYS A 1 324 ? -19.314 0.813 11.080 1.00 95.62 324 LYS A CA 1
ATOM 2595 C C . LYS A 1 324 ? -20.648 0.251 10.581 1.00 95.62 324 LYS A C 1
ATOM 2597 O O . LYS A 1 324 ? -21.554 0.059 11.376 1.00 95.62 324 LYS A O 1
ATOM 2602 N N . VAL A 1 325 ? -20.732 -0.149 9.309 1.00 95.56 325 VAL A N 1
ATOM 2603 C CA . VAL A 1 325 ? -21.949 -0.750 8.732 1.00 95.56 325 VAL A CA 1
ATOM 2604 C C . VAL A 1 325 ? -22.335 -2.050 9.443 1.00 95.56 325 VAL A C 1
ATOM 2606 O O . VAL A 1 325 ? -23.521 -2.316 9.648 1.00 95.56 325 VAL A O 1
ATOM 2609 N N . VAL A 1 326 ? -21.350 -2.862 9.840 1.00 97.19 326 VAL A N 1
ATOM 2610 C CA . VAL A 1 326 ? -21.588 -4.086 10.620 1.00 97.19 326 VAL A CA 1
ATOM 2611 C C . VAL A 1 326 ? -22.153 -3.744 11.997 1.00 97.19 326 VAL A C 1
ATOM 2613 O O . VAL A 1 326 ? -23.145 -4.349 12.402 1.00 97.19 326 VAL A O 1
ATOM 2616 N N . VAL A 1 327 ? -21.556 -2.767 12.686 1.00 97.56 327 VAL A N 1
ATOM 2617 C CA . VAL A 1 327 ? -22.015 -2.303 14.002 1.00 97.56 327 VAL A CA 1
ATOM 2618 C C . VAL A 1 327 ? -23.431 -1.737 13.920 1.00 97.56 327 VAL A C 1
ATOM 2620 O O . VAL A 1 327 ? -24.300 -2.189 14.658 1.00 97.56 327 VAL A O 1
ATOM 2623 N N . ASP A 1 328 ? -23.703 -0.841 12.972 1.00 96.44 328 ASP A N 1
ATOM 2624 C CA . ASP A 1 328 ? -25.034 -0.259 12.778 1.00 96.44 328 ASP A CA 1
ATOM 2625 C C . ASP A 1 328 ? -26.069 -1.357 12.492 1.00 96.44 328 ASP A C 1
ATOM 2627 O O . ASP A 1 328 ? -27.170 -1.347 13.033 1.00 96.44 328 ASP A O 1
ATOM 2631 N N . THR A 1 329 ? -25.712 -2.366 11.690 1.00 96.75 329 THR A N 1
ATOM 2632 C CA . THR A 1 329 ? -26.599 -3.509 11.418 1.00 96.75 329 THR A CA 1
ATOM 2633 C C . THR A 1 329 ? -26.849 -4.354 12.671 1.00 96.75 329 THR A C 1
ATOM 2635 O O . THR A 1 329 ? -27.963 -4.841 12.856 1.00 96.75 329 THR A O 1
ATOM 2638 N N . LEU A 1 330 ? -25.847 -4.521 13.540 1.00 97.56 330 LEU A N 1
ATOM 2639 C CA . LEU A 1 330 ? -25.975 -5.218 14.823 1.00 97.56 330 LEU A CA 1
ATOM 2640 C C . LEU A 1 330 ? -26.904 -4.456 15.777 1.00 97.56 330 LEU A C 1
ATOM 2642 O O . LEU A 1 330 ? -27.826 -5.057 16.327 1.00 97.56 330 LEU A O 1
ATOM 2646 N N . VAL A 1 331 ? -26.711 -3.141 15.921 1.00 96.69 331 VAL A N 1
ATOM 2647 C CA . VAL A 1 331 ? -27.552 -2.269 16.760 1.00 96.69 331 VAL A CA 1
ATOM 2648 C C . VAL A 1 331 ? -28.992 -2.259 16.244 1.00 96.69 331 VAL A C 1
ATOM 2650 O O . VAL A 1 331 ? -29.928 -2.452 17.018 1.00 96.69 331 VAL A O 1
ATOM 2653 N N . MET A 1 332 ? -29.179 -2.136 14.927 1.00 95.12 332 MET A N 1
ATOM 2654 C CA . MET A 1 332 ? -30.498 -2.206 14.296 1.00 95.12 332 MET A CA 1
ATOM 2655 C C . MET A 1 332 ? -31.154 -3.579 14.461 1.00 95.12 332 MET A C 1
ATOM 2657 O O . MET A 1 332 ? -32.356 -3.661 14.680 1.00 95.12 332 MET A O 1
ATOM 2661 N N . ALA A 1 333 ? -30.400 -4.677 14.380 1.00 95.94 333 ALA A N 1
ATOM 2662 C CA . ALA A 1 333 ? -30.951 -6.008 14.627 1.00 95.94 333 ALA A CA 1
ATOM 2663 C C . ALA A 1 333 ? -31.408 -6.171 16.086 1.00 95.94 333 ALA A C 1
ATOM 2665 O O . ALA A 1 333 ? -32.475 -6.737 16.321 1.00 95.94 333 ALA A O 1
ATOM 2666 N N . CYS A 1 334 ? -30.641 -5.632 17.039 1.00 96.38 334 CYS A N 1
ATOM 2667 C CA . CYS A 1 334 ? -30.987 -5.619 18.459 1.00 96.38 334 CYS A CA 1
ATOM 2668 C C . CYS A 1 334 ? -32.229 -4.763 18.748 1.00 96.38 334 CYS A C 1
ATOM 2670 O O . CYS A 1 334 ? -33.070 -5.150 19.559 1.00 96.38 334 CYS A O 1
ATOM 2672 N N . SER A 1 335 ? -32.370 -3.610 18.088 1.00 95.12 335 SER A N 1
ATOM 2673 C CA . SER A 1 335 ? -33.505 -2.710 18.316 1.00 95.12 335 SER A CA 1
ATOM 2674 C C . SER A 1 335 ? -34.836 -3.330 17.882 1.00 95.12 335 SER A C 1
ATOM 2676 O O . SER A 1 335 ? -35.847 -3.117 18.544 1.00 95.12 335 SER A O 1
ATOM 2678 N N . GLN A 1 336 ? -34.830 -4.156 16.828 1.00 94.81 336 GLN A N 1
ATOM 2679 C CA . GLN A 1 336 ? -36.021 -4.834 16.299 1.00 94.81 336 GLN A CA 1
ATOM 2680 C C . GLN A 1 336 ? -36.468 -6.068 17.100 1.00 94.81 336 GLN A C 1
ATOM 2682 O O . GLN A 1 336 ? -37.523 -6.629 16.799 1.00 94.81 336 GLN A O 1
ATOM 2687 N N . GLU A 1 337 ? -35.697 -6.533 18.087 1.00 93.88 337 GLU A N 1
ATOM 2688 C CA . GLU A 1 337 ? -36.162 -7.614 18.962 1.00 93.88 337 GLU A CA 1
ATOM 2689 C C . GLU A 1 337 ? -37.322 -7.149 19.847 1.00 93.88 337 GLU A C 1
ATOM 2691 O O . GLU A 1 337 ? -37.426 -5.981 20.214 1.00 93.88 337 GLU A O 1
ATOM 2696 N N . THR A 1 338 ? -38.185 -8.073 20.267 1.00 93.06 338 THR A N 1
ATOM 2697 C CA . THR A 1 338 ? -39.257 -7.744 21.224 1.00 93.06 338 THR A CA 1
ATOM 2698 C C . THR A 1 338 ? -38.703 -7.364 22.595 1.00 93.06 338 THR A C 1
ATOM 2700 O O . THR A 1 338 ? -39.276 -6.538 23.298 1.00 93.06 338 THR A O 1
ATOM 2703 N N . THR A 1 339 ? -37.584 -7.975 22.976 1.00 94.19 339 THR A N 1
ATOM 2704 C CA . THR A 1 339 ? -36.912 -7.793 24.263 1.00 94.19 339 THR A CA 1
ATOM 2705 C C . THR A 1 339 ? -35.408 -7.865 24.063 1.00 94.19 339 THR A C 1
ATOM 2707 O O . THR A 1 339 ? -34.931 -8.711 23.304 1.00 94.19 339 THR A O 1
ATOM 2710 N N . TYR A 1 340 ? -34.666 -7.028 24.785 1.00 95.75 340 TYR A N 1
ATOM 2711 C CA . TYR A 1 340 ? -33.208 -7.056 24.782 1.00 95.75 340 TYR A CA 1
ATOM 2712 C C . TYR A 1 340 ? -32.661 -8.459 25.081 1.00 95.75 340 TYR A C 1
ATOM 2714 O O . TYR A 1 340 ? -33.090 -9.124 26.026 1.00 95.75 340 TYR A O 1
ATOM 2722 N N . SER A 1 341 ? -31.689 -8.884 24.275 1.00 94.81 341 SER A N 1
ATOM 2723 C CA . SER A 1 341 ? -30.991 -10.157 24.421 1.00 94.81 341 SER A CA 1
ATOM 2724 C C . SER A 1 341 ? -29.498 -9.914 24.605 1.00 94.81 341 SER A C 1
ATOM 2726 O O . SER A 1 341 ? -28.867 -9.264 23.767 1.00 94.81 341 SER A O 1
ATOM 2728 N N . LYS A 1 342 ? -28.912 -10.522 25.648 1.00 94.56 342 LYS A N 1
ATOM 2729 C CA . LYS A 1 342 ? -27.463 -10.471 25.923 1.00 94.56 342 LYS A CA 1
ATOM 2730 C C . LYS A 1 342 ? -26.609 -11.015 24.771 1.00 94.56 342 LYS A C 1
ATOM 2732 O O . LYS A 1 342 ? -25.426 -10.708 24.701 1.00 94.56 342 LYS A O 1
ATOM 2737 N N . PHE A 1 343 ? -27.203 -11.766 23.837 1.00 97.31 343 PHE A N 1
ATOM 2738 C CA . PHE A 1 343 ? -26.561 -12.193 22.591 1.00 97.31 343 PHE A CA 1
ATOM 2739 C C . PHE A 1 343 ? -25.847 -11.038 21.867 1.00 97.31 343 PHE A C 1
ATOM 2741 O O . PHE A 1 343 ? -24.702 -11.198 21.442 1.00 97.31 343 PHE A O 1
ATOM 2748 N N . 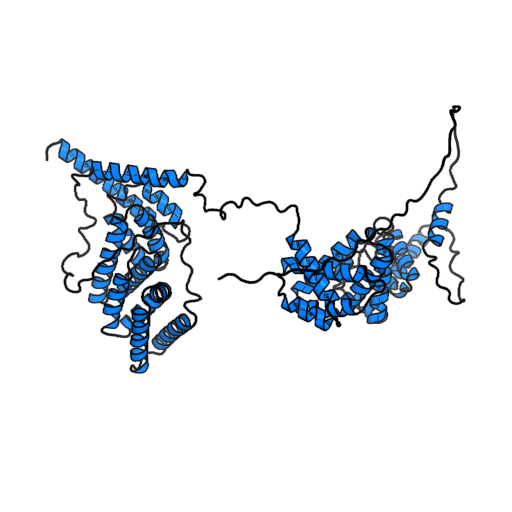TYR A 1 344 ? -26.495 -9.874 21.745 1.00 97.50 344 TYR A N 1
ATOM 2749 C CA . TYR A 1 344 ? -25.929 -8.725 21.030 1.00 97.50 344 TYR A CA 1
ATOM 2750 C C . TYR A 1 344 ? -24.799 -8.059 21.818 1.00 97.50 344 TYR A C 1
ATOM 2752 O O . TYR A 1 344 ? -23.789 -7.692 21.220 1.00 97.50 344 TYR A O 1
ATOM 2760 N N . GLY A 1 345 ? -24.939 -7.985 23.145 1.00 96.12 345 GLY A N 1
ATOM 2761 C CA . GLY A 1 345 ? -23.901 -7.504 24.055 1.00 96.12 345 GLY A CA 1
ATOM 2762 C C . GLY A 1 345 ? -22.621 -8.337 23.963 1.00 96.12 345 GLY A C 1
ATOM 2763 O O . GLY A 1 345 ? -21.580 -7.817 23.576 1.00 96.12 345 GLY A O 1
ATOM 2764 N N . VAL A 1 346 ? -22.729 -9.657 24.146 1.00 96.81 346 VAL A N 1
ATOM 2765 C CA . VAL A 1 346 ? -21.591 -10.590 24.029 1.00 96.81 346 VAL A CA 1
ATOM 2766 C C . VAL A 1 346 ? -20.964 -10.545 22.631 1.00 96.81 346 VAL A C 1
ATOM 2768 O O . VAL A 1 346 ? -19.744 -10.591 22.483 1.00 96.81 346 VAL A O 1
ATOM 2771 N N . THR A 1 347 ? -21.777 -10.418 21.575 1.00 97.69 347 THR A N 1
ATOM 2772 C CA . THR A 1 347 ? -21.247 -10.263 20.209 1.00 97.69 347 THR A CA 1
ATOM 2773 C C . THR A 1 347 ? -20.399 -8.993 20.090 1.00 97.69 347 THR A C 1
ATOM 2775 O O . THR A 1 347 ? -19.309 -9.038 19.517 1.00 97.69 347 THR A O 1
ATOM 2778 N N . ALA A 1 348 ? -20.871 -7.870 20.640 1.00 97.38 348 ALA A N 1
ATOM 2779 C CA . ALA A 1 348 ? -20.143 -6.607 20.636 1.00 97.38 348 ALA A CA 1
ATOM 2780 C C . ALA A 1 348 ? -18.837 -6.691 21.442 1.00 97.38 348 ALA A C 1
ATOM 2782 O O . ALA A 1 348 ? -17.792 -6.295 20.926 1.00 97.38 348 ALA A O 1
ATOM 2783 N N . GLU A 1 349 ? -18.857 -7.297 22.633 1.00 96.12 349 GLU A N 1
ATOM 2784 C CA . GLU A 1 349 ? -17.658 -7.529 23.452 1.00 96.12 349 GLU A CA 1
ATOM 2785 C C . GLU A 1 349 ? -16.580 -8.288 22.672 1.00 96.12 349 GLU A C 1
ATOM 2787 O O . GLU A 1 349 ? -15.429 -7.860 22.595 1.00 96.12 349 GLU A O 1
ATOM 2792 N N . ARG A 1 350 ? -16.949 -9.399 22.021 1.00 97.31 350 ARG A N 1
ATOM 2793 C CA . ARG A 1 350 ? -16.002 -10.205 21.235 1.00 97.31 350 ARG A CA 1
ATOM 2794 C C . ARG A 1 350 ? -15.442 -9.455 20.032 1.00 97.31 350 ARG A C 1
ATOM 2796 O O . ARG A 1 350 ? -14.258 -9.601 19.726 1.00 97.31 350 ARG A O 1
ATOM 2803 N N . LEU A 1 351 ? -16.259 -8.647 19.356 1.00 97.00 351 LEU A N 1
ATOM 2804 C CA . LEU A 1 351 ? -15.790 -7.808 18.252 1.00 97.00 351 LEU A CA 1
ATOM 2805 C C . LEU A 1 351 ? -14.804 -6.746 18.752 1.00 97.00 351 LEU A C 1
ATOM 2807 O O . LEU A 1 351 ? -13.711 -6.628 18.196 1.00 97.00 351 LEU A O 1
ATOM 2811 N N . CYS A 1 352 ? -15.132 -6.033 19.826 1.00 96.69 352 CYS A N 1
ATOM 2812 C CA . CYS A 1 352 ? -14.266 -4.998 20.384 1.00 96.69 352 CYS A CA 1
ATOM 2813 C C . CYS A 1 352 ? -12.972 -5.539 21.009 1.00 96.69 352 CYS A C 1
ATOM 2815 O O . CYS A 1 352 ? -11.927 -4.895 20.897 1.00 96.69 352 CYS A O 1
ATOM 2817 N N .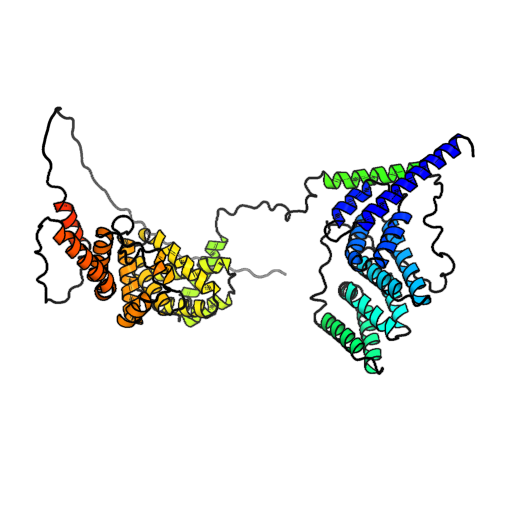 SER A 1 353 ? -13.027 -6.729 21.613 1.00 96.12 353 SER A N 1
ATOM 2818 C CA . SER A 1 353 ? -11.867 -7.449 22.152 1.00 96.12 353 SER A CA 1
ATOM 2819 C C . SER A 1 353 ? -10.871 -7.848 21.056 1.00 96.12 353 SER A C 1
ATOM 2821 O O . SER A 1 353 ? -9.669 -7.926 21.295 1.00 96.12 353 SER A O 1
ATOM 2823 N N . SER A 1 354 ? -11.353 -8.065 19.826 1.00 94.81 354 SER A N 1
ATOM 2824 C CA . SER A 1 354 ? -10.514 -8.551 18.727 1.00 94.81 354 SER A CA 1
ATOM 2825 C C . SER A 1 354 ? -9.531 -7.509 18.175 1.00 94.81 354 SER A C 1
ATOM 2827 O O . SER A 1 354 ? -8.387 -7.849 17.877 1.00 94.81 354 SER A O 1
ATOM 2829 N N . HIS A 1 355 ? -9.962 -6.256 17.983 1.00 94.81 355 HIS A N 1
ATOM 2830 C CA . HIS A 1 355 ? -9.132 -5.204 17.390 1.00 94.81 355 HIS A CA 1
ATOM 2831 C C . HIS A 1 355 ? -9.677 -3.802 17.694 1.00 94.81 355 HIS A C 1
ATOM 2833 O O . HIS A 1 355 ? -10.882 -3.565 17.589 1.00 94.81 355 HIS A O 1
ATOM 2839 N N . ARG A 1 356 ? -8.781 -2.835 17.945 1.00 94.62 356 ARG A N 1
ATOM 2840 C CA . ARG A 1 356 ? -9.128 -1.440 18.291 1.00 94.62 356 ARG A CA 1
ATOM 2841 C C . ARG A 1 356 ? -10.008 -0.739 17.250 1.00 94.62 356 ARG A C 1
ATOM 2843 O O . ARG A 1 356 ? -10.825 0.103 17.599 1.00 94.62 356 ARG A O 1
ATOM 2850 N N . SER A 1 357 ? -9.898 -1.095 15.969 1.00 96.19 357 SER A N 1
ATOM 2851 C CA . SER A 1 357 ? -10.758 -0.487 14.939 1.00 96.19 357 SER A CA 1
ATOM 2852 C C . SER A 1 357 ? -12.245 -0.820 15.091 1.00 96.19 357 SER A C 1
ATOM 2854 O O . SER A 1 357 ? -13.078 -0.032 14.652 1.00 96.19 357 SER A O 1
ATOM 2856 N N . TRP A 1 358 ? -12.601 -1.919 15.767 1.00 97.12 358 TRP A N 1
ATOM 2857 C CA . TRP A 1 358 ? -13.991 -2.164 16.155 1.00 97.12 358 TRP A CA 1
ATOM 2858 C C . TRP A 1 358 ? -14.448 -1.183 17.233 1.00 97.12 358 TRP A C 1
ATOM 2860 O O . TRP A 1 358 ? -15.523 -0.616 17.093 1.00 97.12 358 TRP A O 1
ATOM 2870 N N . GLN A 1 359 ? -13.614 -0.903 18.237 1.00 96.44 359 GLN A N 1
ATOM 2871 C CA . GLN A 1 359 ? -13.929 0.056 19.305 1.00 96.44 359 GLN A CA 1
ATOM 2872 C C . GLN A 1 359 ? -14.245 1.444 18.727 1.00 96.44 359 GLN A C 1
ATOM 2874 O O . GLN A 1 359 ? -15.259 2.039 19.079 1.00 96.44 359 GLN A O 1
ATOM 2879 N N . PHE A 1 360 ? -13.450 1.916 17.757 1.00 96.00 360 PHE A N 1
ATOM 2880 C CA . PHE A 1 360 ? -13.729 3.172 17.048 1.00 96.00 360 PHE A CA 1
ATOM 2881 C C . PHE A 1 360 ? -15.043 3.136 16.252 1.00 96.00 360 PHE A C 1
ATOM 2883 O O . PHE A 1 360 ? -15.791 4.114 16.254 1.00 96.00 360 PHE A O 1
ATOM 2890 N N . ALA A 1 361 ? -15.356 2.013 15.596 1.00 97.06 361 ALA A N 1
ATOM 2891 C CA . ALA A 1 361 ? -16.615 1.850 14.872 1.00 97.06 361 ALA A CA 1
ATOM 2892 C C . ALA A 1 361 ? -17.833 1.873 15.816 1.00 97.06 361 ALA A C 1
ATOM 2894 O O . ALA A 1 361 ? -18.830 2.519 15.497 1.00 97.06 361 ALA A O 1
ATOM 2895 N N . PHE A 1 362 ? -17.739 1.230 16.986 1.00 97.75 362 PHE A N 1
ATOM 2896 C CA . PHE A 1 362 ? -18.766 1.291 18.029 1.00 97.75 362 PHE A CA 1
ATOM 2897 C C . PHE A 1 362 ? -18.909 2.699 18.611 1.00 97.75 362 PHE A C 1
ATOM 2899 O O . PHE A 1 362 ? -20.021 3.213 18.654 1.00 97.75 362 PHE A O 1
ATOM 2906 N N . ALA A 1 363 ? -17.810 3.372 18.957 1.00 96.12 363 ALA A N 1
ATOM 2907 C CA . ALA A 1 363 ? -17.857 4.745 19.458 1.00 96.12 363 ALA A CA 1
ATOM 2908 C C . ALA A 1 363 ? -18.528 5.708 18.459 1.00 96.12 363 ALA A C 1
ATOM 2910 O O . ALA A 1 363 ? -19.385 6.503 18.835 1.00 96.12 363 ALA A O 1
ATOM 2911 N N . SER A 1 364 ? -18.201 5.595 17.167 1.00 96.12 364 SER A N 1
ATOM 2912 C CA . SER A 1 364 ? -18.849 6.390 16.117 1.00 96.12 364 SER A CA 1
ATOM 2913 C C . SER A 1 364 ? -20.330 6.030 15.930 1.00 96.12 364 SER A C 1
ATOM 2915 O O . SER A 1 364 ? -21.147 6.918 15.715 1.00 96.12 364 SER A O 1
ATOM 2917 N N . SER A 1 365 ? -20.697 4.745 15.995 1.00 96.44 365 SER A N 1
ATOM 2918 C CA . SER A 1 365 ? -22.099 4.302 15.897 1.00 96.44 365 SER A CA 1
ATOM 2919 C C . SER A 1 365 ? -22.945 4.793 17.079 1.00 96.44 365 SER A C 1
ATOM 2921 O O . SER A 1 365 ? -24.093 5.180 16.882 1.00 96.44 365 SER A O 1
ATOM 2923 N N . PHE A 1 366 ? -22.370 4.870 18.285 1.00 96.94 366 PHE A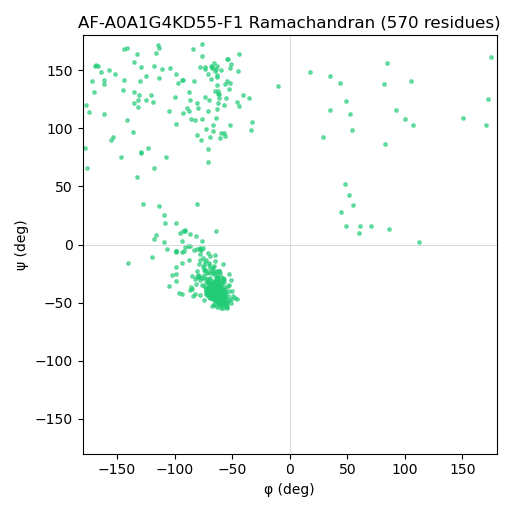 N 1
ATOM 2924 C CA . PHE A 1 366 ? -23.042 5.437 19.457 1.00 96.94 366 PHE A CA 1
ATOM 2925 C C . PHE A 1 366 ? -23.417 6.909 19.250 1.00 96.94 366 PHE A C 1
ATOM 2927 O O . PHE A 1 366 ? -24.577 7.272 19.443 1.00 96.94 366 PHE A O 1
ATOM 2934 N N . LYS A 1 367 ? -22.449 7.741 18.828 1.00 94.88 367 LYS A N 1
ATOM 2935 C CA . LYS A 1 367 ? -22.664 9.184 18.623 1.00 94.88 367 LYS A CA 1
ATOM 2936 C C . LYS A 1 367 ? -23.765 9.441 17.585 1.00 94.88 367 LYS A C 1
ATOM 2938 O O . LYS A 1 367 ? -24.705 10.178 17.867 1.00 94.88 367 LYS A O 1
ATOM 2943 N N . ASP A 1 368 ? -23.709 8.758 16.441 1.00 94.06 368 ASP A N 1
ATOM 2944 C CA . ASP A 1 368 ? -24.729 8.891 15.389 1.00 94.06 368 ASP A CA 1
ATOM 2945 C C . ASP A 1 368 ? -26.097 8.348 15.835 1.00 94.06 368 ASP A C 1
ATOM 2947 O O . ASP A 1 368 ? -27.139 8.928 15.528 1.00 94.06 368 ASP A O 1
ATOM 2951 N N . GLY A 1 369 ? -26.103 7.242 16.584 1.00 92.38 369 GLY A N 1
ATOM 2952 C CA . GLY A 1 369 ? -27.321 6.622 17.098 1.00 92.38 369 GLY A CA 1
ATOM 2953 C C . GLY A 1 369 ? -28.070 7.501 18.100 1.00 92.38 369 GLY A C 1
ATOM 2954 O O . GLY A 1 369 ? -29.299 7.489 18.102 1.00 92.38 369 GLY A O 1
ATOM 2955 N N . TYR A 1 370 ? -27.355 8.281 18.919 1.00 92.94 370 TYR A N 1
ATOM 2956 C CA . TYR A 1 370 ? -27.975 9.227 19.850 1.00 92.94 370 TYR A CA 1
ATOM 2957 C C . TYR A 1 370 ? -28.640 10.402 19.120 1.00 92.94 370 TYR A C 1
ATOM 2959 O O . TYR A 1 370 ? -29.757 10.774 19.465 1.00 92.94 370 TYR A O 1
ATOM 2967 N N . VAL A 1 371 ? -28.009 10.935 18.067 1.00 91.62 371 VAL A N 1
ATOM 2968 C CA . VAL A 1 371 ? -28.577 12.027 17.251 1.00 91.62 371 VAL A CA 1
ATOM 2969 C C . VAL A 1 371 ? -29.872 11.600 16.553 1.00 91.62 371 VAL A C 1
ATOM 2971 O O . VAL A 1 371 ? -30.801 12.392 16.432 1.00 91.62 371 VAL A O 1
ATOM 2974 N N . LEU A 1 372 ? -29.955 10.343 16.111 1.00 91.75 372 LEU A N 1
ATOM 2975 C CA . LEU A 1 372 ? -31.115 9.801 15.396 1.00 91.75 372 LEU A CA 1
ATOM 2976 C C . LEU A 1 372 ? -32.139 9.118 16.318 1.00 91.75 372 LEU A C 1
ATOM 2978 O O . LEU A 1 372 ? -33.026 8.415 15.835 1.00 91.75 372 LEU A O 1
ATOM 2982 N N . ILE A 1 373 ? -32.029 9.272 17.642 1.00 93.38 373 ILE A N 1
ATOM 2983 C CA . ILE A 1 373 ? -32.818 8.471 18.589 1.00 93.38 373 ILE A CA 1
ATOM 2984 C C . ILE A 1 373 ? -34.331 8.732 18.502 1.00 93.38 373 ILE A C 1
ATOM 2986 O O . ILE A 1 373 ? -35.126 7.843 18.810 1.00 93.38 373 ILE A O 1
ATOM 2990 N N . ASP A 1 374 ? -34.730 9.921 18.048 1.00 91.50 374 ASP A N 1
ATOM 2991 C CA . ASP A 1 374 ? -36.134 10.318 17.896 1.00 91.50 374 ASP A CA 1
ATOM 2992 C C . ASP A 1 374 ? -36.865 9.573 16.770 1.00 91.50 374 ASP A C 1
ATOM 2994 O O . ASP A 1 374 ? -38.093 9.471 16.799 1.00 91.50 374 ASP A O 1
ATOM 2998 N N . ASP A 1 375 ? -36.131 8.997 15.814 1.00 92.38 375 ASP A N 1
ATOM 2999 C CA . ASP A 1 375 ? -36.711 8.216 14.716 1.00 92.38 375 ASP A CA 1
ATOM 3000 C C . ASP A 1 375 ? -37.171 6.817 15.170 1.00 92.38 375 ASP A C 1
ATOM 3002 O O . ASP A 1 375 ? -37.868 6.102 14.439 1.00 92.38 375 ASP A O 1
ATOM 3006 N N . PHE A 1 376 ? -36.789 6.403 16.382 1.00 93.12 376 PHE A N 1
ATOM 3007 C CA . PHE A 1 376 ? -37.045 5.070 16.913 1.00 93.12 376 PHE A CA 1
ATOM 3008 C C . PHE A 1 376 ? -38.263 5.024 17.837 1.00 93.12 376 PHE A C 1
ATOM 3010 O O . PHE A 1 376 ? -38.563 5.930 18.612 1.00 93.12 376 PHE A O 1
ATOM 3017 N N . GLN A 1 377 ? -38.963 3.890 17.815 1.00 93.38 377 GLN A N 1
ATOM 3018 C CA . GLN A 1 377 ? -40.081 3.641 18.725 1.00 93.38 377 GLN A CA 1
ATOM 3019 C C . GLN A 1 377 ? -39.582 3.365 20.149 1.00 93.38 377 GLN A C 1
ATOM 3021 O O . GLN A 1 377 ? -38.517 2.782 20.340 1.00 93.38 377 GLN A O 1
ATOM 3026 N N . ALA A 1 378 ? -40.394 3.659 21.168 1.00 90.81 378 ALA A N 1
ATOM 3027 C CA . ALA A 1 378 ? -40.009 3.493 22.576 1.00 90.81 378 ALA A CA 1
ATOM 3028 C C . ALA A 1 378 ? -39.481 2.083 22.935 1.00 90.81 378 ALA A C 1
ATOM 3030 O O . ALA A 1 378 ? -38.562 1.946 23.743 1.00 90.81 378 ALA A O 1
ATOM 3031 N N . ALA A 1 379 ? -40.022 1.024 22.318 1.00 92.19 379 ALA A N 1
ATOM 3032 C CA . ALA A 1 379 ? -39.529 -0.346 22.503 1.00 92.19 379 ALA A CA 1
ATOM 3033 C C . ALA A 1 379 ? -38.119 -0.557 21.915 1.00 92.19 379 ALA A C 1
ATOM 3035 O O . ALA A 1 379 ? -37.276 -1.198 22.542 1.00 92.19 379 ALA A O 1
ATOM 3036 N N . GLN A 1 380 ? -37.844 0.032 20.749 1.00 95.06 380 GLN A N 1
ATOM 3037 C CA . GLN A 1 380 ? -36.536 -0.019 20.088 1.00 95.06 380 GLN A CA 1
ATOM 3038 C C . GLN A 1 380 ? -35.496 0.761 20.895 1.00 95.06 380 GLN A C 1
ATOM 3040 O O . GLN A 1 380 ? -34.424 0.233 21.190 1.00 95.06 380 GLN A O 1
ATOM 3045 N N . VAL A 1 381 ? -35.857 1.971 21.335 1.00 95.75 381 VAL A N 1
ATOM 3046 C CA . VAL A 1 381 ? -35.023 2.835 22.183 1.00 95.75 381 VAL A CA 1
ATOM 3047 C C . VAL A 1 381 ? -34.614 2.118 23.471 1.00 95.75 381 VAL A C 1
ATOM 3049 O O . VAL A 1 381 ? -33.448 2.155 23.857 1.00 95.75 381 VAL A O 1
ATOM 3052 N N . ARG A 1 382 ? -35.546 1.396 24.107 1.00 95.56 382 ARG A N 1
ATOM 3053 C CA . ARG A 1 382 ? -35.267 0.578 25.297 1.00 95.56 382 ARG A CA 1
ATOM 3054 C C . ARG A 1 382 ? -34.194 -0.476 25.034 1.00 95.56 382 ARG A C 1
ATOM 3056 O O . ARG A 1 382 ? -33.255 -0.593 25.817 1.00 95.56 382 ARG A O 1
ATOM 3063 N N . ASN A 1 383 ? -34.327 -1.245 23.955 1.00 96.44 383 ASN A N 1
ATOM 3064 C CA . ASN A 1 383 ? -33.364 -2.297 23.624 1.00 96.44 383 ASN A CA 1
ATOM 3065 C C . ASN A 1 383 ? -31.991 -1.725 23.262 1.00 96.44 383 ASN A C 1
ATOM 3067 O O . ASN A 1 383 ? -30.976 -2.290 23.661 1.00 96.44 383 ASN A O 1
ATOM 3071 N N . MET A 1 384 ? -31.958 -0.599 22.544 1.00 96.44 384 MET A N 1
ATOM 3072 C CA . MET A 1 384 ? -30.714 0.096 22.211 1.00 96.44 384 MET A CA 1
ATOM 3073 C C . MET A 1 384 ? -30.021 0.636 23.464 1.00 96.44 384 MET A C 1
ATOM 3075 O O . MET A 1 384 ? -28.821 0.430 23.614 1.00 96.44 384 MET A O 1
ATOM 3079 N N . GLY A 1 385 ? -30.768 1.254 24.387 1.00 96.56 385 GLY A N 1
ATOM 3080 C CA . GLY A 1 385 ? -30.225 1.735 25.658 1.00 96.56 385 GLY A CA 1
ATOM 3081 C C . GLY A 1 385 ? -29.558 0.607 26.445 1.00 96.56 385 GLY A C 1
ATOM 3082 O O . GLY A 1 385 ? -28.402 0.731 26.833 1.00 96.56 385 GLY A O 1
ATOM 3083 N N . LYS A 1 386 ? -30.233 -0.542 26.583 1.00 97.19 386 LYS A N 1
ATOM 3084 C CA . LYS A 1 386 ? -29.661 -1.720 27.256 1.00 97.19 386 LYS A CA 1
ATOM 3085 C C . LYS A 1 386 ? -28.413 -2.274 26.566 1.00 97.19 386 LYS A C 1
ATOM 3087 O O . LYS A 1 386 ? -27.435 -2.583 27.238 1.00 97.19 386 LYS A O 1
ATOM 3092 N N . LEU A 1 387 ? -28.417 -2.369 25.235 1.00 97.25 387 LEU A N 1
ATOM 3093 C CA . LEU A 1 387 ? -27.243 -2.815 24.479 1.00 97.25 387 LEU A CA 1
ATOM 3094 C C . LEU A 1 387 ? -26.026 -1.931 24.765 1.00 97.25 387 LEU A C 1
ATOM 3096 O O . LEU A 1 387 ? -24.951 -2.441 25.067 1.00 97.25 387 LEU A O 1
ATOM 3100 N N . TRP A 1 388 ? -26.194 -0.612 24.679 1.00 96.94 388 TRP A N 1
ATOM 3101 C CA . TRP A 1 388 ? -25.094 0.316 24.912 1.00 96.94 388 TRP A CA 1
ATOM 3102 C C . TRP A 1 388 ? -24.672 0.379 26.375 1.00 96.94 388 TRP A C 1
ATOM 3104 O O . TRP A 1 388 ? -23.479 0.490 26.636 1.00 96.94 388 TRP A O 1
ATOM 3114 N N . GLY A 1 389 ? -25.604 0.220 27.318 1.00 96.50 389 GLY A N 1
ATOM 3115 C CA . GLY A 1 389 ? -25.264 0.085 28.733 1.00 96.50 389 GLY A CA 1
ATOM 3116 C C . GLY A 1 389 ? -24.348 -1.114 28.990 1.00 96.50 389 GLY A C 1
ATOM 3117 O O . GLY A 1 389 ? -23.319 -0.971 29.639 1.00 96.50 389 GLY A O 1
ATOM 3118 N N . HIS A 1 390 ? -24.644 -2.262 28.379 1.00 96.00 390 HIS A N 1
ATOM 3119 C CA . HIS A 1 390 ? -23.789 -3.448 28.457 1.00 96.00 390 HIS A CA 1
ATOM 3120 C C . HIS A 1 390 ? -22.412 -3.239 27.796 1.00 96.00 390 HIS A C 1
ATOM 3122 O O . HIS A 1 390 ? -21.381 -3.580 28.370 1.00 96.00 390 HIS A O 1
ATOM 3128 N N . ILE A 1 391 ? -22.365 -2.632 26.602 1.00 96.31 391 ILE A N 1
ATOM 3129 C CA . ILE A 1 391 ? -21.096 -2.356 25.903 1.00 96.31 391 ILE A CA 1
ATOM 3130 C C . ILE A 1 391 ? -20.210 -1.410 26.726 1.00 96.31 391 ILE A C 1
ATOM 3132 O O . ILE A 1 391 ? -19.008 -1.645 26.834 1.00 96.31 391 ILE A O 1
ATOM 3136 N N . LEU A 1 392 ? -20.784 -0.369 27.327 1.00 96.00 392 LEU A N 1
ATOM 3137 C CA . LEU A 1 392 ? -20.046 0.566 28.179 1.00 96.00 392 LEU A CA 1
ATOM 3138 C C . LEU A 1 392 ? -19.606 -0.081 29.503 1.00 96.00 392 LEU A C 1
ATOM 3140 O O . LEU A 1 392 ? -18.530 0.237 29.997 1.00 96.00 392 LEU A O 1
ATOM 3144 N N . ALA A 1 393 ? -20.378 -1.029 30.049 1.00 95.50 393 ALA A N 1
ATOM 3145 C CA . ALA A 1 393 ? -19.968 -1.800 31.227 1.00 95.50 393 ALA A CA 1
ATOM 3146 C C . ALA A 1 393 ? -18.734 -2.681 30.958 1.00 95.50 393 ALA A C 1
ATOM 3148 O O . ALA A 1 393 ? -17.923 -2.899 31.856 1.00 95.50 393 ALA A O 1
ATOM 3149 N N . SER A 1 394 ? -18.575 -3.162 29.719 1.00 92.44 394 SER A N 1
ATOM 3150 C CA . SER A 1 394 ? -17.476 -4.051 29.312 1.00 92.44 394 SER A CA 1
ATOM 3151 C C . SER A 1 394 ? -16.103 -3.372 29.140 1.00 92.44 394 SER A C 1
ATOM 3153 O O . SER A 1 394 ? -15.128 -4.051 28.827 1.00 92.44 394 SER A O 1
ATOM 3155 N N . ASP A 1 395 ? -16.011 -2.046 29.309 1.00 91.50 395 ASP A N 1
ATOM 3156 C CA . ASP A 1 395 ? -14.788 -1.223 29.188 1.00 91.50 395 ASP A CA 1
ATOM 3157 C C . ASP A 1 395 ? -14.084 -1.233 27.821 1.00 91.50 395 ASP A C 1
ATOM 3159 O O . ASP A 1 395 ? -12.993 -0.685 27.659 1.00 91.50 395 ASP A O 1
ATOM 3163 N N . TYR A 1 396 ? -14.706 -1.802 26.790 1.00 92.06 396 TYR A N 1
ATOM 3164 C CA . TYR A 1 396 ? -14.156 -1.753 25.437 1.00 92.06 396 TYR A CA 1
ATOM 3165 C C . TYR A 1 396 ? -14.410 -0.426 24.709 1.00 92.06 396 TYR A C 1
ATOM 3167 O O . TYR A 1 396 ? -13.662 -0.074 23.793 1.00 92.06 396 TYR A O 1
ATOM 3175 N N . VAL A 1 397 ? -15.476 0.285 25.077 1.00 94.25 397 VAL A N 1
ATOM 3176 C CA . VAL A 1 397 ? -15.799 1.632 24.592 1.00 94.25 397 VAL A CA 1
ATOM 3177 C C . VAL A 1 397 ? -15.812 2.547 25.808 1.00 94.25 397 VAL A C 1
ATOM 3179 O O . VAL A 1 397 ? -16.542 2.287 26.760 1.00 94.25 397 VAL A O 1
ATOM 3182 N N . GLY A 1 398 ? -14.988 3.595 25.786 1.00 92.12 398 GLY A N 1
ATOM 3183 C CA . GLY A 1 398 ? -14.879 4.530 26.904 1.00 92.12 398 GLY A CA 1
ATOM 3184 C C . GLY A 1 398 ? -16.145 5.365 27.097 1.00 92.12 398 GLY A C 1
ATOM 3185 O O . GLY A 1 398 ? -16.863 5.653 26.139 1.00 92.12 398 GLY A O 1
ATOM 3186 N N . LEU A 1 399 ? -16.379 5.815 28.334 1.00 93.69 399 LEU A N 1
ATOM 3187 C CA . LEU A 1 399 ? -17.503 6.697 28.684 1.00 93.69 399 LEU A CA 1
ATOM 3188 C C . LEU A 1 399 ? -17.415 8.086 28.026 1.00 93.69 399 LEU A C 1
ATOM 3190 O O . LEU A 1 399 ? -18.399 8.815 28.030 1.00 93.69 399 LEU A O 1
ATOM 3194 N N . GLU A 1 400 ? -16.289 8.420 27.388 1.00 93.81 400 GLU A N 1
ATOM 3195 C CA . GLU A 1 400 ? -16.095 9.620 26.557 1.00 93.81 400 GLU A CA 1
ATOM 3196 C C . GLU A 1 400 ? -17.176 9.776 25.472 1.00 93.81 400 GLU A C 1
ATOM 3198 O O . GLU A 1 400 ? -17.478 10.881 25.033 1.00 93.81 400 GLU A O 1
ATOM 3203 N N . VAL A 1 401 ? -17.804 8.677 25.034 1.00 94.75 401 VAL A N 1
ATOM 3204 C CA . VAL A 1 401 ? -18.896 8.744 24.051 1.00 94.75 401 VAL A CA 1
ATOM 3205 C C . VAL A 1 401 ? -20.146 9.450 24.585 1.00 94.75 401 VAL A C 1
ATOM 3207 O O . VAL A 1 401 ? -20.958 9.888 23.773 1.00 94.75 401 VAL A O 1
ATOM 3210 N N . LEU A 1 402 ? -20.295 9.587 25.910 1.00 94.00 402 LEU A N 1
ATOM 3211 C CA . LEU A 1 402 ? -21.410 10.290 26.556 1.00 94.00 402 LEU A CA 1
ATOM 3212 C C . LEU A 1 402 ? -21.361 11.814 26.375 1.00 94.00 402 LEU A C 1
ATOM 3214 O O . LEU A 1 402 ? -22.352 12.468 26.666 1.00 94.00 402 LEU A O 1
ATOM 3218 N N . GLU A 1 403 ? -20.285 12.365 25.811 1.00 93.94 403 GLU A N 1
ATOM 3219 C CA . GLU A 1 403 ? -20.152 13.785 25.443 1.00 93.94 403 GLU A CA 1
ATOM 3220 C C . GLU A 1 403 ? -21.315 14.319 24.594 1.00 93.94 403 GLU A C 1
ATOM 3222 O O . GLU A 1 403 ? -21.676 15.486 24.681 1.00 93.94 403 GLU A O 1
ATOM 3227 N N . VAL A 1 404 ? -21.942 13.468 23.778 1.00 91.88 404 VAL A N 1
ATOM 3228 C CA . VAL A 1 404 ? -23.088 13.878 22.947 1.00 91.88 404 VAL A CA 1
ATOM 3229 C C . VAL A 1 404 ? -24.371 14.101 23.757 1.00 91.88 404 VAL A C 1
ATOM 3231 O O . VAL A 1 404 ? -25.343 14.654 23.238 1.00 91.88 404 VAL A O 1
ATOM 3234 N N . VAL A 1 405 ? -24.407 13.661 25.017 1.00 92.38 405 VAL A N 1
ATOM 3235 C CA . VAL A 1 405 ? -25.585 13.719 25.882 1.00 92.38 405 VAL A CA 1
ATOM 3236 C C . VAL A 1 405 ? -25.653 15.073 26.575 1.00 92.38 405 VAL A C 1
ATOM 3238 O O . VAL A 1 405 ? -24.927 15.343 27.526 1.00 92.38 405 VAL A O 1
ATOM 3241 N N . HIS A 1 406 ? -26.603 15.889 26.133 1.00 90.50 406 HIS A N 1
ATOM 3242 C CA . HIS A 1 406 ? -26.921 17.171 26.748 1.00 90.50 406 HIS A CA 1
ATOM 3243 C C . HIS A 1 406 ? -28.151 16.996 27.631 1.00 90.50 406 HIS A C 1
ATOM 3245 O O . HIS A 1 406 ? -29.163 16.464 27.165 1.00 90.50 406 HIS A O 1
ATOM 3251 N N . MET A 1 407 ? -28.062 17.407 28.897 1.00 89.38 407 MET A N 1
ATOM 3252 C CA . MET A 1 407 ? -29.132 17.307 29.894 1.00 89.38 407 MET A CA 1
ATOM 3253 C C . MET A 1 407 ? -29.727 18.684 30.196 1.00 89.38 407 MET A C 1
ATOM 3255 O O . MET A 1 407 ? -29.492 19.271 31.252 1.00 89.38 407 MET A O 1
ATOM 3259 N N . ASN A 1 408 ? -30.535 19.199 29.270 1.00 87.81 408 ASN A N 1
ATOM 3260 C CA . ASN A 1 408 ? -31.204 20.492 29.383 1.00 87.81 408 ASN A CA 1
ATOM 3261 C C . ASN A 1 408 ? -32.617 20.454 28.753 1.00 87.81 408 ASN A C 1
ATOM 3263 O O . ASN A 1 408 ? -33.011 19.498 28.091 1.00 87.81 408 ASN A O 1
ATOM 3267 N N . ALA A 1 409 ? -33.432 21.482 28.994 1.00 83.25 409 ALA A N 1
ATOM 3268 C CA . ALA A 1 409 ? -34.818 21.487 28.514 1.00 83.25 409 ALA A CA 1
ATOM 3269 C C . ALA A 1 409 ? -34.960 21.737 26.998 1.00 83.25 409 ALA A C 1
ATOM 3271 O O . ALA A 1 409 ? -36.033 21.481 26.452 1.00 83.25 409 ALA A O 1
ATOM 3272 N N . GLU A 1 410 ? -33.922 22.264 26.345 1.00 82.62 410 GLU A N 1
ATOM 3273 C CA . GLU A 1 410 ? -33.974 22.737 24.956 1.00 82.62 410 GLU A CA 1
ATOM 3274 C C . GLU A 1 410 ? -33.541 21.657 23.957 1.00 82.62 410 GLU A C 1
ATOM 3276 O O . GLU A 1 410 ? -34.200 21.460 22.938 1.00 82.62 410 GLU A O 1
ATOM 3281 N N . GLU A 1 411 ? -32.472 20.927 24.270 1.00 84.19 411 GLU A N 1
ATOM 3282 C CA . GLU A 1 411 ? -31.825 19.958 23.380 1.00 84.19 411 GLU A CA 1
ATOM 3283 C C . GLU A 1 411 ? -32.195 18.510 23.723 1.00 84.19 411 GLU A C 1
ATOM 3285 O O . GLU A 1 411 ? -32.179 17.641 22.850 1.00 84.19 411 GLU A O 1
ATOM 3290 N N . THR A 1 412 ? -32.561 18.211 24.977 1.00 88.44 412 THR A N 1
ATOM 3291 C CA . THR A 1 412 ? -32.906 16.837 25.361 1.00 88.44 412 THR A CA 1
ATOM 3292 C C . THR A 1 412 ? -34.332 16.474 24.946 1.00 88.44 412 THR A C 1
ATOM 3294 O O . THR A 1 412 ? -35.325 16.981 25.479 1.00 88.44 412 THR A O 1
ATOM 3297 N N . THR A 1 413 ? -34.467 15.480 24.071 1.00 90.62 413 THR A N 1
ATOM 3298 C CA . THR A 1 413 ? -35.779 14.982 23.645 1.00 90.62 413 THR A CA 1
ATOM 3299 C C . THR A 1 413 ? -36.372 13.948 24.608 1.00 90.62 413 THR A C 1
ATOM 3301 O O . THR A 1 413 ? -35.737 13.442 25.540 1.00 90.62 413 THR A O 1
ATOM 3304 N N . SER A 1 414 ? -37.656 13.623 24.423 1.00 89.94 414 SER A N 1
ATOM 3305 C CA . SER A 1 414 ? -38.304 12.561 25.206 1.00 89.94 414 SER A CA 1
ATOM 3306 C C . SER A 1 414 ? -37.693 11.180 24.932 1.00 89.94 414 SER A C 1
ATOM 3308 O O . SER A 1 414 ? -37.468 10.430 25.882 1.00 89.94 414 SER A O 1
ATOM 3310 N N . ALA A 1 415 ? -37.353 10.873 23.673 1.00 91.88 415 ALA A N 1
ATOM 3311 C CA . ALA A 1 415 ? -36.702 9.619 23.307 1.00 91.88 415 ALA A CA 1
ATOM 3312 C C . ALA A 1 415 ? -35.275 9.550 23.868 1.00 91.88 415 ALA A C 1
ATOM 3314 O O . ALA A 1 415 ? -34.921 8.530 24.458 1.00 91.88 415 ALA A O 1
ATOM 3315 N N . GLY A 1 416 ? -34.508 10.648 23.804 1.00 92.88 416 GLY A N 1
ATOM 3316 C CA . GLY A 1 416 ? -33.175 10.740 24.413 1.00 92.88 416 GLY A CA 1
ATOM 3317 C C . GLY A 1 416 ? -33.183 10.456 25.920 1.00 92.88 416 GLY A C 1
ATOM 3318 O O . GLY A 1 416 ? -32.372 9.675 26.415 1.00 92.88 416 GLY A O 1
ATOM 3319 N N . ARG A 1 417 ? -34.175 10.976 26.658 1.00 92.81 417 ARG A N 1
ATOM 3320 C CA . ARG A 1 417 ? -34.349 10.682 28.096 1.00 92.81 417 ARG A CA 1
ATOM 3321 C C . ARG A 1 417 ? -34.670 9.216 28.377 1.00 92.81 417 ARG A C 1
ATOM 3323 O O . ARG A 1 417 ? -34.141 8.639 29.326 1.00 92.81 417 ARG A O 1
ATOM 3330 N N . VAL A 1 418 ? -35.535 8.602 27.571 1.00 93.88 418 VAL A N 1
ATOM 3331 C CA . VAL A 1 418 ? -35.873 7.176 27.710 1.00 93.88 418 VAL A CA 1
ATOM 3332 C C . VAL A 1 418 ? -34.666 6.298 27.370 1.00 93.88 418 VAL A C 1
ATOM 3334 O O . VAL A 1 418 ? -34.398 5.330 28.082 1.00 93.88 418 VAL A O 1
ATOM 3337 N N . TYR A 1 419 ? -33.914 6.657 26.331 1.00 95.62 419 TYR A N 1
ATOM 3338 C CA . TYR A 1 419 ? -32.670 5.998 25.948 1.00 95.62 419 TYR A CA 1
ATOM 3339 C C . TYR A 1 419 ? -31.654 6.020 27.090 1.00 95.62 419 TYR A C 1
ATOM 3341 O O . TYR A 1 419 ? -31.204 4.965 27.540 1.00 95.62 419 TYR A O 1
ATOM 3349 N N . LEU A 1 420 ? -31.366 7.216 27.614 1.00 95.50 420 LEU A N 1
ATOM 3350 C CA . LEU A 1 420 ? -30.401 7.415 28.689 1.00 95.50 420 LEU A CA 1
ATOM 3351 C C . LEU A 1 420 ? -30.830 6.708 29.981 1.00 95.50 420 LEU A C 1
ATOM 3353 O O . LEU A 1 420 ? -29.999 6.089 30.642 1.00 95.50 420 LEU A O 1
ATOM 3357 N N . LYS A 1 421 ? -32.133 6.710 30.304 1.00 95.56 421 LYS A N 1
ATOM 3358 C CA . LYS A 1 421 ? -32.687 5.941 31.429 1.00 95.56 421 LYS A CA 1
ATOM 3359 C C . LYS A 1 421 ? -32.308 4.463 31.330 1.00 95.56 421 LYS A C 1
ATOM 3361 O O . LYS A 1 421 ? -31.772 3.916 32.288 1.00 95.56 421 LYS A O 1
ATOM 3366 N N . PHE A 1 422 ? -32.601 3.808 30.205 1.00 96.81 422 PHE A N 1
ATOM 3367 C CA . PHE A 1 422 ? -32.330 2.374 30.065 1.00 96.81 422 PHE A CA 1
ATOM 3368 C C . PHE A 1 422 ? -30.837 2.061 29.963 1.00 96.81 422 PHE A C 1
ATOM 3370 O O . PHE A 1 422 ? -30.414 1.033 30.483 1.00 96.81 422 PHE A O 1
ATOM 3377 N N . LEU A 1 423 ? -30.049 2.951 29.356 1.00 97.25 423 LEU A N 1
ATOM 3378 C CA . LEU A 1 423 ? -28.594 2.834 29.300 1.00 97.25 423 LEU A CA 1
ATOM 3379 C C . LEU A 1 423 ? -27.973 2.855 30.698 1.00 97.25 423 LEU A C 1
ATOM 3381 O O . LEU A 1 423 ? -27.240 1.936 31.058 1.00 97.25 423 LEU A O 1
ATOM 3385 N N . LEU A 1 424 ? -28.294 3.869 31.504 1.00 96.56 424 LEU A N 1
ATOM 3386 C CA . LEU A 1 424 ? -27.736 4.012 32.849 1.00 96.56 424 LEU A CA 1
ATOM 3387 C C . LEU A 1 424 ? -28.246 2.926 33.799 1.00 96.56 424 LEU A C 1
ATOM 3389 O O . LEU A 1 424 ? -27.489 2.432 34.628 1.00 96.56 424 LEU A O 1
ATOM 3393 N N . GLN A 1 425 ? -29.512 2.521 33.673 1.00 96.00 425 GLN A N 1
ATOM 3394 C CA . GLN A 1 425 ? -30.044 1.412 34.463 1.00 96.00 425 GLN A CA 1
ATOM 3395 C C . GLN A 1 425 ? -29.326 0.098 34.145 1.00 96.00 425 GLN A C 1
ATOM 3397 O O . GLN A 1 425 ? -28.991 -0.628 35.074 1.00 96.00 425 GLN A O 1
ATOM 3402 N N . GLU A 1 426 ? -29.043 -0.199 32.873 1.00 96.38 426 GLU A N 1
ATOM 3403 C CA . GLU A 1 426 ? -28.288 -1.406 32.519 1.00 96.38 426 GLU A CA 1
ATOM 3404 C C . GLU A 1 426 ? -26.822 -1.321 32.986 1.00 96.38 426 GLU A C 1
ATOM 3406 O O . GLU A 1 426 ? -26.307 -2.298 33.522 1.00 96.38 426 GLU A O 1
ATOM 3411 N N . LEU A 1 427 ? -26.180 -0.145 32.909 1.00 95.00 427 LEU A N 1
ATOM 3412 C CA . LEU A 1 427 ? -24.848 0.077 33.496 1.00 95.00 427 LEU A CA 1
ATOM 3413 C C . LEU A 1 427 ? -24.818 -0.218 34.999 1.00 95.00 427 LEU A C 1
ATOM 3415 O O . LEU A 1 427 ? -23.904 -0.877 35.487 1.00 95.00 427 LEU A O 1
ATOM 3419 N N . VAL A 1 428 ? -25.822 0.253 35.741 1.00 96.25 428 VAL A N 1
ATOM 3420 C CA . VAL A 1 428 ? -25.933 -0.009 37.183 1.00 96.25 428 VAL A CA 1
ATOM 3421 C C . VAL A 1 428 ? -26.225 -1.480 37.465 1.00 96.25 428 VAL A C 1
ATOM 3423 O O . VAL A 1 428 ? -25.749 -1.994 38.475 1.00 96.25 428 VAL A O 1
ATOM 3426 N N . LEU A 1 429 ? -26.974 -2.168 36.600 1.00 94.81 429 LEU A N 1
ATOM 3427 C CA . LEU A 1 429 ? -27.220 -3.605 36.739 1.00 94.81 429 LEU A CA 1
ATOM 3428 C C . LEU A 1 429 ? -25.939 -4.434 36.569 1.00 94.81 429 LEU A C 1
ATOM 3430 O O . LEU A 1 429 ? -25.760 -5.389 37.323 1.00 94.81 429 LEU A O 1
ATOM 3434 N N . ASP A 1 430 ? -25.065 -4.076 35.623 1.00 92.81 430 ASP A N 1
ATOM 3435 C CA . ASP A 1 430 ? -23.832 -4.828 35.351 1.00 92.81 430 ASP A CA 1
ATOM 3436 C C . ASP A 1 430 ? -22.659 -4.416 36.279 1.00 92.81 430 ASP A C 1
ATOM 3438 O O . ASP A 1 430 ? -21.918 -5.286 36.735 1.00 92.81 430 ASP A O 1
ATOM 3442 N N . LEU A 1 431 ? -22.495 -3.126 36.611 1.00 93.75 431 LEU A N 1
ATOM 3443 C CA . LEU A 1 431 ? -21.371 -2.618 37.429 1.00 93.75 431 LEU A CA 1
ATOM 3444 C C . LEU A 1 431 ? -21.709 -2.408 38.913 1.00 93.75 431 LEU A C 1
ATOM 3446 O O . LEU A 1 431 ? -20.841 -2.500 39.782 1.00 93.75 431 LEU A O 1
ATOM 3450 N N . GLY A 1 432 ? -22.961 -2.070 39.214 1.00 94.69 432 GLY A N 1
ATOM 3451 C CA . GLY A 1 432 ? -23.363 -1.500 40.498 1.00 94.69 432 GLY A CA 1
ATOM 3452 C C . GLY A 1 432 ? -23.165 0.020 40.579 1.00 94.69 432 GLY A C 1
ATOM 3453 O O . GLY A 1 432 ? -22.349 0.624 39.884 1.00 94.69 432 GLY A O 1
ATOM 3454 N N . ILE A 1 433 ? -23.928 0.665 41.470 1.00 93.06 433 ILE A N 1
ATOM 3455 C CA . ILE A 1 433 ? -23.982 2.135 41.567 1.00 93.06 433 ILE A CA 1
ATOM 3456 C C . ILE A 1 433 ? -22.672 2.771 42.056 1.00 93.06 433 ILE A C 1
ATOM 3458 O O . ILE A 1 433 ? -22.321 3.862 41.618 1.00 93.06 433 ILE A O 1
ATOM 3462 N N . GLN A 1 434 ? -21.946 2.092 42.948 1.00 93.75 434 GLN A N 1
ATOM 3463 C CA . GLN A 1 434 ? -20.704 2.611 43.532 1.00 93.75 434 GLN A CA 1
ATOM 3464 C C . GLN A 1 434 ? -19.564 2.619 42.510 1.00 93.75 434 GLN A C 1
ATOM 3466 O O . GLN A 1 434 ? -18.845 3.609 42.397 1.00 93.75 434 GLN A O 1
ATOM 3471 N N . GLU A 1 435 ? -19.430 1.543 41.730 1.00 93.62 435 GLU A N 1
ATOM 3472 C CA . GLU A 1 435 ? -18.406 1.464 40.685 1.00 93.62 435 GLU A CA 1
ATOM 3473 C C . GLU A 1 435 ? -18.715 2.437 39.545 1.00 93.62 435 GLU A C 1
ATOM 3475 O O . GLU A 1 435 ? -17.821 3.136 39.075 1.00 93.62 435 GLU A O 1
ATOM 3480 N N . LEU A 1 436 ? -19.991 2.570 39.157 1.00 93.88 436 LEU A N 1
ATOM 3481 C CA . LEU A 1 436 ? -20.391 3.578 38.177 1.00 93.88 436 LEU A CA 1
ATOM 3482 C C . LEU A 1 436 ? -20.051 4.999 38.653 1.00 93.88 436 LEU A C 1
ATOM 3484 O O . LEU A 1 436 ? -19.494 5.772 37.879 1.00 93.88 436 LEU A O 1
ATOM 3488 N N . LYS A 1 437 ? -20.342 5.335 39.918 1.00 93.19 437 LYS A N 1
ATOM 3489 C CA . LYS A 1 437 ? -19.995 6.642 40.501 1.00 93.19 437 LYS A CA 1
ATOM 3490 C C . LYS A 1 437 ? -18.491 6.904 40.416 1.00 93.19 437 LYS A C 1
ATOM 3492 O O . LYS A 1 437 ? -18.087 7.934 39.890 1.00 93.19 437 LYS A O 1
ATOM 3497 N N . LYS A 1 438 ? -17.675 5.935 40.838 1.00 93.25 438 LYS A N 1
ATOM 3498 C CA . LYS A 1 438 ? -16.212 6.028 40.782 1.00 93.25 438 LYS A CA 1
ATOM 3499 C C . LYS A 1 438 ? -15.698 6.293 39.364 1.00 93.25 438 LYS A C 1
ATOM 3501 O O . LYS A 1 438 ? -14.852 7.161 39.194 1.00 93.25 438 LYS A O 1
ATOM 3506 N N . ARG A 1 439 ? -16.221 5.582 38.359 1.00 92.50 439 ARG A N 1
ATOM 3507 C CA . ARG A 1 439 ? -15.831 5.772 36.951 1.00 92.50 439 ARG A CA 1
ATOM 3508 C C . ARG A 1 439 ? -16.244 7.138 36.408 1.00 92.50 439 ARG A C 1
ATOM 3510 O O . ARG A 1 439 ? -15.491 7.748 35.661 1.00 92.50 439 ARG A O 1
ATOM 3517 N N . LEU A 1 440 ? -17.425 7.631 36.783 1.00 91.31 440 LEU A N 1
ATOM 3518 C CA . LEU A 1 440 ? -17.875 8.966 36.380 1.00 91.31 440 LEU A CA 1
ATOM 3519 C C . LEU A 1 440 ? -17.033 10.072 37.034 1.00 91.31 440 LEU A C 1
ATOM 3521 O O . LEU A 1 440 ? -16.819 11.099 36.404 1.00 91.31 440 LEU A O 1
ATOM 3525 N N . GLU A 1 441 ? -16.517 9.864 38.248 1.00 90.88 441 GLU A N 1
ATOM 3526 C CA . GLU A 1 441 ? -15.662 10.812 38.986 1.00 90.88 441 GLU A CA 1
ATOM 3527 C C . GLU A 1 441 ? -14.194 10.856 38.502 1.00 90.88 441 GLU A C 1
ATOM 3529 O O . GLU A 1 441 ? -13.417 11.692 38.968 1.00 90.88 441 GLU A O 1
ATOM 3534 N N . GLU A 1 442 ? -13.786 10.002 37.556 1.00 91.75 442 GLU A N 1
ATOM 3535 C CA . GLU A 1 442 ? -12.404 9.973 37.063 1.00 91.75 442 GLU A CA 1
ATOM 3536 C C . GLU A 1 442 ? -12.008 11.273 36.328 1.00 91.75 442 GLU A C 1
ATOM 3538 O O . GLU A 1 442 ? -12.714 11.702 35.408 1.00 91.75 442 GLU A O 1
ATOM 3543 N N . PRO A 1 443 ? -10.838 11.883 36.634 1.00 89.88 443 PRO A N 1
ATOM 3544 C CA . PRO A 1 443 ? -10.450 13.184 36.074 1.00 89.88 443 PRO A CA 1
ATOM 3545 C C . PRO A 1 443 ? -10.380 13.240 34.543 1.00 89.88 443 PRO A C 1
ATOM 3547 O O . PRO A 1 443 ? -10.604 14.294 33.957 1.00 89.88 443 PRO A O 1
ATOM 3550 N N . CYS A 1 444 ? -10.057 12.122 33.889 1.00 88.62 444 CYS A N 1
ATOM 3551 C CA . CYS A 1 444 ? -9.954 12.035 32.431 1.00 88.62 444 CYS A CA 1
ATOM 3552 C C . CYS A 1 444 ? -11.314 12.049 31.717 1.00 88.62 444 CYS A C 1
ATOM 3554 O O . CYS A 1 444 ? -11.359 12.388 30.538 1.00 88.62 444 CYS A O 1
ATOM 3556 N N . ILE A 1 445 ? -12.404 11.693 32.406 1.00 90.06 445 ILE A N 1
ATOM 3557 C CA . ILE A 1 445 ? -13.745 11.576 31.811 1.00 90.06 445 ILE A CA 1
ATOM 3558 C C . ILE A 1 445 ? -14.581 12.833 32.081 1.00 90.06 445 ILE A C 1
ATOM 3560 O O . ILE A 1 445 ? -15.447 13.176 31.282 1.00 90.06 445 ILE A O 1
ATOM 3564 N N . GLN A 1 446 ? -14.285 13.569 33.156 1.00 88.75 446 GLN A N 1
ATOM 3565 C CA . GLN A 1 446 ? -15.031 14.758 33.590 1.00 88.75 446 GLN A CA 1
ATOM 3566 C C . GLN A 1 446 ? -15.275 15.794 32.478 1.00 88.75 446 GLN A C 1
ATOM 3568 O O . GLN A 1 446 ? -16.386 16.308 32.369 1.00 88.75 446 GLN A O 1
ATOM 3573 N N . SER A 1 447 ? -14.293 16.051 31.605 1.00 90.31 447 SER A N 1
ATOM 3574 C CA . SER A 1 447 ? -14.442 16.994 30.482 1.00 90.31 447 SER A CA 1
ATOM 3575 C C . SER A 1 447 ? -15.495 16.575 29.454 1.00 90.31 447 SER A C 1
ATOM 3577 O O . SER A 1 447 ? -16.034 17.420 28.751 1.00 90.31 447 SER A O 1
ATOM 3579 N N . TYR A 1 448 ? -15.783 15.278 29.353 1.00 90.75 448 TYR A N 1
ATOM 3580 C CA . TYR A 1 448 ? -16.779 14.724 28.437 1.00 90.75 448 TYR A CA 1
ATOM 3581 C C . TYR A 1 448 ? -18.166 14.603 29.082 1.00 90.75 448 TYR A C 1
ATOM 3583 O O . TYR A 1 448 ? -19.116 14.229 28.408 1.00 90.75 448 TYR A O 1
ATOM 3591 N N . LEU A 1 449 ? -18.304 14.884 30.382 1.00 91.19 449 LEU A N 1
ATOM 3592 C CA . LEU A 1 449 ? -19.569 14.757 31.115 1.00 91.19 449 LEU A CA 1
ATOM 3593 C C . LEU A 1 449 ? -20.181 16.108 31.499 1.00 91.19 449 LEU A C 1
ATOM 3595 O O . LEU A 1 449 ? -21.237 16.127 32.130 1.00 91.19 449 LEU A O 1
ATOM 3599 N N . THR A 1 450 ? -19.553 17.220 31.111 1.00 89.12 450 THR A N 1
ATOM 3600 C CA . THR A 1 450 ? -19.968 18.584 31.469 1.00 89.12 450 THR A CA 1
ATOM 3601 C C . THR A 1 450 ? -21.430 18.861 31.117 1.00 89.12 450 THR A C 1
ATOM 3603 O O . THR A 1 450 ? -22.179 19.346 31.955 1.00 89.12 450 THR A O 1
ATOM 3606 N N . GLU A 1 451 ? -21.878 18.464 29.926 1.00 89.88 451 GLU A N 1
ATOM 3607 C CA . GLU A 1 451 ? -23.261 18.693 29.478 1.00 89.88 451 GLU A CA 1
ATOM 3608 C C . GLU A 1 451 ? -24.273 17.693 30.069 1.00 89.88 451 GLU A C 1
ATOM 3610 O O . GLU A 1 451 ? -25.481 17.949 30.076 1.00 89.88 451 GLU A O 1
ATOM 3615 N N . MET A 1 452 ? -23.802 16.565 30.615 1.00 90.19 452 MET A N 1
ATOM 3616 C CA . MET A 1 452 ? -24.645 15.585 31.310 1.00 90.19 452 MET A CA 1
ATOM 3617 C C . MET A 1 452 ? -24.841 15.956 32.791 1.00 90.19 452 MET A C 1
ATOM 3619 O O . MET A 1 452 ? -25.939 15.795 33.338 1.00 90.19 452 MET A O 1
ATOM 3623 N N . PHE A 1 453 ? -23.797 16.503 33.421 1.00 91.88 453 PHE A N 1
ATOM 3624 C CA . PHE A 1 453 ? -23.788 17.039 34.784 1.00 91.88 453 PHE A CA 1
ATOM 3625 C C . PHE A 1 453 ? -23.459 18.544 34.782 1.00 91.88 453 PHE A C 1
ATOM 3627 O O . PHE A 1 453 ? -22.408 18.940 35.292 1.00 91.88 453 PHE A O 1
ATOM 3634 N N . PRO A 1 454 ? -24.337 19.393 34.215 1.00 90.25 454 PRO A N 1
ATOM 3635 C CA . PRO A 1 454 ? -24.088 20.828 34.122 1.00 90.25 454 PRO A CA 1
ATOM 3636 C C . PRO A 1 454 ? -23.990 21.460 35.512 1.00 90.25 454 PRO A C 1
ATOM 3638 O O . PRO A 1 454 ? -24.794 21.148 36.388 1.00 90.25 454 PRO A O 1
ATOM 3641 N N . VAL A 1 455 ? -23.023 22.359 35.697 1.00 85.88 455 VAL A N 1
ATOM 3642 C CA . VAL A 1 455 ? -22.859 23.168 36.924 1.00 85.88 455 VAL A CA 1
ATOM 3643 C C . VAL A 1 455 ? -22.960 24.671 36.622 1.00 85.88 455 VAL A C 1
ATOM 3645 O O . VAL A 1 455 ? -23.101 25.471 37.535 1.00 85.88 455 VAL A O 1
ATOM 3648 N N . ASP A 1 456 ? -22.954 25.060 35.345 1.00 85.19 456 ASP A N 1
ATOM 3649 C CA . ASP A 1 456 ? -22.852 26.466 34.930 1.00 85.19 456 ASP A CA 1
ATOM 3650 C C . ASP A 1 456 ? -24.169 27.251 35.039 1.00 85.19 456 ASP A C 1
ATOM 3652 O O . ASP A 1 456 ? -24.157 28.471 35.195 1.00 85.19 456 ASP A O 1
ATOM 3656 N N . ASP A 1 457 ? -25.312 26.569 34.916 1.00 86.81 457 ASP A N 1
ATOM 3657 C CA . ASP A 1 457 ? -26.644 27.180 34.909 1.00 86.81 457 ASP A CA 1
ATOM 3658 C C . ASP A 1 457 ? -27.585 26.434 35.858 1.00 86.81 457 ASP A C 1
ATOM 3660 O O . ASP A 1 457 ? -27.816 25.231 35.714 1.00 86.81 457 ASP A O 1
ATOM 3664 N N . VAL A 1 458 ? -28.177 27.171 36.799 1.00 88.19 458 VAL A N 1
ATOM 3665 C CA . VAL A 1 458 ? -29.100 26.669 37.824 1.00 88.19 458 VAL A CA 1
ATOM 3666 C C . VAL A 1 458 ? -30.251 25.871 37.211 1.00 88.19 458 VAL A 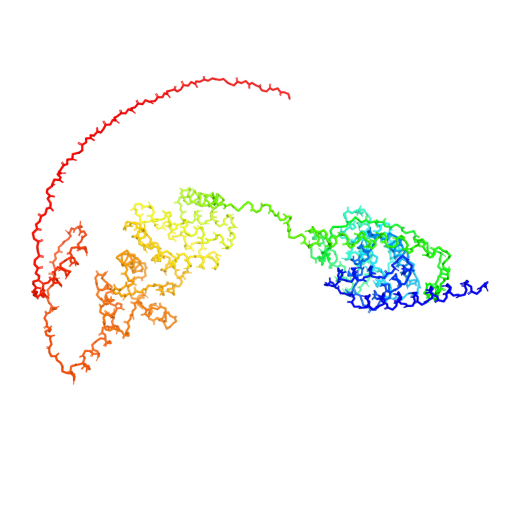C 1
ATOM 3668 O O . VAL A 1 458 ? -30.642 24.834 37.758 1.00 88.19 458 VAL A O 1
ATOM 3671 N N . ASP A 1 459 ? -30.803 26.318 36.081 1.00 87.81 459 ASP A N 1
ATOM 3672 C CA . ASP A 1 459 ? -31.957 25.659 35.470 1.00 87.81 459 ASP A CA 1
ATOM 3673 C C . ASP A 1 459 ? -31.567 24.325 34.818 1.00 87.81 459 ASP A C 1
ATOM 3675 O O . ASP A 1 459 ? -32.261 23.318 35.012 1.00 87.81 459 ASP A O 1
ATOM 3679 N N . LYS A 1 460 ? -30.414 24.273 34.136 1.00 89.25 460 LYS A N 1
ATOM 3680 C CA . LYS A 1 460 ? -29.840 23.025 33.600 1.00 89.25 460 LYS A CA 1
ATOM 3681 C C . LYS A 1 460 ? -29.474 22.054 34.726 1.00 89.25 460 LYS A C 1
ATOM 3683 O O . LYS A 1 460 ? -29.833 20.875 34.669 1.00 89.25 460 LYS A O 1
ATOM 3688 N N . THR A 1 461 ? -28.858 22.553 35.798 1.00 90.44 461 THR A N 1
ATOM 3689 C CA . THR A 1 461 ? -28.500 21.778 36.995 1.00 90.44 461 THR A CA 1
ATOM 3690 C C . THR A 1 461 ? -29.739 21.142 37.632 1.00 90.44 461 THR A C 1
ATOM 3692 O O . THR A 1 461 ? -29.774 19.933 37.875 1.00 90.44 461 THR A O 1
ATOM 3695 N N . ARG A 1 462 ? -30.816 21.915 37.843 1.00 90.25 462 ARG A N 1
ATOM 3696 C CA . ARG A 1 462 ? -32.097 21.398 38.366 1.00 90.25 462 ARG A CA 1
ATOM 3697 C C . ARG A 1 462 ? -32.722 20.365 37.438 1.00 90.25 462 ARG A C 1
ATOM 3699 O O . ARG A 1 462 ? -33.236 19.352 37.916 1.00 90.25 462 ARG A O 1
ATOM 3706 N N . PHE A 1 463 ? -32.691 20.612 36.129 1.00 91.44 463 PHE A N 1
ATOM 3707 C CA . PHE A 1 463 ? -33.235 19.695 35.132 1.00 91.44 463 PHE A CA 1
ATOM 3708 C C . PHE A 1 463 ? -32.536 18.331 35.181 1.00 91.44 463 PHE A C 1
ATOM 3710 O O . PHE A 1 463 ? -33.212 17.303 35.279 1.00 91.44 463 PHE A O 1
ATOM 3717 N N . SER A 1 464 ? -31.201 18.323 35.191 1.00 93.62 464 SER A N 1
ATOM 3718 C CA . SER A 1 464 ? -30.408 17.095 35.285 1.00 93.62 464 SER A CA 1
ATOM 3719 C C . SER A 1 464 ? -30.644 16.370 36.620 1.00 93.62 464 SER A C 1
ATOM 3721 O O . SER A 1 464 ? -31.007 15.191 36.618 1.00 93.62 464 SER A O 1
ATOM 3723 N N . ILE A 1 465 ? -30.602 17.076 37.763 1.00 92.88 465 ILE A N 1
ATOM 3724 C CA . ILE A 1 465 ? -30.903 16.499 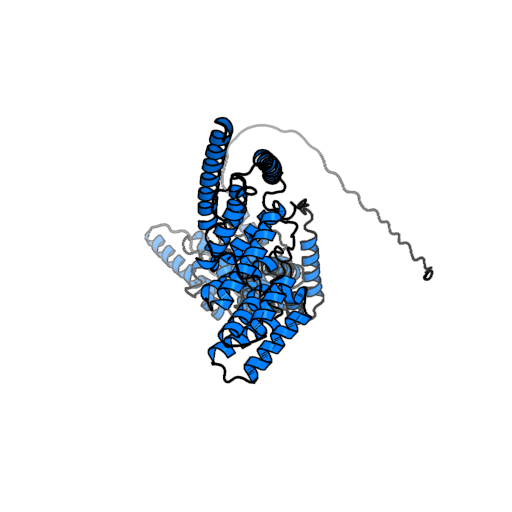39.090 1.00 92.88 465 ILE A CA 1
ATOM 3725 C C . ILE A 1 465 ? -32.264 15.788 39.102 1.00 92.88 465 ILE A C 1
ATOM 3727 O O . ILE A 1 465 ? -32.365 14.658 39.585 1.00 92.88 465 ILE A O 1
ATOM 3731 N N . ASN A 1 466 ? -33.303 16.435 38.570 1.00 93.69 466 ASN A N 1
ATOM 3732 C CA . ASN A 1 466 ? -34.659 15.886 38.535 1.00 93.69 466 ASN A CA 1
ATOM 3733 C C . ASN A 1 466 ? -34.776 14.658 37.628 1.00 93.69 466 ASN A C 1
ATOM 3735 O O . ASN A 1 466 ? -35.540 13.737 37.918 1.00 93.69 466 ASN A O 1
ATOM 3739 N N . PHE A 1 467 ? -34.030 14.626 36.525 1.00 94.44 467 PHE A N 1
ATOM 3740 C CA . PHE A 1 467 ? -33.984 13.451 35.666 1.00 94.44 467 PHE A CA 1
ATOM 3741 C C . PHE A 1 467 ? -33.338 12.261 36.386 1.00 94.44 467 PHE A C 1
ATOM 3743 O O . PHE A 1 467 ? -33.946 11.191 36.459 1.00 94.44 467 PHE A O 1
ATOM 3750 N N . PHE A 1 468 ? -32.148 12.448 36.966 1.00 94.88 468 PHE A N 1
ATOM 3751 C CA . PHE A 1 468 ? -31.420 11.376 37.650 1.00 94.88 468 PHE A CA 1
ATOM 3752 C C . PHE A 1 468 ? -32.166 10.849 38.886 1.00 94.88 468 PHE A C 1
ATOM 3754 O O . PHE A 1 468 ? -32.144 9.644 39.143 1.00 94.88 468 PHE A O 1
ATOM 3761 N N . THR A 1 469 ? -32.897 11.693 39.625 1.00 93.75 469 THR A N 1
ATOM 3762 C CA . THR A 1 469 ? -33.783 11.216 40.704 1.00 93.75 469 THR A CA 1
ATOM 3763 C C . THR A 1 469 ? -34.961 10.415 40.178 1.00 93.75 469 THR A C 1
ATOM 3765 O O . THR A 1 469 ? -35.257 9.358 40.733 1.00 93.75 469 THR A O 1
ATOM 3768 N N . ALA A 1 470 ? -35.606 10.869 39.100 1.00 92.25 470 ALA A N 1
ATOM 3769 C CA . ALA A 1 470 ? -36.765 10.192 38.522 1.00 92.25 470 ALA A CA 1
ATOM 3770 C C . ALA A 1 470 ? -36.436 8.783 37.999 1.00 92.25 470 ALA A C 1
ATOM 3772 O O . ALA A 1 470 ? -37.298 7.905 38.005 1.00 92.25 470 ALA A O 1
ATOM 3773 N N . ILE A 1 471 ? -35.194 8.543 37.566 1.00 93.00 471 ILE A N 1
ATOM 3774 C CA . ILE A 1 471 ? -34.733 7.213 37.130 1.00 93.00 471 ILE A CA 1
ATOM 3775 C C . ILE A 1 471 ? -34.170 6.347 38.269 1.00 93.00 471 ILE A C 1
ATOM 3777 O O . ILE A 1 471 ? -33.804 5.197 38.018 1.00 93.00 471 ILE A O 1
ATOM 3781 N N . GLY A 1 472 ? -34.122 6.872 39.501 1.00 90.94 472 GLY A N 1
ATOM 3782 C CA . GLY A 1 472 ? -33.636 6.173 40.696 1.00 90.94 472 GLY A CA 1
ATOM 3783 C C . GLY A 1 472 ? -32.123 6.255 40.930 1.00 90.94 472 GLY A C 1
ATOM 3784 O O . GLY A 1 472 ? -31.604 5.516 41.759 1.00 90.94 472 GLY A O 1
ATOM 3785 N N . LEU A 1 473 ? -31.411 7.143 40.228 1.00 93.50 473 LEU A N 1
ATOM 3786 C CA . LEU A 1 473 ? -29.946 7.286 40.256 1.00 93.50 473 LEU A CA 1
ATOM 3787 C C . LEU A 1 473 ? -29.491 8.623 40.870 1.00 93.50 473 LEU A C 1
ATOM 3789 O O . LEU A 1 473 ? -28.470 9.191 40.488 1.00 93.50 473 LEU A O 1
ATOM 3793 N N . GLY A 1 474 ? -30.247 9.142 41.842 1.00 90.00 474 GLY A N 1
ATOM 3794 C CA . GLY A 1 474 ? -30.003 10.456 42.451 1.00 90.00 474 GLY A CA 1
ATOM 3795 C C . GLY A 1 474 ? -28.686 10.593 43.233 1.00 90.00 474 GLY A C 1
ATOM 3796 O O . GLY A 1 474 ? -28.281 11.718 43.516 1.00 90.00 474 GLY A O 1
ATOM 3797 N N . SER A 1 475 ? -28.013 9.485 43.561 1.00 91.00 475 SER A N 1
ATOM 3798 C CA . SER A 1 475 ? -26.684 9.474 44.195 1.00 91.00 475 SER A CA 1
ATOM 3799 C C . SER A 1 475 ? -25.563 9.943 43.262 1.00 91.00 475 SER A C 1
ATOM 3801 O O . SER A 1 475 ? -24.486 10.295 43.728 1.00 91.00 475 SER A O 1
ATOM 3803 N N . LEU A 1 476 ? -25.796 9.951 41.944 1.00 90.56 476 LEU A N 1
ATOM 3804 C CA . LEU A 1 476 ? -24.822 10.436 40.962 1.00 90.56 476 LEU A CA 1
ATOM 3805 C C . LEU A 1 476 ? -24.769 11.970 40.887 1.00 90.56 476 LEU A C 1
ATOM 3807 O O . LEU A 1 476 ? -23.836 12.517 40.317 1.00 90.56 476 LEU A O 1
ATOM 3811 N N . THR A 1 477 ? -25.746 12.675 41.468 1.00 91.88 477 THR A N 1
ATOM 3812 C CA . THR A 1 477 ? -25.862 14.141 41.378 1.00 91.88 477 THR A CA 1
ATOM 3813 C C . THR A 1 477 ? -25.544 14.845 42.701 1.00 91.88 477 THR A C 1
ATOM 3815 O O . THR A 1 477 ? -26.099 15.907 42.978 1.00 91.88 477 THR A O 1
ATOM 3818 N N . GLU A 1 478 ? -24.739 14.243 43.579 1.00 88.62 478 GLU A N 1
ATOM 3819 C CA . GLU A 1 478 ? -24.398 14.825 44.889 1.00 88.62 478 GLU A CA 1
ATOM 3820 C C . GLU A 1 478 ? -23.646 16.157 44.741 1.00 88.62 478 GLU A C 1
ATOM 3822 O O . GLU A 1 478 ? -24.077 17.163 45.304 1.00 88.62 478 GLU A O 1
ATOM 3827 N N . THR A 1 479 ? -22.626 16.203 43.882 1.00 87.25 479 THR A N 1
ATOM 3828 C CA . THR A 1 479 ? -21.838 17.411 43.568 1.00 87.25 479 THR A CA 1
ATOM 3829 C C . THR A 1 479 ? -22.704 18.554 43.023 1.00 87.25 479 THR A C 1
ATOM 3831 O O . THR A 1 479 ? -22.571 19.708 43.433 1.00 87.25 479 THR A O 1
ATOM 3834 N N . MET A 1 480 ? -23.669 18.234 42.157 1.00 87.19 480 MET A N 1
ATOM 3835 C CA . MET A 1 480 ? -24.639 19.192 41.609 1.00 87.19 480 MET A CA 1
ATOM 3836 C C . MET A 1 480 ? -25.590 19.750 42.680 1.00 87.19 480 MET A C 1
ATOM 3838 O O . MET A 1 480 ? -26.039 20.890 42.609 1.00 87.19 480 MET A O 1
ATOM 3842 N N . ARG A 1 481 ? -25.934 18.951 43.699 1.00 88.81 481 ARG A N 1
ATOM 3843 C CA . ARG A 1 481 ? -26.768 19.422 44.818 1.00 88.81 481 ARG A CA 1
ATOM 3844 C C . ARG A 1 481 ? -25.988 20.322 45.764 1.00 88.81 481 ARG A C 1
ATOM 3846 O O . ARG A 1 481 ? -26.576 21.232 46.340 1.00 88.81 481 ARG A O 1
ATOM 3853 N N . GLU A 1 482 ? -24.707 20.043 45.974 1.00 87.31 482 GLU A N 1
ATOM 3854 C CA . GLU A 1 482 ? -23.834 20.845 46.835 1.00 87.31 482 GLU A CA 1
ATOM 3855 C C . GLU A 1 482 ? -23.575 22.229 46.238 1.00 87.31 482 GLU A C 1
ATOM 3857 O O . GLU A 1 482 ? -23.759 23.233 46.926 1.00 87.31 482 GLU A O 1
ATOM 3862 N N . THR A 1 483 ? -23.258 22.285 44.945 1.00 83.12 483 THR A N 1
ATOM 3863 C CA . THR A 1 483 ? -23.100 23.536 44.181 1.00 83.12 483 THR A CA 1
ATOM 3864 C C . THR A 1 483 ? -24.378 24.374 44.212 1.00 83.12 483 THR A C 1
ATOM 3866 O O . THR A 1 483 ? -24.343 25.534 44.620 1.00 83.12 483 THR A O 1
ATOM 3869 N N . LEU A 1 484 ? -25.537 23.757 43.959 1.00 83.81 484 LEU A N 1
ATOM 3870 C CA . LEU A 1 484 ? -26.827 24.451 43.998 1.00 83.81 484 LEU A CA 1
ATOM 3871 C C . LEU A 1 484 ? -27.215 24.952 45.403 1.00 83.81 484 LEU A C 1
ATOM 3873 O O . LEU A 1 484 ? -27.845 26.003 45.542 1.00 83.81 484 LEU A O 1
ATOM 3877 N N . LYS A 1 485 ? -26.835 24.235 46.472 1.00 79.88 485 LYS A N 1
ATOM 3878 C CA . LYS A 1 485 ? -27.004 24.712 47.859 1.00 79.88 485 LYS A CA 1
ATOM 3879 C C . LYS A 1 485 ? -26.105 25.914 48.152 1.00 79.88 485 LYS A C 1
ATOM 3881 O O . LYS A 1 485 ? -26.574 26.855 48.786 1.00 79.88 485 LYS A O 1
ATOM 3886 N N . GLY A 1 486 ? -24.855 25.899 47.684 1.00 66.25 486 GLY A N 1
ATOM 3887 C CA . GLY A 1 486 ? -23.917 27.020 47.819 1.00 66.25 486 GLY A CA 1
ATOM 3888 C C . GLY A 1 486 ? -24.399 28.291 47.111 1.00 66.25 486 GLY A C 1
ATOM 3889 O O . GLY A 1 486 ? -24.316 29.384 47.671 1.00 66.25 486 GLY A O 1
ATOM 3890 N N . GLU A 1 487 ? -24.996 28.142 45.929 1.00 60.50 487 GLU A N 1
ATOM 3891 C CA . GLU A 1 487 ? -25.629 29.237 45.181 1.00 60.50 487 GLU A CA 1
ATOM 3892 C C . GLU A 1 487 ? -26.917 29.738 45.850 1.00 60.50 487 GLU A C 1
ATOM 3894 O O . GLU A 1 487 ? -27.168 30.936 45.941 1.00 60.50 487 GLU A O 1
ATOM 3899 N N . THR A 1 488 ? -27.725 28.833 46.410 1.00 57.75 488 THR A N 1
ATOM 3900 C CA . THR A 1 488 ? -28.943 29.220 47.144 1.00 57.75 488 THR A CA 1
ATOM 3901 C C . THR A 1 488 ? -28.606 29.979 48.435 1.00 57.75 488 THR A C 1
ATOM 3903 O O . THR A 1 488 ? -29.314 30.918 48.792 1.00 57.75 488 THR A O 1
ATOM 3906 N N . LEU A 1 489 ? -27.512 29.619 49.116 1.00 53.53 489 LEU A N 1
ATOM 3907 C CA . LEU A 1 489 ? -27.010 30.330 50.299 1.00 53.53 489 LEU A CA 1
ATOM 3908 C C . LEU A 1 489 ? -26.446 31.719 49.951 1.00 53.53 489 LEU A C 1
ATOM 3910 O O . LEU A 1 489 ? -26.661 32.661 50.704 1.00 53.53 489 LEU A O 1
ATOM 3914 N N . THR A 1 490 ? -25.793 31.879 48.795 1.00 48.81 490 THR A N 1
ATOM 3915 C CA . THR A 1 490 ? -25.297 33.189 48.323 1.00 48.81 490 THR A CA 1
ATOM 3916 C C . THR A 1 490 ? -26.412 34.105 47.805 1.00 48.81 490 THR A C 1
ATOM 3918 O O . THR A 1 490 ? -26.311 35.320 47.945 1.00 48.81 490 THR A O 1
ATOM 3921 N N . ILE A 1 491 ? -27.514 33.552 47.283 1.00 47.53 491 ILE A N 1
ATOM 3922 C CA . ILE A 1 491 ? -28.712 34.320 46.894 1.00 47.53 491 ILE A CA 1
ATOM 3923 C C . ILE A 1 491 ? -29.552 34.731 48.121 1.00 47.53 491 ILE A C 1
ATOM 3925 O O . ILE A 1 491 ? -30.189 35.784 48.104 1.00 47.53 491 ILE A O 1
ATOM 3929 N N . GLN A 1 492 ? -29.530 33.963 49.218 1.00 43.06 492 GLN A N 1
ATOM 3930 C CA . GLN A 1 492 ? -30.232 34.324 50.462 1.00 43.06 492 GLN A CA 1
ATOM 3931 C C . GLN A 1 492 ? -29.625 35.541 51.188 1.00 43.06 492 GLN A C 1
ATOM 3933 O O . GLN A 1 492 ? -30.373 36.269 51.838 1.00 43.06 492 GLN A O 1
ATOM 3938 N N . ASP A 1 493 ? -28.338 35.846 50.986 1.00 42.72 493 ASP A N 1
ATOM 3939 C CA . ASP A 1 493 ? -27.713 37.109 51.427 1.00 42.72 493 ASP A CA 1
ATOM 3940 C C . ASP A 1 493 ? -28.040 38.311 50.505 1.00 42.72 493 ASP A C 1
ATOM 3942 O O . ASP A 1 493 ? -27.686 39.454 50.797 1.00 42.72 493 ASP A O 1
ATOM 3946 N N . GLY A 1 494 ? -28.774 38.074 49.409 1.00 38.78 494 GLY A N 1
ATOM 3947 C CA . GLY A 1 494 ? -29.184 39.057 48.404 1.00 38.78 494 GLY A CA 1
ATOM 3948 C C . GLY A 1 494 ? -30.692 39.068 48.117 1.00 38.78 494 GLY A C 1
ATOM 3949 O O . GLY A 1 494 ? -31.082 39.273 46.979 1.00 38.78 494 GLY A O 1
ATOM 3950 N N . GLY A 1 495 ? -31.538 38.832 49.126 1.00 35.97 495 GLY A N 1
ATOM 3951 C CA . GLY A 1 495 ? -32.959 39.217 49.177 1.00 35.97 495 GLY A CA 1
ATOM 3952 C C . GLY A 1 495 ? -33.906 38.790 48.038 1.00 35.97 495 GLY A C 1
ATOM 3953 O O . GLY A 1 495 ? -34.087 39.531 47.081 1.00 35.97 495 GLY A O 1
ATOM 3954 N N . GLN A 1 496 ? -34.673 37.711 48.248 1.00 28.94 496 GLN A N 1
ATOM 3955 C CA . GLN A 1 496 ? -36.151 37.688 48.164 1.00 28.94 496 GLN A CA 1
ATOM 3956 C C . GLN A 1 496 ? -36.693 36.294 48.531 1.00 28.94 496 GLN A C 1
ATOM 3958 O O . GLN A 1 496 ? -36.397 35.293 47.883 1.00 28.94 496 GLN A O 1
ATOM 3963 N N . GLU A 1 497 ? -37.525 36.240 49.574 1.00 38.28 497 GLU A N 1
ATOM 3964 C CA . GLU A 1 497 ? -38.291 35.058 49.978 1.00 38.28 497 GLU A CA 1
ATOM 3965 C C . GLU A 1 497 ? -39.278 34.631 48.879 1.00 38.28 497 GLU A C 1
ATOM 3967 O O . GLU A 1 497 ? -40.191 35.382 48.540 1.00 38.28 497 GLU A O 1
ATOM 3972 N N . THR A 1 498 ? -39.173 33.391 48.387 1.00 29.08 498 THR A N 1
ATOM 3973 C CA . THR A 1 498 ? -40.316 32.670 47.799 1.00 29.08 498 THR A CA 1
ATOM 3974 C C . THR A 1 498 ? -40.290 31.177 48.168 1.00 29.08 498 THR A C 1
ATOM 3976 O O . THR A 1 498 ? -39.466 30.404 47.700 1.00 29.08 498 THR A O 1
ATOM 3979 N N . ASN A 1 499 ? -41.220 30.812 49.060 1.00 28.73 499 ASN A N 1
ATOM 3980 C CA . ASN A 1 499 ? -41.798 29.495 49.371 1.00 28.73 499 ASN A CA 1
ATOM 3981 C C . ASN A 1 499 ? -40.967 28.213 49.152 1.00 28.73 499 ASN A C 1
ATOM 3983 O O . ASN A 1 499 ? -41.100 27.505 48.156 1.00 28.73 499 ASN A O 1
ATOM 3987 N N . THR A 1 500 ? -40.287 27.802 50.218 1.00 36.94 500 THR A N 1
ATOM 3988 C CA . THR A 1 500 ? -39.936 26.413 50.536 1.00 36.94 500 THR A CA 1
ATOM 3989 C C . THR A 1 500 ? -41.145 25.655 51.102 1.00 36.94 500 THR A C 1
ATOM 3991 O O . THR A 1 500 ? -41.336 25.622 52.313 1.00 36.94 500 THR A O 1
ATOM 3994 N N . ARG A 1 501 ? -41.964 25.014 50.259 1.00 36.25 501 ARG A N 1
ATOM 3995 C CA . ARG A 1 501 ? -42.874 23.924 50.682 1.00 36.25 501 ARG A CA 1
ATOM 3996 C C . ARG A 1 501 ? -43.177 22.988 49.515 1.00 36.25 501 ARG A C 1
ATOM 3998 O O . ARG A 1 501 ? -44.115 23.256 48.783 1.00 36.25 501 ARG A O 1
ATOM 4005 N N . GLU A 1 502 ? -42.392 21.922 49.366 1.00 32.78 502 GLU A N 1
ATOM 4006 C CA . GLU A 1 502 ? -42.777 20.658 48.701 1.00 32.78 502 GLU A CA 1
ATOM 4007 C C . GLU A 1 502 ? -41.611 19.654 48.820 1.00 32.78 502 GLU A C 1
ATOM 4009 O O . GLU A 1 502 ? -40.934 19.310 47.860 1.00 32.78 502 GLU A O 1
ATOM 4014 N N . PHE A 1 503 ? -41.312 19.229 50.046 1.00 32.91 503 PHE A N 1
ATOM 4015 C CA . PHE A 1 503 ? -40.459 18.070 50.317 1.00 32.91 503 PHE A CA 1
ATOM 4016 C C . PHE A 1 503 ? -40.982 17.410 51.587 1.00 32.91 503 PHE A C 1
ATOM 4018 O O . PHE A 1 503 ? -40.420 17.611 52.652 1.00 32.91 503 PHE A O 1
ATOM 4025 N N . GLU A 1 504 ? -42.102 16.697 51.481 1.00 33.06 504 GLU A N 1
ATOM 4026 C CA . GLU A 1 504 ? -42.471 15.604 52.387 1.00 33.06 504 GLU A CA 1
ATOM 4027 C C . GLU A 1 504 ? -43.692 14.851 51.824 1.00 33.06 504 GLU A C 1
ATOM 4029 O O . GLU A 1 504 ? -44.675 15.475 51.441 1.00 33.06 504 GLU A O 1
ATOM 4034 N N . GLU A 1 505 ? -43.572 13.516 51.792 1.00 30.30 505 GLU A N 1
ATOM 4035 C CA . GLU A 1 505 ? -44.563 12.453 51.504 1.00 30.30 505 GLU A CA 1
ATOM 4036 C C . GLU A 1 505 ? -44.460 11.720 50.153 1.00 30.30 505 GLU A C 1
ATOM 4038 O O . GLU A 1 505 ? -44.923 12.184 49.117 1.00 30.30 505 GLU A O 1
ATOM 4043 N N . ALA A 1 506 ? -43.916 10.494 50.210 1.00 28.34 506 ALA A N 1
ATOM 4044 C CA . ALA A 1 506 ? -44.619 9.270 49.793 1.00 28.34 506 ALA A CA 1
ATOM 4045 C C . ALA A 1 506 ? -43.732 8.035 50.048 1.00 28.34 506 ALA A C 1
ATOM 4047 O O . ALA A 1 506 ? -43.045 7.527 49.162 1.00 28.34 506 ALA A O 1
ATOM 4048 N N . GLY A 1 507 ? -43.757 7.542 51.287 1.00 28.86 507 GLY A N 1
ATOM 4049 C CA . GLY A 1 507 ? -43.433 6.151 51.576 1.00 28.86 507 GLY A CA 1
ATOM 4050 C C . GLY A 1 507 ? -44.686 5.288 51.418 1.00 28.86 507 GLY A C 1
ATOM 4051 O O . GLY A 1 507 ? -45.677 5.538 52.094 1.00 28.86 507 GLY A O 1
ATOM 4052 N N . GLY A 1 508 ? -44.599 4.258 50.569 1.00 29.72 508 GLY A N 1
ATOM 4053 C CA . GLY A 1 508 ? -45.454 3.065 50.597 1.00 29.72 508 GLY A CA 1
ATOM 4054 C C . GLY A 1 508 ? -46.620 3.015 49.601 1.00 29.72 508 GLY A C 1
ATOM 4055 O O . GLY A 1 508 ? -47.629 3.674 49.807 1.00 29.72 508 GLY A O 1
ATOM 4056 N N . ALA A 1 509 ? -46.506 2.158 48.576 1.00 26.52 509 ALA A N 1
ATOM 4057 C CA . ALA A 1 509 ? -47.473 1.105 48.213 1.00 26.52 509 ALA A CA 1
ATOM 4058 C C . ALA A 1 509 ? -47.068 0.408 46.896 1.00 26.52 509 ALA A C 1
ATOM 4060 O O . ALA A 1 509 ? -46.229 0.887 46.142 1.00 26.52 509 ALA A O 1
ATOM 4061 N N . GLU A 1 510 ? -47.633 -0.779 46.707 1.00 30.03 510 GLU A N 1
ATOM 4062 C CA . GLU A 1 510 ? -47.202 -1.905 45.881 1.00 30.03 510 GLU A CA 1
ATOM 4063 C C . GLU A 1 510 ? -47.415 -1.784 44.358 1.00 30.03 510 GLU A C 1
ATOM 4065 O O . GLU A 1 510 ? -48.057 -0.873 43.845 1.00 30.03 510 GLU A O 1
ATOM 4070 N N . ARG A 1 511 ? -46.840 -2.784 43.672 1.00 45.06 511 ARG A N 1
ATOM 4071 C CA . ARG A 1 511 ? -46.920 -3.147 42.249 1.00 45.06 511 ARG A CA 1
ATOM 4072 C C . ARG A 1 511 ? -48.290 -2.904 41.596 1.00 45.06 511 ARG A C 1
ATOM 4074 O O . ARG A 1 511 ? -49.262 -3.522 42.005 1.00 45.06 511 ARG A O 1
ATOM 4081 N N . ASP A 1 512 ? -48.282 -2.153 40.494 1.00 30.14 512 ASP A N 1
ATOM 4082 C CA . ASP A 1 512 ? -48.799 -2.596 39.189 1.00 30.14 512 ASP A CA 1
ATOM 4083 C C . ASP A 1 512 ? -48.228 -1.715 38.052 1.00 30.14 512 ASP A C 1
ATOM 4085 O O . ASP A 1 512 ? -48.060 -0.503 38.196 1.00 30.14 512 ASP A O 1
ATOM 4089 N N . ASP A 1 513 ? -47.850 -2.367 36.948 1.00 44.22 513 ASP A N 1
ATOM 4090 C CA . ASP A 1 513 ? -47.214 -1.818 35.741 1.00 44.22 513 ASP A CA 1
ATOM 4091 C C . ASP A 1 513 ? -48.212 -1.003 34.892 1.00 44.22 513 ASP A C 1
ATOM 4093 O O . ASP A 1 513 ? -48.929 -1.590 34.088 1.00 44.22 513 ASP A O 1
ATOM 4097 N N . GLU A 1 514 ? -48.215 0.334 34.982 1.00 35.41 514 GLU A N 1
ATOM 4098 C CA . GLU A 1 514 ? -48.683 1.217 33.894 1.00 35.41 514 GLU A CA 1
ATOM 4099 C C . GLU A 1 514 ? -47.860 2.527 33.831 1.00 35.41 514 GLU A C 1
ATOM 4101 O O . GLU A 1 514 ? -47.592 3.183 34.838 1.00 35.41 514 GLU A O 1
ATOM 4106 N N . ASP A 1 515 ? -47.430 2.896 32.618 1.00 44.91 515 ASP A N 1
ATOM 4107 C CA . ASP A 1 515 ? -46.555 4.032 32.277 1.00 44.91 515 ASP A CA 1
ATOM 4108 C C . ASP A 1 515 ? -47.148 5.402 32.702 1.00 44.91 515 ASP A C 1
ATOM 4110 O O . ASP A 1 515 ? -47.913 6.024 31.966 1.00 44.91 515 ASP A O 1
ATOM 4114 N N . GLN A 1 516 ? -46.754 5.925 33.872 1.00 34.41 516 GLN A N 1
ATOM 4115 C CA . GLN A 1 516 ? -47.231 7.226 34.391 1.00 34.41 516 GLN A CA 1
ATOM 4116 C C . GLN A 1 516 ? -46.345 8.445 34.060 1.00 34.41 516 GLN A C 1
ATOM 4118 O O . GLN A 1 516 ? -46.637 9.567 34.483 1.00 34.41 516 GLN A O 1
ATOM 4123 N N . THR A 1 517 ? -45.264 8.287 33.290 1.00 42.88 517 THR A N 1
ATOM 4124 C CA . THR A 1 517 ? -44.328 9.405 33.032 1.00 42.88 517 THR A CA 1
ATOM 4125 C C . THR A 1 517 ? -44.858 10.446 32.034 1.00 42.88 517 THR A C 1
ATOM 4127 O O . THR A 1 517 ? -44.411 11.593 32.052 1.00 42.88 517 THR A O 1
ATOM 4130 N N . SER A 1 518 ? -45.857 10.097 31.218 1.00 40.28 518 SER A N 1
ATOM 4131 C CA . SER A 1 518 ? -46.514 11.011 30.270 1.00 40.28 518 SER A CA 1
ATOM 4132 C C . SER A 1 518 ? -47.582 11.895 30.935 1.00 40.28 518 SER A C 1
ATOM 4134 O O . SER A 1 518 ? -47.730 13.069 30.592 1.00 40.28 518 SER A O 1
ATOM 4136 N N . THR A 1 519 ? -48.287 11.379 31.945 1.00 36.53 519 THR A N 1
ATOM 4137 C CA . THR A 1 519 ? -49.428 12.056 32.585 1.00 36.53 519 THR A CA 1
ATOM 4138 C C . THR A 1 519 ? -49.039 13.154 33.573 1.00 36.53 519 THR A C 1
ATOM 4140 O O . THR A 1 519 ? -49.762 14.145 33.705 1.00 36.53 519 THR A O 1
ATOM 4143 N N . THR A 1 520 ? -47.890 13.038 34.243 1.00 36.94 520 THR A N 1
ATOM 4144 C CA . THR A 1 520 ? -47.434 14.058 35.207 1.00 36.94 520 THR A CA 1
ATOM 4145 C C . THR A 1 520 ? -46.989 15.346 34.500 1.00 36.94 520 THR A C 1
ATOM 4147 O O . THR A 1 520 ? -47.182 16.444 35.023 1.00 36.94 520 THR A O 1
ATOM 4150 N N . TRP A 1 521 ? -46.488 15.240 33.263 1.00 42.06 521 TRP A N 1
ATOM 4151 C CA . TRP A 1 521 ? -45.972 16.380 32.496 1.00 42.06 521 TRP A CA 1
ATOM 4152 C C . TRP A 1 521 ? -47.072 17.195 31.785 1.00 42.06 521 TRP A C 1
ATOM 4154 O O . TRP A 1 521 ? -46.961 18.417 31.670 1.00 42.06 521 TRP A O 1
ATOM 4164 N N . GLU A 1 522 ? -48.197 16.574 31.399 1.00 38.12 522 GLU A N 1
ATOM 4165 C CA . GLU A 1 522 ? -49.360 17.313 30.869 1.00 38.12 522 GLU A CA 1
ATOM 4166 C C . GLU A 1 522 ? -50.007 18.243 31.914 1.00 38.12 522 GLU A C 1
ATOM 4168 O O . GLU A 1 522 ? -50.526 19.309 31.562 1.00 38.12 522 GLU A O 1
ATOM 4173 N N . LYS A 1 523 ? -49.959 17.879 33.205 1.00 34.88 523 LYS A N 1
ATOM 4174 C CA . LYS A 1 523 ? -50.475 18.718 34.303 1.00 34.88 523 LYS A CA 1
ATOM 4175 C C . LYS A 1 523 ? -49.652 19.997 34.489 1.00 34.88 523 LYS A C 1
ATOM 4177 O O . LYS A 1 523 ? -50.241 21.060 34.687 1.00 34.88 523 LYS A O 1
ATOM 4182 N N . PHE A 1 524 ? -48.329 19.918 34.340 1.00 36.88 524 PHE A N 1
ATOM 4183 C CA . PHE A 1 524 ? -47.425 21.067 34.482 1.00 36.88 524 PHE A CA 1
ATOM 4184 C C . PHE A 1 524 ? -47.634 22.110 33.367 1.00 36.88 524 PHE A C 1
ATOM 4186 O O . PHE A 1 524 ? -47.681 23.313 33.627 1.00 36.88 524 PHE A O 1
ATOM 4193 N N . ASN A 1 525 ? -47.892 21.661 32.132 1.00 40.44 525 ASN A N 1
ATOM 4194 C CA . ASN A 1 525 ? -48.166 22.555 31.001 1.00 40.44 525 ASN A CA 1
ATOM 4195 C C . ASN A 1 525 ? -49.568 23.196 31.026 1.00 40.44 525 ASN A C 1
ATOM 4197 O O . ASN A 1 525 ? -49.743 24.292 30.490 1.00 40.44 525 ASN A O 1
ATOM 4201 N N . ARG A 1 526 ? -50.569 22.571 31.669 1.00 38.44 526 ARG A N 1
ATOM 4202 C CA . ARG A 1 526 ? -51.902 23.189 31.846 1.00 38.44 526 ARG A CA 1
ATOM 4203 C C . ARG A 1 526 ? -51.894 24.339 32.855 1.00 38.44 526 ARG A C 1
ATOM 4205 O O . ARG A 1 526 ? -52.658 25.285 32.679 1.00 38.44 526 ARG A O 1
ATOM 4212 N N . MET A 1 527 ? -51.015 24.309 33.859 1.00 36.34 527 MET A N 1
ATOM 4213 C CA . MET A 1 527 ? -50.900 25.383 34.858 1.00 36.34 527 MET A CA 1
ATOM 4214 C C . MET A 1 527 ? -50.237 26.659 34.321 1.00 36.34 527 MET A C 1
ATOM 4216 O O . MET A 1 527 ? -50.509 27.744 34.830 1.00 36.34 527 MET A O 1
ATOM 4220 N N . ARG A 1 528 ? -49.451 26.575 33.239 1.00 40.12 528 ARG A N 1
ATOM 4221 C CA . ARG A 1 528 ? -48.772 27.738 32.635 1.00 40.12 528 ARG A CA 1
ATOM 4222 C C . ARG A 1 528 ? -49.652 28.600 31.717 1.00 40.12 528 ARG A C 1
ATOM 4224 O O . ARG A 1 528 ? -49.185 29.630 31.244 1.00 40.12 528 ARG A O 1
ATOM 4231 N N . LYS A 1 529 ? -50.914 28.221 31.459 1.00 36.66 529 LYS A N 1
ATOM 4232 C CA . LYS A 1 529 ? -51.783 28.898 30.470 1.00 36.66 529 LYS A CA 1
ATOM 4233 C C . LYS A 1 529 ? -52.938 29.729 31.043 1.00 36.66 529 LYS A C 1
ATOM 4235 O O . LYS A 1 529 ? -53.864 30.064 30.312 1.00 36.66 529 LYS A O 1
ATOM 4240 N N . SER A 1 530 ? -52.881 30.108 32.319 1.00 39.25 530 SER A N 1
ATOM 4241 C CA . SER A 1 530 ? -53.881 30.985 32.943 1.00 39.25 530 SER A CA 1
ATOM 4242 C C . SER A 1 530 ? -53.238 32.232 33.550 1.00 39.25 530 SER A C 1
ATOM 4244 O O . SER A 1 530 ? -52.989 32.265 34.753 1.00 39.25 530 SER A O 1
ATOM 4246 N N . ARG A 1 531 ? -52.998 33.253 32.713 1.00 31.98 531 ARG A N 1
ATOM 4247 C CA . ARG A 1 531 ? -53.113 34.697 33.024 1.00 31.98 531 ARG A CA 1
ATOM 4248 C C . ARG A 1 531 ? -52.533 35.533 31.876 1.00 31.98 531 ARG A C 1
ATOM 4250 O O . ARG A 1 531 ? -51.323 35.665 31.766 1.00 31.98 531 ARG A O 1
ATOM 4257 N N . ASN A 1 532 ? -53.400 36.116 31.046 1.00 32.22 532 ASN A N 1
ATOM 4258 C CA . ASN A 1 532 ? -53.412 37.571 30.862 1.00 32.22 532 ASN A CA 1
ATOM 4259 C C . ASN A 1 532 ? -54.719 38.060 30.197 1.00 32.22 532 ASN A C 1
ATOM 4261 O O . ASN A 1 532 ? -55.314 37.297 29.434 1.00 32.22 532 ASN A O 1
ATOM 4265 N N . PRO A 1 533 ? -55.190 39.285 30.516 1.00 37.81 533 PRO A N 1
ATOM 4266 C CA . PRO A 1 533 ? -56.516 39.788 30.147 1.00 37.81 533 PRO A CA 1
ATOM 4267 C C . PRO A 1 533 ? -56.507 40.804 28.981 1.00 37.81 533 PRO A C 1
ATOM 4269 O O . PRO A 1 533 ? -55.536 41.536 28.843 1.00 37.81 533 PRO A O 1
ATOM 4272 N N . ASN A 1 534 ? -57.633 40.838 28.240 1.00 30.00 534 ASN A N 1
ATOM 4273 C CA . ASN A 1 534 ? -58.298 41.904 27.439 1.00 30.00 534 ASN A CA 1
ATOM 4274 C C . ASN A 1 534 ? -57.448 42.824 26.517 1.00 30.00 534 ASN A C 1
ATOM 4276 O O . ASN A 1 534 ? -56.391 43.297 26.903 1.00 30.00 534 ASN A O 1
ATOM 4280 N N . VAL A 1 535 ? -57.863 43.173 25.287 1.00 32.97 535 VAL A N 1
ATOM 4281 C CA . VAL A 1 535 ? -59.014 44.034 24.907 1.00 32.97 535 VAL A CA 1
ATOM 4282 C C . VAL A 1 535 ? -59.230 43.986 23.368 1.00 32.97 535 VAL A C 1
ATOM 4284 O O . VAL A 1 535 ? -58.235 43.971 22.651 1.00 32.97 535 VAL A O 1
ATOM 4287 N N . ASP A 1 536 ? -60.512 43.968 22.946 1.00 30.11 536 ASP A N 1
ATOM 4288 C CA . ASP A 1 536 ? -61.231 44.442 21.720 1.00 30.11 536 ASP A CA 1
ATOM 4289 C C . ASP A 1 536 ? -60.553 44.378 20.318 1.00 30.11 536 ASP A C 1
ATOM 4291 O O . ASP A 1 536 ? -59.363 44.601 20.168 1.00 30.11 536 ASP A O 1
ATOM 4295 N N . ASP A 1 537 ? -61.208 44.116 19.176 1.00 30.31 537 ASP A N 1
ATOM 4296 C CA . ASP A 1 537 ? -62.564 44.464 18.734 1.00 30.31 537 ASP A CA 1
ATOM 4297 C C . ASP A 1 537 ? -62.974 43.683 17.444 1.00 30.31 537 ASP A C 1
ATOM 4299 O O . ASP A 1 537 ? -62.131 43.313 16.628 1.00 30.31 537 ASP A O 1
ATOM 4303 N N . ASN A 1 538 ? -64.290 43.502 17.263 1.00 31.19 538 ASN A N 1
ATOM 4304 C CA . ASN A 1 538 ? -65.092 43.369 16.028 1.00 31.19 538 ASN A CA 1
ATOM 4305 C C . ASN A 1 538 ? -64.767 42.358 14.888 1.00 31.19 538 ASN A C 1
ATOM 4307 O O . ASN A 1 538 ? -63.913 42.584 14.036 1.00 31.19 538 ASN A O 1
ATOM 4311 N N . SER A 1 539 ? -65.649 41.349 14.715 1.00 33.00 539 SER A N 1
ATOM 4312 C CA . SER A 1 539 ? -66.660 41.249 13.616 1.00 33.00 539 SER A CA 1
ATOM 4313 C C . SER A 1 539 ? -67.052 39.803 13.186 1.00 33.00 539 SER A C 1
ATOM 4315 O O . SER A 1 539 ? -66.286 39.058 12.592 1.00 33.00 539 SER A O 1
ATOM 4317 N N . VAL A 1 540 ? -68.293 39.441 13.552 1.00 39.09 540 VAL A N 1
ATOM 4318 C CA . VAL A 1 540 ? -69.395 38.641 12.931 1.00 39.09 540 VAL A CA 1
ATOM 4319 C C . VAL A 1 540 ? -69.134 37.671 11.729 1.00 39.09 540 VAL A C 1
ATOM 4321 O O . VAL A 1 540 ? -68.311 37.942 10.863 1.00 39.09 540 VAL A O 1
ATOM 4324 N N . PRO A 1 541 ? -69.901 36.549 11.607 1.00 49.75 541 PRO A N 1
ATOM 4325 C CA . PRO A 1 541 ? -69.416 35.238 11.160 1.00 49.75 541 PRO A CA 1
ATOM 4326 C C . PRO A 1 541 ? -70.014 34.705 9.840 1.00 49.75 541 PRO A C 1
ATOM 4328 O O . PRO A 1 541 ? -71.098 35.103 9.417 1.00 49.75 541 PRO A O 1
ATOM 4331 N N . ARG A 1 542 ? -69.362 33.685 9.262 1.00 33.41 542 ARG A N 1
ATOM 4332 C CA . ARG A 1 542 ? -69.891 32.728 8.262 1.00 33.41 542 ARG A CA 1
ATOM 4333 C C . ARG A 1 542 ? -69.040 31.454 8.320 1.00 33.41 542 ARG A C 1
ATOM 4335 O O . ARG A 1 542 ? -67.850 31.552 8.560 1.00 33.41 542 ARG A O 1
ATOM 4342 N N . ASP A 1 543 ? -69.480 30.239 8.046 1.00 32.06 543 ASP A N 1
ATOM 4343 C CA . ASP A 1 543 ? -70.770 29.573 7.918 1.00 32.06 543 ASP A CA 1
ATOM 4344 C C . ASP A 1 543 ? -70.411 28.067 7.914 1.00 32.06 543 ASP A C 1
ATOM 4346 O O . ASP A 1 543 ? -69.303 27.642 7.598 1.00 32.06 543 ASP A O 1
ATOM 4350 N N . SER A 1 544 ? -71.387 27.298 8.343 1.00 34.38 544 SER A N 1
ATOM 4351 C CA . SER A 1 544 ? -71.533 25.869 8.541 1.00 34.38 544 SER A CA 1
ATOM 4352 C C . SER A 1 544 ? -71.023 24.873 7.473 1.00 34.38 544 SER A C 1
ATOM 4354 O O . SER A 1 544 ? -70.963 25.159 6.282 1.00 34.38 544 SER A O 1
ATOM 4356 N N . ARG A 1 545 ? -70.925 23.608 7.949 1.00 33.62 545 ARG A N 1
ATOM 4357 C CA . ARG A 1 545 ? -71.116 22.289 7.272 1.00 33.62 545 ARG A CA 1
ATOM 4358 C C . ARG A 1 545 ? -69.827 21.516 6.958 1.00 33.62 545 ARG A C 1
ATOM 4360 O O . ARG A 1 545 ? -68.865 22.080 6.485 1.00 33.62 545 ARG A O 1
ATOM 4367 N N . ARG A 1 546 ? -69.750 20.187 7.096 1.00 33.53 546 ARG A N 1
ATOM 4368 C CA . ARG A 1 546 ? -70.625 19.134 7.648 1.00 33.53 546 ARG A CA 1
ATOM 4369 C C . ARG A 1 546 ? -69.784 17.845 7.725 1.00 33.53 546 ARG A C 1
ATOM 4371 O O . ARG A 1 546 ? -68.891 17.625 6.919 1.00 33.53 546 ARG A O 1
ATOM 4378 N N . ARG A 1 547 ? -70.164 16.972 8.660 1.00 38.72 547 ARG A N 1
ATOM 4379 C CA . ARG A 1 547 ? -69.856 15.530 8.747 1.00 38.72 547 ARG A CA 1
ATOM 4380 C C . ARG A 1 547 ? -70.018 14.785 7.412 1.00 38.72 547 ARG A C 1
ATOM 4382 O O . ARG A 1 547 ? -70.993 15.052 6.717 1.00 38.72 547 ARG A O 1
ATOM 4389 N N . SER A 1 548 ? -69.234 13.723 7.187 1.00 35.56 548 SER A N 1
ATOM 4390 C CA . SER A 1 548 ? -69.714 12.327 6.990 1.00 35.56 548 SER A CA 1
ATOM 4391 C C . SER A 1 548 ? -68.554 11.401 6.556 1.00 35.56 548 SER A C 1
ATOM 4393 O O . SER A 1 548 ? -67.716 11.799 5.764 1.00 35.56 548 SER A O 1
ATOM 4395 N N . ARG A 1 549 ? -68.318 10.296 7.279 1.00 35.69 549 ARG A N 1
ATOM 4396 C CA . ARG A 1 549 ? -68.764 8.898 7.046 1.00 35.69 549 ARG A CA 1
ATOM 4397 C C . ARG A 1 549 ? -67.765 8.047 6.246 1.00 35.69 549 ARG A C 1
ATOM 4399 O O . ARG A 1 549 ? -67.554 8.240 5.059 1.00 35.69 549 ARG A O 1
ATOM 4406 N N . THR A 1 550 ? -67.265 7.021 6.928 1.00 42.75 550 THR A N 1
ATOM 4407 C CA . THR A 1 550 ? -66.748 5.755 6.389 1.00 42.75 550 THR A CA 1
ATOM 4408 C C . THR A 1 550 ? -67.729 5.074 5.426 1.00 42.75 550 THR A C 1
ATOM 4410 O O . THR A 1 550 ? -68.947 5.237 5.558 1.00 42.75 550 THR A O 1
ATOM 4413 N N . PRO A 1 551 ? -67.209 4.228 4.517 1.00 43.88 551 PRO A N 1
ATOM 4414 C CA . PRO A 1 551 ? -67.624 2.816 4.527 1.00 43.88 551 PRO A CA 1
ATOM 4415 C C . PRO A 1 551 ? -66.487 1.792 4.230 1.00 43.88 551 PRO A C 1
ATOM 4417 O O . PRO A 1 551 ? -65.391 2.189 3.840 1.00 43.88 551 PRO A O 1
ATOM 4420 N N . PRO A 1 552 ? -66.717 0.469 4.434 1.00 48.34 552 PRO A N 1
ATOM 4421 C CA . PRO A 1 552 ? -65.659 -0.531 4.647 1.00 48.34 552 PRO A CA 1
ATOM 4422 C C . PRO A 1 552 ? -65.494 -1.627 3.557 1.00 48.34 552 PRO A C 1
ATOM 4424 O O . PRO A 1 552 ? -66.349 -1.824 2.703 1.00 48.34 552 PRO A O 1
ATOM 4427 N N . ARG A 1 553 ? -64.402 -2.405 3.719 1.00 37.75 553 ARG A N 1
ATOM 4428 C CA . ARG A 1 553 ? -64.128 -3.832 3.379 1.00 37.75 553 ARG A CA 1
ATOM 4429 C C . ARG A 1 553 ? -64.461 -4.389 1.976 1.00 37.75 553 ARG A C 1
ATOM 4431 O O . ARG A 1 553 ? -65.617 -4.606 1.627 1.00 37.75 553 ARG A O 1
ATOM 4438 N N . ARG A 1 554 ? -63.433 -4.950 1.314 1.00 34.34 554 ARG A N 1
ATOM 4439 C CA . ARG A 1 554 ? -63.571 -6.117 0.413 1.00 34.34 554 ARG A CA 1
ATOM 4440 C C . ARG A 1 554 ? -62.524 -7.202 0.700 1.00 34.34 554 ARG A C 1
ATOM 4442 O O . ARG A 1 554 ? -61.329 -6.995 0.538 1.00 34.34 554 ARG A O 1
ATOM 4449 N N . ARG A 1 555 ? -63.026 -8.383 1.083 1.00 38.97 555 ARG A N 1
ATOM 4450 C CA . ARG A 1 555 ? -62.362 -9.693 0.975 1.00 38.97 555 ARG A CA 1
ATOM 4451 C C . ARG A 1 555 ? -62.128 -10.033 -0.502 1.00 38.97 555 ARG A C 1
ATOM 4453 O O . ARG A 1 555 ? -63.040 -9.817 -1.299 1.00 38.97 555 ARG A O 1
ATOM 4460 N N . ARG A 1 556 ? -61.023 -10.713 -0.823 1.00 36.53 556 ARG A N 1
ATOM 4461 C CA . ARG A 1 556 ? -60.994 -11.803 -1.819 1.00 36.53 556 ARG A CA 1
ATOM 4462 C C . ARG A 1 556 ? -59.744 -12.665 -1.642 1.00 36.53 556 ARG A C 1
ATOM 4464 O O . ARG A 1 556 ? -58.627 -12.232 -1.882 1.00 36.53 556 ARG A O 1
ATOM 4471 N N . SER A 1 557 ? -59.985 -13.897 -1.214 1.00 35.78 557 SER A N 1
ATOM 4472 C CA . SER A 1 557 ? -59.114 -15.050 -1.385 1.00 35.78 557 SER A CA 1
ATOM 4473 C C . SER A 1 557 ? -59.106 -15.489 -2.853 1.00 35.78 557 SER A C 1
ATOM 4475 O O . SER A 1 557 ? -60.143 -15.417 -3.517 1.00 35.78 557 SER A O 1
ATOM 4477 N N . ARG A 1 558 ? -57.965 -16.001 -3.330 1.00 37.28 558 ARG A N 1
ATOM 4478 C CA . ARG A 1 558 ? -57.875 -17.200 -4.186 1.00 37.28 558 ARG A CA 1
ATOM 4479 C C . ARG A 1 558 ? -56.411 -17.579 -4.424 1.00 37.28 558 ARG A C 1
ATOM 4481 O O . ARG A 1 558 ? -55.663 -16.861 -5.072 1.00 37.28 558 ARG A O 1
ATOM 4488 N N . THR A 1 559 ? -56.047 -18.738 -3.890 1.00 46.00 559 THR A N 1
ATOM 4489 C CA . THR A 1 559 ? -54.970 -19.611 -4.366 1.00 46.00 559 THR A CA 1
ATOM 4490 C C . THR A 1 559 ? -55.143 -19.947 -5.852 1.00 46.00 559 THR A C 1
ATOM 4492 O O . THR A 1 559 ? -56.266 -19.946 -6.364 1.00 46.00 559 THR A O 1
ATOM 4495 N N . PRO A 1 560 ? -54.053 -20.360 -6.517 1.00 44.59 560 PRO A N 1
ATOM 4496 C CA . PRO A 1 560 ? -54.133 -21.641 -7.209 1.00 44.59 560 PRO A CA 1
ATOM 4497 C C . PRO A 1 560 ? -52.957 -22.574 -6.904 1.00 44.59 560 PRO A C 1
ATOM 4499 O O . PRO A 1 560 ? -51.792 -22.203 -6.801 1.00 44.59 560 PRO A O 1
ATOM 4502 N N . THR A 1 561 ? -53.335 -23.837 -6.779 1.00 37.53 561 THR A N 1
ATOM 4503 C CA . THR A 1 561 ? -52.541 -25.048 -6.610 1.00 37.53 561 THR A CA 1
ATOM 4504 C C . THR A 1 561 ? -51.716 -25.430 -7.844 1.00 37.53 561 THR A C 1
ATOM 4506 O O . THR A 1 561 ? -52.218 -25.395 -8.962 1.00 37.53 561 THR A O 1
ATOM 4509 N N . ARG A 1 562 ? -50.501 -25.936 -7.580 1.00 34.03 562 ARG A N 1
ATOM 4510 C CA . ARG A 1 562 ? -49.868 -27.147 -8.153 1.00 34.03 562 ARG A CA 1
ATOM 4511 C C . ARG A 1 562 ? -50.168 -27.486 -9.628 1.00 34.03 562 ARG A C 1
ATOM 4513 O O . ARG A 1 562 ? -51.226 -28.025 -9.944 1.00 34.03 562 ARG A O 1
ATOM 4520 N N . ARG A 1 563 ? -49.123 -27.452 -10.466 1.00 36.47 563 ARG A N 1
ATOM 4521 C CA . ARG A 1 563 ? -48.933 -28.443 -11.541 1.00 36.47 563 ARG A CA 1
ATOM 4522 C C . ARG A 1 563 ? -47.510 -29.008 -11.528 1.00 36.47 563 ARG A C 1
ATOM 4524 O O . ARG A 1 563 ? -46.531 -28.279 -11.466 1.00 36.47 563 ARG A O 1
ATOM 4531 N N . ARG A 1 564 ? -47.465 -30.342 -11.530 1.00 35.78 564 ARG A N 1
ATOM 4532 C CA . ARG A 1 564 ? -46.314 -31.238 -11.702 1.00 35.78 564 ARG A CA 1
ATOM 4533 C C . ARG A 1 564 ? -45.896 -31.314 -13.179 1.00 35.78 564 ARG A C 1
ATOM 4535 O O . ARG A 1 564 ? -46.750 -31.163 -14.050 1.00 35.78 564 ARG A O 1
ATOM 4542 N N . SER A 1 565 ? -44.660 -31.793 -13.385 1.00 35.25 565 SER A N 1
ATOM 4543 C CA . SER A 1 565 ? -44.086 -32.407 -14.607 1.00 35.25 565 SER A CA 1
ATOM 4544 C C . SER A 1 565 ? -43.607 -31.396 -15.669 1.00 35.25 565 SER A C 1
ATOM 4546 O O . SER A 1 565 ? -44.273 -30.396 -15.876 1.00 35.25 565 SER A O 1
ATOM 4548 N N . ARG A 1 566 ? -42.467 -31.533 -16.361 1.00 39.94 566 ARG A N 1
ATOM 4549 C CA . ARG A 1 566 ? -41.576 -32.667 -16.663 1.00 39.94 566 ARG A CA 1
ATOM 4550 C C . ARG A 1 566 ? -40.138 -32.155 -16.868 1.00 39.94 566 ARG A C 1
ATOM 4552 O O . ARG A 1 566 ? -39.949 -31.086 -17.434 1.00 39.94 566 ARG A O 1
ATOM 4559 N N . SER A 1 567 ? -39.154 -32.958 -16.483 1.00 46.44 567 SER A N 1
ATOM 4560 C CA . SER A 1 567 ? -37.792 -32.933 -17.025 1.00 46.44 567 SER A CA 1
ATOM 4561 C C . SER A 1 567 ? -37.776 -33.396 -18.491 1.00 46.44 567 SER A C 1
ATOM 4563 O O . SER A 1 567 ? -38.595 -34.234 -18.880 1.00 46.44 567 SER A O 1
ATOM 4565 N N . PRO A 1 568 ? -36.812 -32.909 -19.288 1.00 53.00 568 PRO A N 1
ATOM 4566 C CA . PRO A 1 568 ? -36.114 -33.788 -20.219 1.00 53.00 568 PRO A CA 1
ATOM 4567 C C . PRO A 1 568 ? -34.586 -33.681 -20.124 1.00 53.00 568 PRO A C 1
ATOM 4569 O O . PRO A 1 568 ? -34.015 -32.673 -19.721 1.00 53.00 568 PRO A O 1
ATOM 4572 N N . GLN A 1 569 ? -33.970 -34.800 -20.489 1.00 40.84 569 GLN A N 1
ATOM 4573 C CA . GLN A 1 569 ? -32.553 -35.132 -20.445 1.00 40.84 569 GLN A CA 1
ATOM 4574 C C . GLN A 1 569 ? -31.652 -34.303 -21.371 1.00 40.84 569 GLN A C 1
ATOM 4576 O O . GLN A 1 569 ? -32.056 -33.839 -22.434 1.00 40.84 569 GLN A O 1
ATOM 4581 N N . ALA A 1 570 ? -30.390 -34.276 -20.942 1.00 40.88 570 ALA A N 1
ATOM 4582 C CA . ALA A 1 570 ? -29.138 -34.208 -21.687 1.00 40.88 570 ALA A CA 1
ATOM 4583 C C . ALA A 1 570 ? -29.188 -34.387 -23.217 1.00 40.88 570 ALA A C 1
ATOM 4585 O O . ALA A 1 570 ? -29.706 -35.375 -23.744 1.00 40.88 570 ALA A O 1
ATOM 4586 N N . ARG A 1 571 ? -28.437 -33.519 -23.903 1.00 47.91 571 ARG A N 1
ATOM 4587 C CA . ARG A 1 571 ? -27.741 -33.845 -25.148 1.00 47.91 571 ARG A CA 1
ATOM 4588 C C . ARG A 1 571 ? -26.319 -33.280 -25.099 1.00 47.91 571 ARG A C 1
ATOM 4590 O O . ARG A 1 571 ? -26.177 -32.080 -24.927 1.00 47.91 571 ARG A O 1
ATOM 4597 N N . ARG A 1 572 ? -25.380 -34.224 -25.245 1.00 45.62 572 ARG A N 1
ATOM 4598 C CA . ARG A 1 572 ? -24.020 -34.185 -25.815 1.00 45.62 572 ARG A CA 1
ATOM 4599 C C . ARG A 1 572 ? -23.149 -32.963 -25.577 1.00 45.62 572 ARG A C 1
ATOM 4601 O O . ARG A 1 572 ? -23.480 -31.897 -26.129 1.00 45.62 572 ARG A O 1
#

Foldseek 3Di:
DPPVVVVLLVVLVVLLVVLLVQLLVLLLPQDLVCLVVSLLSNLVHQCLLCLLSNLVSLLVCLLVDVNCLLSSLQSQQSVCLLVVVSLQVNLQVLLLQLLVCVVVVPLSSNLSSLLNNLSNVVSQSADVVSNLVNLCVLLVDDDLSSLVSNLSSCLRRVLVCCVPPVVSSVVSLVSSVVPVVVDPDDPVSVVSNVVSVVCVVVSNPPRDDRRDDDDGDRDHHYDDDDSPPNPDDDDDPSSDDDDDPCVVVSVVSSVVSSVVVVVCVPPPCPPPPPPVPPVPVVCPPCVVLVVVLVVLLCLLVVDDALVSSLVVVVVVVDDLVCLLSSLLSLLVSQLPDQDADCSSLSNLLSNLVPDVSNLVSNLVNLLVCLVCQVVGDLSSLLRSLLSLLSNCLSVSHDPLSCLSDAQAPPPQDPSSLSNPLNNVVNVCVSQNLVRVLVSCPDPVNVVSCCRLCPLPDLRSLVRNLVSCVVSVNNVSSPVSVVSNVVVVVVVVVVDDDDDDDDPDDDDDDDDDDDDCPVVVVVVVVVVVPDDDDDDDDDDDDDDDDDDDDDDDDDDDDDDDDDDDDDDDDDDD

Organism: NCBI:txid1266667

Secondary structure (DSSP, 8-state):
--HHHHHHHHHHHHHHHHHHHHHHHHHHT--TTTHHHHHHHHTTS-TTTTHHHHHHHHHHHHHH-GGGHHHHHHHHHHHHTT-HHHHHHHHHHHHHHHHHHHHTT-HHHHHHHHHHHHHHHHTTSB-HHHHHHHHHHHHTT--HHHHHHHHHHHHHHHHHHHHH-HHHHHHHHHHHHHHHHHS---HHHHHHHHHHHHHHHTTTTTSPPPP---------B-----SS--SS--SSSTTS----TTHHHHHHHHHHHHHHHHHHHHSTT-S--SGGG------TT-HHHHHHHHHHHHHHHT-SSHHHHHHHHHHT---HHHHHHHHHHHHHHHHTSSS--HHHHHHHHHHHHH-HHHHHHHHHHHHHHHHTGGGS-HHHHHHHHHHHHHHHHTTSS-GGGGGG---STTT--HHHHHHHHHHHHHHHHHH-HHHHHHHHT-TTTGGGSTTTS--S-HHHHHHHHHHHHHTT-GGGGHHHHHHHHHHHHHHHTT----------------------TTHHHHHHHHHTT-------------------------------------------

Mean predicted aligned error: 19.31 Å

pLDDT: mean 80.4, std 21.13, range [26.52, 97.75]